Protein AF-0000000083251403 (afdb_homodimer)

Radius of gyration: 29.99 Å; Cα contacts (8 Å, |Δi|>4): 1117; chains: 2; bounding box: 57×91×67 Å

Structure (mmCIF, N/CA/C/O backbone):
data_AF-0000000083251403-model_v1
#
loop_
_entity.id
_entity.type
_entity.pdbx_description
1 polymer 'DeoR/GlpR family transcriptional regulator of sugar metabolism'
#
loop_
_atom_site.group_PDB
_atom_site.id
_atom_site.type_symbol
_atom_site.label_atom_id
_atom_site.label_alt_id
_atom_site.label_comp_id
_atom_site.label_asym_id
_atom_site.label_entity_id
_atom_site.label_seq_id
_atom_site.pdbx_PDB_ins_code
_atom_site.Cartn_x
_atom_site.Cartn_y
_atom_site.Cartn_z
_atom_site.occupancy
_atom_site.B_iso_or_equiv
_atom_site.auth_seq_id
_atom_site.auth_comp_id
_atom_site.auth_asym_id
_atom_site.auth_atom_id
_atom_site.pdbx_PDB_model_num
ATOM 1 N N . MET A 1 1 ? 12.984 -23.328 -42.188 1 54.91 1 MET A N 1
ATOM 2 C CA . MET A 1 1 ? 12.781 -24.484 -41.344 1 54.91 1 MET A CA 1
ATOM 3 C C . MET A 1 1 ? 11.43 -25.141 -41.594 1 54.91 1 MET A C 1
ATOM 5 O O . MET A 1 1 ? 10.461 -24.453 -41.938 1 54.91 1 MET A O 1
ATOM 9 N N . SER A 1 2 ? 11.453 -26.391 -41.75 1 67.75 2 SER A N 1
ATOM 10 C CA . SER A 1 2 ? 10.258 -27.125 -42.125 1 67.75 2 SER A CA 1
ATOM 11 C C . SER A 1 2 ? 9.258 -27.203 -40.969 1 67.75 2 SER A C 1
ATOM 13 O O . SER A 1 2 ? 9.633 -27.016 -39.812 1 67.75 2 SER A O 1
ATOM 15 N N . LEU A 1 3 ? 8.008 -27.281 -41.312 1 72.94 3 LEU A N 1
ATOM 16 C CA . LEU A 1 3 ? 6.934 -27.453 -40.344 1 72.94 3 LEU A CA 1
ATOM 17 C C . LEU A 1 3 ? 7.234 -28.594 -39.406 1 72.94 3 LEU A C 1
ATOM 19 O O . LEU A 1 3 ? 7 -28.484 -38.188 1 72.94 3 LEU A O 1
ATOM 23 N N . ALA A 1 4 ? 7.777 -29.719 -39.875 1 79 4 ALA A N 1
ATOM 24 C CA . ALA A 1 4 ? 8.133 -30.875 -39.062 1 79 4 ALA A CA 1
ATOM 25 C C . ALA A 1 4 ? 9.242 -30.547 -38.062 1 79 4 ALA A C 1
ATOM 27 O O . ALA A 1 4 ? 9.219 -31 -36.938 1 79 4 ALA A O 1
ATOM 28 N N . GLY A 1 5 ? 10.18 -29.766 -38.531 1 84.44 5 GLY A N 1
ATOM 29 C CA . GLY A 1 5 ? 11.258 -29.328 -37.656 1 84.44 5 GLY A CA 1
ATOM 30 C C . GLY A 1 5 ? 10.773 -28.5 -36.469 1 84.44 5 GLY A C 1
ATOM 31 O O . GLY A 1 5 ? 11.203 -28.719 -35.344 1 84.44 5 GLY A O 1
ATOM 32 N N . GLU A 1 6 ? 9.867 -27.656 -36.719 1 82.75 6 GLU A N 1
ATOM 33 C CA . GLU A 1 6 ? 9.328 -26.797 -35.688 1 82.75 6 GLU A CA 1
ATOM 34 C C . GLU A 1 6 ? 8.531 -27.594 -34.656 1 82.75 6 GLU A C 1
ATOM 36 O O . GLU A 1 6 ? 8.609 -27.328 -33.469 1 82.75 6 GLU A O 1
ATOM 41 N N . GLU A 1 7 ? 7.836 -28.547 -35.125 1 84.06 7 GLU A N 1
ATOM 42 C CA . GLU A 1 7 ? 7.078 -29.422 -34.219 1 84.06 7 GLU A CA 1
ATOM 43 C C . GLU A 1 7 ? 8.008 -30.219 -33.312 1 84.06 7 GLU A C 1
ATOM 45 O O . GLU A 1 7 ? 7.723 -30.391 -32.125 1 84.06 7 GLU A O 1
ATOM 50 N N . ARG A 1 8 ? 9.078 -30.812 -33.875 1 87.62 8 ARG A N 1
ATOM 51 C CA . ARG A 1 8 ? 10.039 -31.594 -33.094 1 87.62 8 ARG A CA 1
ATOM 52 C C . ARG A 1 8 ? 10.727 -30.719 -32.062 1 87.62 8 ARG A C 1
ATOM 54 O O . ARG A 1 8 ? 10.93 -31.141 -30.922 1 87.62 8 ARG A O 1
ATOM 61 N N . LYS A 1 9 ? 11.016 -29.469 -32.406 1 88.75 9 LYS A N 1
ATOM 62 C CA . LYS A 1 9 ? 11.602 -28.547 -31.438 1 88.75 9 LYS A CA 1
ATOM 63 C C . LYS A 1 9 ? 10.656 -28.281 -30.281 1 88.75 9 LYS A C 1
ATOM 65 O O . LYS A 1 9 ? 11.078 -28.219 -29.125 1 88.75 9 LYS A O 1
ATOM 70 N N . GLN A 1 10 ? 9.398 -28.188 -30.656 1 84.69 10 GLN A N 1
ATOM 71 C CA . GLN A 1 10 ? 8.398 -28 -29.594 1 84.69 10 GLN A CA 1
ATOM 72 C C . GLN A 1 10 ? 8.344 -29.203 -28.656 1 84.69 10 GLN A C 1
ATOM 74 O O . GLN A 1 10 ? 8.18 -29.031 -27.453 1 84.69 10 GLN A O 1
ATOM 79 N N . ILE A 1 11 ? 8.539 -30.406 -29.219 1 85.5 11 ILE A N 1
ATOM 80 C CA . ILE A 1 11 ? 8.578 -31.625 -28.422 1 85.5 11 ILE A CA 1
ATOM 81 C C . ILE A 1 11 ? 9.781 -31.594 -27.484 1 85.5 11 ILE A C 1
ATOM 83 O O . ILE A 1 11 ? 9.664 -31.922 -26.297 1 85.5 11 ILE A O 1
ATOM 87 N N . ILE A 1 12 ? 10.961 -31.156 -27.969 1 88.06 12 ILE A N 1
ATOM 88 C CA . ILE A 1 12 ? 12.164 -31.031 -27.156 1 88.06 12 ILE A CA 1
ATOM 89 C C . ILE A 1 12 ? 11.914 -30.078 -26 1 88.06 12 ILE A C 1
ATOM 91 O O . ILE A 1 12 ? 12.234 -30.375 -24.844 1 88.06 12 ILE A O 1
ATOM 95 N N . LEU A 1 13 ? 11.281 -28.953 -26.359 1 83.81 13 LEU A N 1
ATOM 96 C CA . LEU A 1 13 ? 11.031 -27.938 -25.344 1 83.81 13 LEU A CA 1
ATOM 97 C C . LEU A 1 13 ? 10.047 -28.453 -24.297 1 83.81 13 LEU A C 1
ATOM 99 O O . LEU A 1 13 ? 10.219 -28.203 -23.109 1 83.81 13 LEU A O 1
ATOM 103 N N . ASN A 1 14 ? 9.062 -29.172 -24.766 1 77.62 14 ASN A N 1
ATOM 104 C CA . ASN A 1 14 ? 8.102 -29.766 -23.844 1 77.62 14 ASN A CA 1
ATOM 105 C C . ASN A 1 14 ? 8.781 -30.766 -22.906 1 77.62 14 ASN A C 1
ATOM 107 O O . ASN A 1 14 ? 8.516 -30.766 -21.703 1 77.62 14 ASN A O 1
ATOM 111 N N . MET A 1 15 ? 9.648 -31.578 -23.516 1 79.81 15 MET A N 1
ATOM 112 C CA . MET A 1 15 ? 10.398 -32.531 -22.719 1 79.81 15 MET A CA 1
ATOM 113 C C . MET A 1 15 ? 11.305 -31.844 -21.719 1 79.81 15 MET A C 1
ATOM 115 O O . MET A 1 15 ? 11.414 -32.25 -20.562 1 79.81 15 MET A O 1
ATOM 119 N N . LEU A 1 16 ? 11.945 -30.781 -22.203 1 79.31 16 LEU A N 1
ATOM 120 C CA . LEU A 1 16 ? 12.836 -30 -21.359 1 79.31 16 LEU A CA 1
ATOM 121 C C . LEU A 1 16 ? 12.07 -29.344 -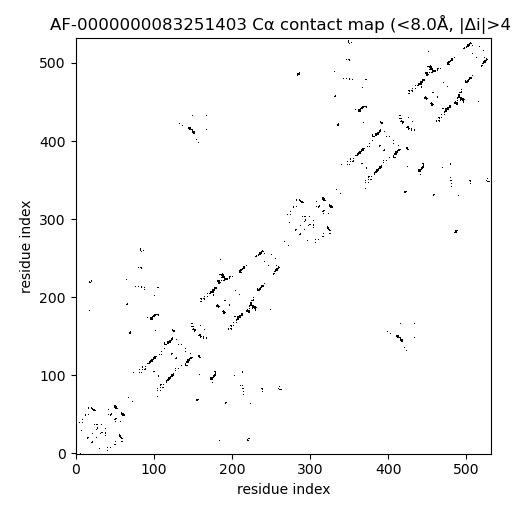20.219 1 79.31 16 LEU A C 1
ATOM 123 O O . LEU A 1 16 ? 12.562 -29.281 -19.094 1 79.31 16 LEU A O 1
ATOM 127 N N . GLN A 1 17 ? 10.914 -28.875 -20.562 1 70.44 17 GLN A N 1
ATOM 128 C CA . GLN A 1 17 ? 10.062 -28.25 -19.562 1 70.44 17 GLN A CA 1
ATOM 129 C C . GLN A 1 17 ? 9.641 -29.25 -18.5 1 70.44 17 GLN A C 1
ATOM 131 O O . GLN A 1 17 ? 9.602 -28.922 -17.312 1 70.44 17 GLN A O 1
ATOM 136 N N . LEU A 1 18 ? 9.43 -30.438 -18.906 1 65.12 18 LEU A N 1
ATOM 137 C CA . LEU A 1 18 ? 8.914 -31.5 -18.047 1 65.12 18 LEU A CA 1
ATOM 138 C C . LEU A 1 18 ? 10.039 -32.125 -17.234 1 65.12 18 LEU A C 1
ATOM 140 O O . LEU A 1 18 ? 9.867 -32.438 -16.047 1 65.12 18 LEU A O 1
ATOM 144 N N . GLN A 1 19 ? 11.188 -32.312 -17.844 1 68.69 19 GLN A N 1
ATOM 145 C CA . GLN A 1 19 ? 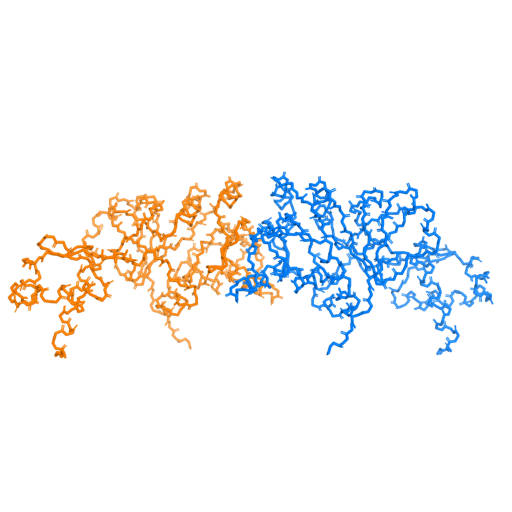12.227 -33.125 -17.234 1 68.69 19 GLN A CA 1
ATOM 146 C C . GLN A 1 19 ? 13.383 -32.281 -16.734 1 68.69 19 GLN A C 1
ATOM 148 O O . GLN A 1 19 ? 14.25 -32.75 -16 1 68.69 19 GLN A O 1
ATOM 153 N N . GLY A 1 20 ? 13.328 -30.922 -17.031 1 71.06 20 GLY A N 1
ATOM 154 C CA . GLY A 1 20 ? 14.422 -30.016 -16.688 1 71.06 20 GLY A CA 1
ATOM 155 C C . GLY A 1 20 ? 15.664 -30.234 -17.531 1 71.06 20 GLY A C 1
ATOM 156 O O . GLY A 1 20 ? 16.547 -29.375 -17.578 1 71.06 20 GLY A O 1
ATOM 157 N N . LYS A 1 21 ? 15.797 -31.484 -17.984 1 79.75 21 LYS A N 1
ATOM 158 C CA . LYS A 1 21 ? 16.922 -31.844 -18.844 1 79.75 21 LYS A CA 1
ATOM 159 C C . LYS A 1 21 ? 16.5 -32.875 -19.906 1 79.75 21 LYS A C 1
ATOM 161 O O . LYS A 1 21 ? 15.484 -33.531 -19.766 1 79.75 21 LYS A O 1
ATOM 166 N N . VAL A 1 22 ? 17.156 -32.781 -21.047 1 88.06 22 VAL A N 1
ATOM 167 C CA . VAL A 1 22 ? 16.953 -33.781 -22.078 1 88.06 22 VAL A CA 1
ATOM 168 C C . VAL A 1 22 ? 18.297 -34.375 -22.5 1 88.06 22 VAL A C 1
ATOM 170 O O . VAL A 1 22 ? 19.328 -33.688 -22.469 1 88.06 22 VAL A O 1
ATOM 173 N N . ARG A 1 23 ? 18.391 -35.688 -22.781 1 89 23 ARG A N 1
ATOM 174 C CA . ARG A 1 23 ? 19.594 -36.344 -23.266 1 89 23 ARG A CA 1
ATOM 175 C C . ARG A 1 23 ? 19.484 -36.688 -24.75 1 89 23 ARG A C 1
ATOM 177 O O . ARG A 1 23 ? 18.406 -37.031 -25.234 1 89 23 ARG A O 1
ATOM 184 N N . THR A 1 24 ? 20.531 -36.656 -25.375 1 92.31 24 THR A N 1
ATOM 185 C CA . THR A 1 24 ? 20.562 -36.844 -26.812 1 92.31 24 THR A CA 1
ATOM 186 C C . THR A 1 24 ? 20.047 -38.219 -27.203 1 92.31 24 THR A C 1
ATOM 188 O O . THR A 1 24 ? 19.203 -38.344 -28.094 1 92.31 24 THR A O 1
ATOM 191 N N . PRO A 1 25 ? 20.438 -39.344 -26.453 1 91.5 25 PRO A N 1
ATOM 192 C CA . PRO A 1 25 ? 19.922 -40.656 -26.844 1 91.5 25 PRO A CA 1
ATOM 193 C C . PRO A 1 25 ? 18.406 -40.75 -26.688 1 91.5 25 PRO A C 1
ATOM 195 O O . PRO A 1 25 ? 17.734 -41.375 -27.531 1 91.5 25 PRO A O 1
ATOM 198 N N . GLU A 1 26 ? 17.828 -40.094 -25.75 1 91 26 GLU A N 1
ATOM 199 C CA . GLU A 1 26 ? 16.375 -40.094 -25.516 1 91 26 GLU A CA 1
ATOM 200 C C . GLU A 1 26 ? 15.648 -39.312 -26.609 1 91 26 GLU A C 1
ATOM 202 O O . GLU A 1 26 ? 14.594 -39.75 -27.078 1 91 26 GLU A O 1
ATOM 207 N N . LEU A 1 27 ? 16.141 -38.219 -27 1 94.12 27 LEU A N 1
ATOM 208 C CA . LEU A 1 27 ? 15.547 -37.375 -28.047 1 94.12 27 LEU A CA 1
ATOM 209 C C . LEU A 1 27 ? 15.562 -38.094 -29.391 1 94.12 27 LEU A C 1
ATOM 211 O O . LEU A 1 27 ? 14.609 -38 -30.156 1 94.12 27 LEU A O 1
ATOM 215 N N . VAL A 1 28 ? 16.641 -38.844 -29.672 1 93.25 28 VAL A N 1
ATOM 216 C CA . VAL A 1 28 ? 16.766 -39.625 -30.906 1 93.25 28 VAL A CA 1
ATOM 217 C C . VAL A 1 28 ? 15.641 -40.656 -30.984 1 93.25 28 VAL A C 1
ATOM 219 O O . VAL A 1 28 ? 14.992 -40.812 -32.031 1 93.25 28 VAL A O 1
ATOM 222 N N . ALA A 1 29 ? 15.445 -41.312 -29.859 1 92.31 29 ALA A N 1
ATOM 223 C CA . ALA A 1 29 ? 14.414 -42.344 -29.797 1 92.31 29 ALA A CA 1
ATOM 224 C C . ALA A 1 29 ? 13.023 -41.719 -29.922 1 92.31 29 ALA A C 1
ATOM 226 O O . ALA A 1 29 ? 12.172 -42.25 -30.656 1 92.31 29 ALA A O 1
ATOM 227 N N . THR A 1 30 ? 12.781 -40.594 -29.312 1 90.88 30 THR A N 1
ATOM 228 C CA . THR A 1 30 ? 11.461 -39.969 -29.219 1 90.88 30 THR A CA 1
ATOM 229 C C . THR A 1 30 ? 11.094 -39.312 -30.547 1 90.88 30 THR A C 1
ATOM 231 O O . THR A 1 30 ? 9.945 -39.406 -31 1 90.88 30 THR A O 1
ATOM 234 N N . LEU A 1 31 ? 12.078 -38.688 -31.156 1 92.56 31 LEU A N 1
ATOM 235 C CA . LEU A 1 31 ? 11.82 -37.875 -32.344 1 92.56 31 LEU A CA 1
ATOM 236 C C . LEU A 1 31 ? 12.062 -38.719 -33.594 1 92.56 31 LEU A C 1
ATOM 238 O O . LEU A 1 31 ? 11.695 -38.281 -34.719 1 92.56 31 LEU A O 1
ATOM 242 N N . GLU A 1 32 ? 12.695 -39.875 -33.406 1 91.31 32 GLU A N 1
ATOM 243 C CA . GLU A 1 32 ? 13.031 -40.781 -34.5 1 91.31 32 GLU A CA 1
ATOM 244 C C . GLU A 1 32 ? 13.852 -40.062 -35.562 1 91.31 32 GLU A C 1
ATOM 246 O O . GLU A 1 32 ? 13.547 -40.125 -36.75 1 91.31 32 GLU A O 1
ATOM 251 N N . VAL A 1 33 ? 14.852 -39.344 -35.125 1 93.44 33 VAL A N 1
ATOM 252 C CA . VAL A 1 33 ? 15.797 -38.656 -35.969 1 93.44 33 VAL A CA 1
ATOM 253 C C . VAL A 1 33 ? 17.219 -39 -35.531 1 93.44 33 VAL A C 1
ATOM 255 O O . VAL A 1 33 ? 17.438 -39.594 -34.469 1 93.44 33 VAL A O 1
ATOM 258 N N . SER A 1 34 ? 18.219 -38.656 -36.344 1 92.62 34 SER A N 1
ATOM 259 C CA . SER A 1 34 ? 19.625 -38.938 -36.062 1 92.62 34 SER A CA 1
ATOM 260 C C . SER A 1 34 ? 20.125 -38.031 -34.906 1 92.62 34 SER A C 1
ATOM 262 O O . SER A 1 34 ? 19.531 -37 -34.625 1 92.62 34 SER A O 1
ATOM 264 N N . SER A 1 35 ? 21.219 -38.469 -34.312 1 93.12 35 SER A N 1
ATOM 265 C CA . SER A 1 35 ? 21.875 -37.656 -33.312 1 93.12 35 SER A CA 1
ATOM 266 C C . SER A 1 35 ? 22.312 -36.312 -33.875 1 93.12 35 SER A C 1
ATOM 268 O O . SER A 1 35 ? 22.266 -35.312 -33.156 1 93.12 35 SER A O 1
ATOM 270 N N . GLU A 1 36 ? 22.625 -36.312 -35.125 1 92.31 36 GLU A N 1
ATOM 271 C CA . GLU A 1 36 ? 23.031 -35.062 -35.781 1 92.31 36 GLU A CA 1
ATOM 272 C C . GLU A 1 36 ? 21.859 -34.094 -35.906 1 92.31 36 GLU A C 1
ATOM 274 O O . GLU A 1 36 ? 22.016 -32.906 -35.688 1 92.31 36 GLU A O 1
ATOM 279 N N . THR A 1 37 ? 20.734 -34.594 -36.188 1 91 37 THR A N 1
ATOM 280 C CA . THR A 1 37 ? 19.531 -33.781 -36.312 1 91 37 THR A CA 1
ATOM 281 C C . THR A 1 37 ? 19.141 -33.188 -34.938 1 91 37 THR A C 1
ATOM 283 O O . THR A 1 37 ? 18.781 -32.031 -34.844 1 91 37 THR A O 1
ATOM 286 N N . VAL A 1 38 ? 19.266 -34.062 -33.875 1 93.5 38 VAL A N 1
ATOM 287 C CA . VAL A 1 38 ? 18.969 -33.594 -32.531 1 93.5 38 VAL A CA 1
ATOM 288 C C . VAL A 1 38 ? 19.922 -32.469 -32.125 1 93.5 38 VAL A C 1
ATOM 290 O O . VAL A 1 38 ? 19.5 -31.453 -31.594 1 93.5 38 VAL A O 1
ATOM 293 N N . ARG A 1 39 ? 21.172 -32.688 -32.469 1 90.62 39 ARG A N 1
ATOM 294 C CA . ARG A 1 39 ? 22.172 -31.703 -32.125 1 90.62 39 ARG A CA 1
ATOM 295 C C . ARG A 1 39 ? 21.859 -30.359 -32.812 1 90.62 39 ARG A C 1
ATOM 297 O O . ARG A 1 39 ? 21.969 -29.312 -32.188 1 90.62 39 ARG A O 1
ATOM 304 N N . ARG A 1 40 ? 21.453 -30.422 -34 1 90.69 40 ARG A N 1
ATOM 305 C CA . ARG A 1 40 ? 21.094 -29.219 -34.719 1 90.69 40 ARG A CA 1
ATOM 306 C C . ARG A 1 40 ? 19.906 -28.516 -34.062 1 90.69 40 ARG A C 1
ATOM 308 O O . ARG A 1 40 ? 19.906 -27.297 -33.906 1 90.69 40 ARG A O 1
ATOM 315 N N . TYR A 1 41 ? 18.891 -29.344 -33.688 1 91.44 41 TYR A N 1
ATOM 316 C CA . TYR A 1 41 ? 17.734 -28.766 -33 1 91.44 41 TYR A CA 1
ATOM 317 C C . TYR A 1 41 ? 18.156 -28.094 -31.703 1 91.44 41 TYR A C 1
ATOM 319 O O . TYR A 1 41 ? 17.719 -26.984 -31.406 1 91.44 41 TYR A O 1
ATOM 327 N N . LEU A 1 42 ? 19.031 -28.75 -30.953 1 91.88 42 LEU A N 1
ATOM 328 C CA . LEU A 1 42 ? 19.469 -28.219 -29.656 1 91.88 42 LEU A CA 1
ATOM 329 C C . LEU A 1 42 ? 20.297 -26.953 -29.859 1 91.88 42 LEU A C 1
ATOM 331 O O . LEU A 1 42 ? 20.172 -26 -29.078 1 91.88 42 LEU A O 1
ATOM 335 N N . GLU A 1 43 ? 21.062 -26.938 -30.875 1 88.94 43 GLU A N 1
ATOM 336 C CA . GLU A 1 43 ? 21.844 -25.75 -31.203 1 88.94 43 GLU A CA 1
ATOM 337 C C . GLU A 1 43 ? 20.938 -24.562 -31.562 1 88.94 43 GLU A C 1
ATOM 339 O O . GLU A 1 43 ? 21.172 -23.438 -31.109 1 88.94 43 GLU A O 1
ATOM 344 N N . GLU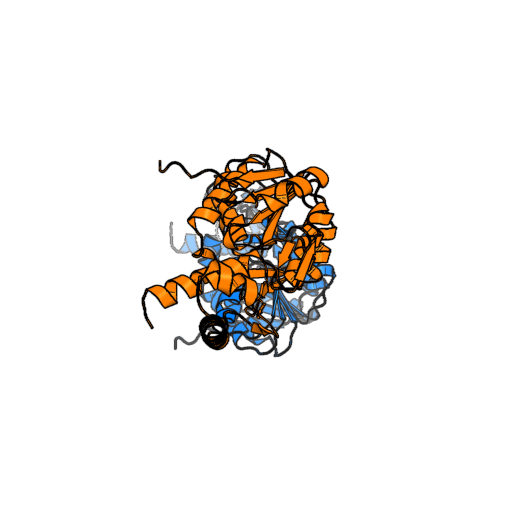 A 1 44 ? 20 -24.812 -32.312 1 88.06 44 GLU A N 1
ATOM 345 C CA . GLU A 1 44 ? 19.047 -23.781 -32.688 1 88.06 44 GLU A CA 1
ATOM 346 C C . GLU A 1 44 ? 18.281 -23.25 -31.484 1 88.06 44 GLU A C 1
ATOM 348 O O . GLU A 1 44 ? 18.125 -22.047 -31.328 1 88.06 44 GLU A O 1
ATOM 353 N N . LEU A 1 45 ? 17.828 -24.141 -30.688 1 86.69 45 LEU A N 1
ATOM 354 C CA . LEU A 1 45 ? 17.062 -23.781 -29.5 1 86.69 45 LEU A CA 1
ATOM 355 C C . LEU A 1 45 ? 17.938 -23.031 -28.5 1 86.69 45 LEU A C 1
ATOM 357 O O . LEU A 1 45 ? 17.469 -22.125 -27.812 1 86.69 45 LEU A O 1
ATOM 361 N N . GLU A 1 46 ? 19.203 -23.422 -28.438 1 82.88 46 GLU A N 1
ATOM 362 C CA . GLU A 1 46 ? 20.141 -22.703 -27.578 1 82.88 46 GLU A CA 1
ATOM 363 C C . GLU A 1 46 ? 20.375 -21.297 -28.078 1 82.88 46 GLU A C 1
ATOM 365 O O . GLU A 1 46 ? 20.438 -20.344 -27.297 1 82.88 46 GLU A O 1
ATOM 370 N N . SER A 1 47 ? 20.484 -21.219 -29.359 1 81.81 47 SER A N 1
ATOM 371 C CA . SER A 1 47 ? 20.672 -19.891 -29.953 1 81.81 47 SER A CA 1
ATOM 372 C C . SER A 1 47 ? 19.469 -18.984 -29.703 1 81.81 47 SER A C 1
ATOM 374 O O . SER A 1 47 ? 19.609 -17.766 -29.625 1 81.81 47 SER A O 1
ATOM 376 N N . GLU A 1 48 ? 18.344 -19.625 -29.484 1 74.19 48 GLU A N 1
ATOM 377 C CA . GLU A 1 48 ? 17.109 -18.906 -29.172 1 74.19 48 GLU A CA 1
ATOM 378 C C . GLU A 1 48 ? 16.922 -18.75 -27.656 1 74.19 48 GLU A C 1
ATOM 380 O O . GLU A 1 48 ? 15.867 -18.328 -27.203 1 74.19 48 GLU A O 1
ATOM 385 N N . SER A 1 49 ? 17.906 -19.172 -26.938 1 73.12 49 SER A N 1
ATOM 386 C CA . SER A 1 49 ? 17.969 -19.094 -25.484 1 73.12 49 SER A CA 1
ATOM 387 C C . SER A 1 49 ? 16.828 -19.891 -24.844 1 73.12 49 SER A C 1
ATOM 389 O O . SER A 1 49 ? 16.297 -19.5 -23.812 1 73.12 49 SER A O 1
ATOM 391 N N . LYS A 1 50 ? 16.406 -20.891 -25.469 1 74.62 50 LYS A N 1
ATOM 392 C CA . LYS A 1 50 ? 15.297 -21.703 -24.953 1 74.62 50 LYS A CA 1
ATOM 393 C C . LYS A 1 50 ? 15.812 -22.859 -24.125 1 74.62 50 LYS A C 1
ATOM 395 O O . LYS A 1 50 ? 15.07 -23.438 -23.328 1 74.62 50 LYS A O 1
ATOM 400 N N . LEU A 1 51 ? 17.062 -23.25 -24.391 1 77.38 51 LEU A N 1
ATOM 401 C CA . LEU A 1 51 ? 17.734 -24.281 -23.609 1 77.38 51 LEU A CA 1
ATOM 402 C C . LEU A 1 51 ? 19.25 -24.062 -23.609 1 77.38 51 LEU A C 1
ATOM 404 O O . LEU A 1 51 ? 19.75 -23.219 -24.328 1 77.38 51 LEU A O 1
ATOM 408 N N . LYS A 1 52 ? 19.906 -24.578 -22.594 1 80.62 52 LYS A N 1
ATOM 409 C CA . LYS A 1 52 ? 21.375 -24.625 -22.562 1 80.62 52 LYS A CA 1
ATOM 410 C C . LYS A 1 52 ? 21.875 -26.016 -22.906 1 80.62 52 LYS A C 1
ATOM 412 O O . LYS A 1 52 ? 21.5 -27 -22.25 1 80.62 52 LYS A O 1
ATOM 417 N N . ARG A 1 53 ? 22.688 -26.062 -23.938 1 83.75 53 ARG A N 1
ATOM 418 C CA . ARG A 1 53 ? 23.266 -27.344 -24.328 1 83.75 53 ARG A CA 1
ATOM 419 C C . ARG A 1 53 ? 24.375 -27.75 -23.359 1 83.75 53 ARG A C 1
ATOM 421 O O . ARG A 1 53 ? 25.094 -26.906 -22.844 1 83.75 53 ARG A O 1
ATOM 428 N N . VAL A 1 54 ? 24.281 -28.922 -22.906 1 81.31 54 VAL A N 1
ATOM 429 C CA . VAL A 1 54 ? 25.328 -29.547 -22.125 1 81.31 54 VAL A CA 1
ATOM 430 C C . VAL A 1 54 ? 25.844 -30.812 -22.828 1 81.31 54 VAL A C 1
ATOM 432 O O . VAL A 1 54 ? 25.312 -31.188 -23.875 1 81.31 54 VAL A O 1
ATOM 435 N N . TYR A 1 55 ? 26.938 -31.375 -22.25 1 82.12 55 TYR A N 1
ATOM 436 C CA . TYR A 1 55 ? 27.453 -32.594 -22.844 1 82.12 55 TYR A CA 1
ATOM 437 C C . TYR A 1 55 ? 26.391 -33.688 -22.844 1 82.12 55 TYR A C 1
ATOM 439 O O . TYR A 1 55 ? 25.844 -34.031 -21.797 1 82.12 55 TYR A O 1
ATOM 447 N N . GLY A 1 56 ? 25.984 -34.25 -24.047 1 84 56 GLY A N 1
ATOM 448 C CA . GLY A 1 56 ? 25.062 -35.375 -24.172 1 84 56 GLY A CA 1
ATOM 449 C C . GLY A 1 56 ? 23.609 -34.938 -24.156 1 84 56 GLY A C 1
ATOM 450 O O . GLY A 1 56 ? 22.719 -35.781 -24.125 1 84 56 GLY A O 1
ATOM 451 N N . GLY A 1 57 ? 23.344 -33.594 -24.016 1 87.88 57 GLY A N 1
ATOM 452 C CA . GLY A 1 57 ? 21.953 -33.188 -23.953 1 87.88 57 GLY A CA 1
ATOM 453 C C . GLY A 1 57 ? 21.797 -31.672 -23.781 1 87.88 57 GLY A C 1
ATOM 454 O O . GLY A 1 57 ? 22.562 -30.891 -24.344 1 87.88 57 GLY A O 1
ATOM 455 N N . ALA A 1 58 ? 20.703 -31.297 -23.297 1 86.5 58 ALA A N 1
ATOM 456 C CA . ALA A 1 58 ? 20.406 -29.891 -23.016 1 86.5 58 ALA A CA 1
ATOM 457 C C . ALA A 1 58 ? 19.625 -29.75 -21.703 1 86.5 58 ALA A C 1
ATOM 459 O O . ALA A 1 58 ? 19.016 -30.719 -21.234 1 86.5 58 ALA A O 1
ATOM 460 N N . VAL A 1 59 ? 19.828 -28.672 -21.031 1 77.69 59 VAL A N 1
ATOM 461 C CA . VAL A 1 59 ? 19.094 -28.359 -19.812 1 77.69 59 VAL A CA 1
ATOM 462 C C . VAL A 1 59 ? 18.234 -27.109 -20.031 1 77.69 59 VAL A C 1
ATOM 464 O O . VAL A 1 59 ? 18.516 -26.297 -20.922 1 77.69 59 VAL A O 1
ATOM 467 N N . LYS A 1 60 ? 17.094 -27.219 -19.484 1 63.34 60 LYS A N 1
ATOM 468 C CA . LYS A 1 60 ? 16.25 -26.031 -19.5 1 63.34 60 LYS A CA 1
ATOM 469 C C . LYS A 1 60 ? 17.016 -24.812 -19.031 1 63.34 60 LYS A C 1
ATOM 471 O O . LYS A 1 60 ? 17.75 -24.875 -18.047 1 63.34 60 LYS A O 1
ATOM 476 N N . ILE A 1 61 ? 17.25 -23.984 -19.984 1 55.31 61 ILE A N 1
ATOM 477 C CA . ILE A 1 61 ? 17.797 -22.703 -19.547 1 55.31 61 ILE A CA 1
ATOM 478 C C . ILE A 1 61 ? 16.781 -21.969 -18.672 1 55.31 61 ILE A C 1
ATOM 480 O O . ILE A 1 61 ? 15.648 -21.719 -19.109 1 55.31 61 ILE A O 1
ATOM 484 N N . ASN A 1 62 ? 16.484 -22.422 -17.672 1 51.62 62 ASN A N 1
ATOM 485 C CA . ASN A 1 62 ? 15.711 -21.453 -16.922 1 51.62 62 ASN A CA 1
ATOM 486 C C . ASN A 1 62 ? 16.344 -20.062 -16.953 1 51.62 62 ASN A C 1
ATOM 488 O O . ASN A 1 62 ? 17.078 -19.688 -16.031 1 51.62 62 ASN A O 1
ATOM 492 N N . VAL A 1 63 ? 16.859 -19.828 -18.094 1 45.53 63 VAL A N 1
ATOM 493 C CA . VAL A 1 63 ? 17.703 -18.641 -18.094 1 45.53 63 VAL A CA 1
ATOM 494 C C . VAL A 1 63 ? 16.906 -17.422 -17.625 1 45.53 63 VAL A C 1
ATOM 496 O O . VAL A 1 63 ? 17.469 -16.391 -17.281 1 45.53 63 VAL A O 1
ATOM 499 N N . GLU A 1 64 ? 15.641 -17.547 -17.938 1 52.62 64 GLU A N 1
ATOM 500 C CA . GLU A 1 64 ? 15.203 -16.203 -17.562 1 52.62 64 GLU A CA 1
ATOM 501 C C . GLU A 1 64 ? 15.156 -16.031 -16.047 1 52.62 64 GLU A C 1
ATOM 503 O O . GLU A 1 64 ? 14.32 -16.641 -15.375 1 52.62 64 GLU A O 1
ATOM 508 N N . ARG A 1 65 ? 16.391 -15.812 -15.531 1 61.5 65 ARG A N 1
ATOM 509 C CA . ARG A 1 65 ? 16.672 -15.656 -14.109 1 61.5 65 ARG A CA 1
ATOM 510 C C . ARG A 1 65 ? 15.852 -14.508 -13.516 1 61.5 65 ARG A C 1
ATOM 512 O O . ARG A 1 65 ? 15.672 -14.43 -12.305 1 61.5 65 ARG A O 1
ATOM 519 N N . GLU A 1 66 ? 15.297 -13.82 -14.586 1 78.25 66 GLU A N 1
ATOM 520 C CA . GLU A 1 66 ? 14.609 -12.648 -14.031 1 78.25 66 GLU A CA 1
ATOM 521 C C . GLU A 1 66 ? 13.117 -12.695 -14.32 1 78.25 66 GLU A C 1
ATOM 523 O O . GLU A 1 66 ? 12.703 -13.07 -15.422 1 78.25 66 GLU A O 1
ATOM 528 N N . GLU A 1 67 ? 12.359 -12.539 -13.422 1 86.69 67 GLU A N 1
ATOM 529 C CA . GLU A 1 67 ? 10.922 -12.375 -13.602 1 86.69 67 GLU A CA 1
ATOM 530 C C . GLU A 1 67 ? 10.617 -11.273 -14.609 1 86.69 67 GLU A C 1
ATOM 532 O O . GLU A 1 67 ? 11.125 -10.156 -14.5 1 86.69 67 GLU A O 1
ATOM 537 N N . PRO A 1 68 ? 9.859 -11.633 -15.727 1 86.44 68 PRO A N 1
ATOM 538 C CA . PRO A 1 68 ? 9.469 -10.555 -16.641 1 86.44 68 PRO A CA 1
ATOM 539 C C . PRO A 1 68 ? 8.766 -9.398 -15.93 1 86.44 68 PRO A C 1
ATOM 541 O O . PRO A 1 68 ? 8.164 -9.602 -14.875 1 86.44 68 PRO A O 1
ATOM 544 N N . ALA A 1 69 ? 8.852 -8.18 -16.578 1 87.25 69 ALA A N 1
ATOM 545 C CA . ALA A 1 69 ? 8.219 -6.996 -16 1 87.25 69 ALA A CA 1
ATOM 546 C C . ALA A 1 69 ? 6.707 -7.184 -15.898 1 87.25 69 ALA A C 1
ATOM 548 O O . ALA A 1 69 ? 6.109 -7.926 -16.688 1 87.25 69 ALA A O 1
ATOM 549 N N . TYR A 1 70 ? 6.133 -6.504 -14.969 1 91.44 70 TYR A N 1
ATOM 550 C CA . TYR A 1 70 ? 4.707 -6.637 -14.688 1 91.44 70 TYR A CA 1
ATOM 551 C C . TYR A 1 70 ? 3.879 -6.387 -15.938 1 91.44 70 TYR A C 1
ATOM 553 O O . TYR A 1 70 ? 2.975 -7.164 -16.266 1 91.44 70 TYR A O 1
ATOM 561 N N . VAL A 1 71 ? 4.141 -5.355 -16.688 1 86.62 71 VAL A N 1
ATOM 562 C CA . VAL A 1 71 ? 3.361 -4.941 -17.844 1 86.62 71 VAL A CA 1
ATOM 563 C C . VAL A 1 71 ? 3.396 -6.039 -18.906 1 86.62 71 VAL A C 1
ATOM 565 O O . VAL A 1 71 ? 2.385 -6.312 -19.562 1 86.62 71 VAL A O 1
ATOM 568 N N . GLN A 1 72 ? 4.484 -6.699 -19.031 1 88.62 72 GLN A N 1
ATOM 569 C CA . GLN A 1 72 ? 4.617 -7.809 -19.984 1 88.62 72 GLN A CA 1
ATOM 570 C C . GLN A 1 72 ? 3.814 -9.023 -19.516 1 88.62 72 GLN A C 1
ATOM 572 O O . GLN A 1 72 ? 3.119 -9.648 -20.328 1 88.62 72 GLN A O 1
ATOM 577 N N . ARG A 1 73 ? 3.875 -9.289 -18.25 1 91.88 73 ARG A N 1
ATOM 578 C CA . ARG A 1 73 ? 3.164 -10.438 -17.703 1 91.88 73 ARG A CA 1
ATOM 579 C C . ARG A 1 73 ? 1.654 -10.258 -17.812 1 91.88 73 ARG A C 1
ATOM 581 O O . ARG A 1 73 ? 0.92 -11.219 -18.031 1 91.88 73 ARG A O 1
ATOM 588 N N . GLU A 1 74 ? 1.215 -9.039 -17.688 1 91.5 74 GLU A N 1
ATOM 589 C CA . GLU A 1 74 ? -0.216 -8.75 -17.703 1 91.5 74 GLU A CA 1
ATOM 590 C C . GLU A 1 74 ? -0.835 -9.109 -19.047 1 91.5 74 GLU A C 1
ATOM 592 O O . GLU A 1 74 ? -1.994 -9.523 -19.109 1 91.5 74 GLU A O 1
ATOM 597 N N . VAL A 1 75 ? -0.07 -9.07 -20.094 1 90.88 75 VAL A N 1
ATOM 598 C CA . VAL A 1 75 ? -0.628 -9.242 -21.422 1 90.88 75 VAL A CA 1
ATOM 599 C C . VAL A 1 75 ? -0.424 -10.68 -21.891 1 90.88 75 VAL A C 1
ATOM 601 O O . VAL A 1 75 ? -1.221 -11.211 -22.672 1 90.88 75 VAL A O 1
ATOM 604 N N . LEU A 1 76 ? 0.588 -11.336 -21.422 1 90.5 76 LEU A N 1
ATOM 605 C CA . LEU A 1 76 ? 0.834 -12.734 -21.766 1 90.5 76 LEU A CA 1
ATOM 606 C C . LEU A 1 76 ? -0.233 -13.641 -21.172 1 90.5 76 LEU A C 1
ATOM 608 O O . LEU A 1 76 ? -0.547 -13.523 -19.984 1 90.5 76 LEU A O 1
ATOM 612 N N . GLN A 1 77 ? -0.856 -14.531 -21.984 1 94.06 77 GLN A N 1
ATOM 613 C CA . GLN A 1 77 ? -1.87 -15.492 -21.562 1 94.06 77 GLN A CA 1
ATOM 614 C C . GLN A 1 77 ? -3.039 -14.797 -20.875 1 94.06 77 GLN A C 1
ATOM 616 O O . GLN A 1 77 ? -3.564 -15.297 -19.875 1 94.06 77 GLN A O 1
ATOM 621 N N . ALA A 1 78 ? -3.408 -13.648 -21.375 1 95.44 78 ALA A N 1
ATOM 622 C CA . ALA A 1 78 ? -4.418 -12.812 -20.734 1 95.44 78 ALA A CA 1
ATOM 623 C C . ALA A 1 78 ? -5.75 -13.547 -20.609 1 95.44 78 ALA A C 1
ATOM 625 O O . ALA A 1 78 ? -6.402 -13.5 -19.578 1 95.44 78 ALA A O 1
ATOM 626 N N . GLU A 1 79 ? -6.113 -14.266 -21.688 1 96.25 79 GLU A N 1
ATOM 627 C CA . GLU A 1 79 ? -7.383 -14.992 -21.672 1 96.25 79 GLU A CA 1
ATOM 628 C C . GLU A 1 79 ? -7.344 -16.141 -20.672 1 96.25 79 GLU A C 1
ATOM 630 O O . GLU A 1 79 ? -8.305 -16.359 -19.922 1 96.25 79 GLU A O 1
ATOM 635 N N . GLU A 1 80 ? -6.277 -16.891 -20.688 1 96.94 80 GLU A N 1
ATOM 636 C CA . GLU A 1 80 ? -6.105 -17.984 -19.734 1 96.94 80 GLU A CA 1
ATOM 637 C C . GLU A 1 80 ? -6.16 -17.484 -18.297 1 96.94 80 GLU A C 1
ATOM 639 O O . GLU A 1 80 ? -6.832 -18.078 -17.453 1 96.94 80 GLU A O 1
ATOM 644 N N . LYS A 1 81 ? -5.465 -16.359 -18.062 1 97.88 81 LYS A N 1
ATOM 645 C CA . LYS A 1 81 ? -5.457 -15.781 -16.719 1 97.88 81 LYS A CA 1
ATOM 646 C C . LYS A 1 81 ? -6.855 -15.328 -16.297 1 97.88 81 LYS A C 1
ATOM 648 O O . LYS A 1 81 ? -7.242 -15.484 -15.141 1 97.88 81 LYS A O 1
ATOM 653 N N . ARG A 1 82 ? -7.559 -14.789 -17.219 1 97.44 82 ARG A N 1
ATOM 654 C CA . ARG A 1 82 ? -8.922 -14.367 -16.922 1 97.44 82 ARG A CA 1
ATOM 655 C C . ARG A 1 82 ? -9.789 -15.562 -16.516 1 97.44 82 ARG A C 1
ATOM 657 O O . ARG A 1 82 ? -10.508 -15.508 -15.523 1 97.44 82 ARG A O 1
ATOM 664 N N . ARG A 1 83 ? -9.703 -16.625 -17.281 1 98.06 83 ARG A N 1
ATOM 665 C CA . ARG A 1 83 ? -10.445 -17.844 -16.969 1 98.06 83 ARG A CA 1
ATOM 666 C C . ARG A 1 83 ? -10.07 -18.375 -15.594 1 98.06 83 ARG A C 1
ATOM 668 O O . ARG A 1 83 ? -10.945 -18.688 -14.781 1 98.06 83 ARG A O 1
ATOM 675 N N . ILE A 1 84 ? -8.836 -18.438 -15.359 1 98.56 84 ILE A N 1
ATOM 676 C CA . ILE A 1 84 ? -8.312 -18.969 -14.102 1 98.56 84 ILE A CA 1
ATOM 677 C C . ILE A 1 84 ? -8.766 -18.078 -12.945 1 98.56 84 ILE A C 1
ATOM 679 O O . ILE A 1 84 ? -9.227 -18.578 -11.914 1 98.56 84 ILE A O 1
ATOM 683 N N . GLY A 1 85 ? -8.648 -16.766 -13.102 1 98.31 85 GLY A N 1
ATOM 684 C CA . GLY A 1 85 ? -9.078 -15.828 -12.078 1 98.31 85 GLY A CA 1
ATOM 685 C C . GLY A 1 85 ? -10.539 -15.977 -11.703 1 98.31 85 GLY A C 1
ATOM 686 O O . GLY A 1 85 ? -10.883 -16 -10.523 1 98.31 85 GLY A O 1
ATOM 687 N N . HIS A 1 86 ? -11.359 -16.094 -12.711 1 97.31 86 HIS A N 1
ATOM 688 C CA . HIS A 1 86 ? -12.789 -16.25 -12.484 1 97.31 86 HIS A CA 1
ATOM 689 C C . HIS A 1 86 ? -13.086 -17.562 -11.75 1 97.31 86 HIS A C 1
ATOM 691 O O . HIS A 1 86 ? -13.875 -17.578 -10.805 1 97.31 86 HIS A O 1
ATOM 697 N N . ALA A 1 87 ? -12.469 -18.594 -12.203 1 98.06 87 ALA A N 1
ATOM 698 C CA . ALA A 1 87 ? -12.672 -19.891 -11.57 1 98.06 87 ALA A CA 1
ATOM 699 C C . ALA A 1 87 ? -12.195 -19.859 -10.117 1 98.06 87 ALA A C 1
ATOM 701 O O . ALA A 1 87 ? -12.883 -20.375 -9.227 1 98.06 87 ALA A O 1
ATOM 702 N N . ALA A 1 88 ? -11.062 -19.297 -9.875 1 98.62 88 ALA A N 1
ATOM 703 C CA . ALA A 1 88 ? -10.508 -19.203 -8.523 1 98.62 88 ALA A CA 1
ATOM 704 C C . ALA A 1 88 ? -11.43 -18.391 -7.621 1 98.62 88 ALA A C 1
ATOM 706 O O . ALA A 1 88 ? -11.672 -18.766 -6.473 1 98.62 88 ALA A O 1
ATOM 707 N N . ALA A 1 89 ? -11.93 -17.297 -8.117 1 98 89 ALA A N 1
ATOM 708 C CA . ALA A 1 89 ? -12.805 -16.422 -7.336 1 98 89 ALA A CA 1
ATOM 709 C C . ALA A 1 89 ? -14.086 -17.141 -6.934 1 98 89 ALA A C 1
ATOM 711 O O . ALA A 1 89 ? -14.68 -16.844 -5.895 1 98 89 ALA A O 1
ATOM 712 N N . SER A 1 90 ? -14.516 -18.078 -7.773 1 97 90 SER A N 1
ATOM 713 C CA . SER A 1 90 ? -15.734 -18.812 -7.496 1 97 90 SER A CA 1
ATOM 714 C C . SER A 1 90 ? -15.578 -19.688 -6.254 1 97 90 SER A C 1
ATOM 716 O O . SER A 1 90 ? -16.578 -20.156 -5.691 1 97 90 SER A O 1
ATOM 718 N N . LEU A 1 91 ? -14.367 -19.891 -5.816 1 98.06 91 LEU A N 1
ATOM 719 C CA . LEU A 1 91 ? -14.094 -20.719 -4.641 1 98.06 91 LEU A CA 1
ATOM 720 C C . LEU A 1 91 ? -14.297 -19.922 -3.359 1 98.06 91 LEU A C 1
ATOM 722 O O . LEU A 1 91 ? -14.32 -20.484 -2.264 1 98.06 91 LEU A O 1
ATOM 726 N N . ILE A 1 92 ? -14.43 -18.594 -3.436 1 98.19 92 ILE A N 1
ATOM 727 C CA . ILE A 1 92 ? -14.523 -17.719 -2.281 1 98.19 92 ILE A CA 1
ATOM 728 C C . ILE A 1 92 ? -15.969 -17.672 -1.776 1 98.19 92 ILE A C 1
ATOM 730 O O . ILE A 1 92 ? -16.906 -17.609 -2.57 1 98.19 92 ILE A O 1
ATOM 734 N N . GLN A 1 93 ? -16.125 -17.688 -0.534 1 97.56 93 GLN A N 1
ATOM 735 C CA . GLN A 1 93 ? -17.422 -17.547 0.11 1 97.56 93 GLN A CA 1
ATOM 736 C C . GLN A 1 93 ? -17.562 -16.188 0.796 1 97.56 93 GLN A C 1
ATOM 738 O O . GLN A 1 93 ? -16.547 -15.547 1.118 1 97.56 93 GLN A O 1
ATOM 743 N N . ASP A 1 94 ? -18.844 -15.844 1.069 1 97.56 94 ASP A N 1
ATOM 744 C CA . ASP A 1 94 ? -19.094 -14.602 1.792 1 97.56 94 ASP A CA 1
ATOM 745 C C . ASP A 1 94 ? -18.469 -14.633 3.182 1 97.56 94 ASP A C 1
ATOM 747 O O . ASP A 1 94 ? -18.391 -15.688 3.811 1 97.56 94 ASP A O 1
ATOM 751 N N . ARG A 1 95 ? -17.953 -13.492 3.678 1 97.56 95 ARG A N 1
ATOM 752 C CA . ARG A 1 95 ? -17.484 -13.234 5.035 1 97.56 95 ARG A CA 1
ATOM 753 C C . ARG A 1 95 ? -16.156 -13.945 5.293 1 97.56 95 ARG A C 1
ATOM 755 O O . ARG A 1 95 ? -15.734 -14.086 6.441 1 97.56 95 ARG A O 1
ATOM 762 N N . GLU A 1 96 ? -15.484 -14.398 4.156 1 98.44 96 GLU A N 1
ATOM 763 C CA . GLU A 1 96 ? -14.164 -15.016 4.316 1 98.44 96 GLU A CA 1
ATOM 764 C C . GLU A 1 96 ? -13.07 -13.961 4.379 1 98.44 96 GLU A C 1
ATOM 766 O O . GLU A 1 96 ? -13.258 -12.828 3.932 1 98.44 96 GLU A O 1
ATOM 771 N N . THR A 1 97 ? -12.023 -14.312 5.035 1 98.69 97 THR A N 1
ATOM 772 C CA . THR A 1 97 ? -10.758 -13.594 4.953 1 98.69 97 THR A CA 1
ATOM 773 C C . THR A 1 97 ? -9.789 -14.305 4.012 1 98.69 97 THR A C 1
ATOM 775 O O . THR A 1 97 ? -9.492 -15.484 4.199 1 98.69 97 THR A O 1
ATOM 778 N N . ILE A 1 98 ? -9.344 -13.539 3.023 1 98.81 98 ILE A N 1
ATOM 779 C CA . ILE A 1 98 ? -8.469 -14.172 2.039 1 98.81 98 ILE A CA 1
ATOM 780 C C . ILE A 1 98 ? -7.223 -13.32 1.827 1 98.81 98 ILE A C 1
ATOM 782 O O . ILE A 1 98 ? -7.219 -12.133 2.146 1 98.81 98 ILE A O 1
ATOM 786 N N . VAL A 1 99 ? -6.168 -13.961 1.354 1 98.88 99 VAL A N 1
ATOM 787 C CA . VAL A 1 99 ? -4.973 -13.242 0.922 1 98.88 99 VAL A CA 1
ATOM 788 C C . VAL A 1 99 ? -4.691 -13.547 -0.548 1 98.88 99 VAL A C 1
ATOM 790 O O . VAL A 1 99 ? -4.832 -14.688 -0.99 1 98.88 99 VAL A O 1
ATOM 793 N N . LEU A 1 100 ? -4.434 -12.477 -1.288 1 98.56 100 LEU A N 1
ATOM 794 C CA . LEU A 1 100 ? -4.082 -12.578 -2.701 1 98.56 100 LEU A CA 1
ATOM 795 C C . LEU A 1 100 ? -2.6 -12.305 -2.914 1 98.56 100 LEU A C 1
ATOM 797 O O . LEU A 1 100 ? -2.111 -11.219 -2.596 1 98.56 100 LEU A O 1
ATOM 801 N N . ASP A 1 101 ? -1.959 -13.25 -3.467 1 97.38 101 ASP A N 1
ATOM 802 C CA . ASP A 1 101 ? -0.562 -13.109 -3.867 1 97.38 101 ASP A CA 1
ATOM 803 C C . ASP A 1 101 ? -0.413 -12.094 -4.996 1 97.38 101 ASP A C 1
ATOM 805 O O . ASP A 1 101 ? -1.396 -11.734 -5.645 1 97.38 101 ASP A O 1
ATOM 809 N N . ASP A 1 102 ? 0.821 -11.625 -5.078 1 94.94 102 ASP A N 1
ATOM 810 C CA . ASP A 1 102 ? 1.103 -10.742 -6.199 1 94.94 102 ASP A CA 1
ATOM 811 C C . ASP A 1 102 ? 1.126 -11.508 -7.52 1 94.94 102 ASP A C 1
ATOM 813 O O . ASP A 1 102 ? 1.73 -12.578 -7.605 1 94.94 102 ASP A O 1
ATOM 817 N N . GLY A 1 103 ? 0.371 -10.93 -8.5 1 95.19 103 GLY A N 1
ATOM 818 C CA . GLY A 1 103 ? 0.382 -11.547 -9.812 1 95.19 103 GLY A CA 1
ATOM 819 C C . GLY A 1 103 ? -0.689 -10.992 -10.734 1 95.19 103 GLY A C 1
ATOM 820 O O . GLY A 1 103 ? -1.695 -10.453 -10.273 1 95.19 103 GLY A O 1
ATOM 821 N N . THR A 1 104 ? -0.363 -11.188 -12.008 1 96.06 104 THR A N 1
ATOM 822 C CA . THR A 1 104 ? -1.317 -10.742 -13.016 1 96.06 104 THR A CA 1
ATOM 823 C C . THR A 1 104 ? -2.504 -11.695 -13.094 1 96.06 104 THR A C 1
ATOM 825 O O . THR A 1 104 ? -3.586 -11.312 -13.547 1 96.06 104 THR A O 1
ATOM 828 N N . THR A 1 105 ? -2.324 -12.922 -12.641 1 97.56 105 THR A N 1
ATOM 829 C CA . THR A 1 105 ? -3.432 -13.875 -12.633 1 97.56 105 THR A CA 1
ATOM 830 C C . THR A 1 105 ? -4.391 -13.57 -11.484 1 97.56 105 THR A C 1
ATOM 832 O O . THR A 1 105 ? -5.609 -13.57 -11.672 1 97.56 105 THR A O 1
ATOM 835 N N . THR A 1 106 ? -3.875 -13.352 -10.297 1 97.88 106 THR A N 1
ATOM 836 C CA . THR A 1 106 ? -4.73 -13.031 -9.156 1 97.88 106 THR A CA 1
ATOM 837 C C . THR A 1 106 ? -5.492 -11.734 -9.398 1 97.88 106 THR A C 1
ATOM 839 O O . THR A 1 106 ? -6.609 -11.555 -8.906 1 97.88 106 THR A O 1
ATOM 842 N N . LEU A 1 107 ? -4.914 -10.812 -10.141 1 97.44 107 LEU A N 1
ATOM 843 C CA . LEU A 1 107 ? -5.598 -9.57 -10.484 1 97.44 107 LEU A CA 1
ATOM 844 C C . LEU A 1 107 ? -6.926 -9.859 -11.18 1 97.44 107 LEU A C 1
ATOM 846 O O . LEU A 1 107 ? -7.906 -9.141 -10.977 1 97.44 107 LEU A O 1
ATOM 850 N N . LYS A 1 108 ? -6.98 -10.914 -11.914 1 97.06 108 LYS A N 1
ATOM 851 C CA . LYS A 1 108 ? -8.172 -11.25 -12.695 1 97.06 108 LYS A CA 1
ATOM 852 C C . LYS A 1 108 ? -9.266 -11.828 -11.805 1 97.06 108 LYS A C 1
ATOM 854 O O . LYS A 1 108 ? -10.406 -12.008 -12.242 1 97.06 108 LYS A O 1
ATOM 859 N N . MET A 1 109 ? -8.938 -12.086 -10.555 1 98.06 109 MET A N 1
ATOM 860 C CA . MET A 1 109 ? -9.953 -12.555 -9.609 1 98.06 109 MET A CA 1
ATOM 861 C C . MET A 1 109 ? -10.875 -11.414 -9.188 1 98.06 109 MET A C 1
ATOM 863 O O . MET A 1 109 ? -12.008 -11.648 -8.758 1 98.06 109 MET A O 1
ATOM 867 N N . ILE A 1 110 ? -10.406 -10.172 -9.273 1 97.31 110 ILE A N 1
ATOM 868 C CA . ILE A 1 110 ? -10.977 -9.039 -8.555 1 97.31 110 ILE A CA 1
ATOM 869 C C . ILE A 1 110 ? -12.383 -8.758 -9.07 1 97.31 110 ILE A C 1
ATOM 871 O O . ILE A 1 110 ? -13.312 -8.531 -8.281 1 97.31 110 ILE A O 1
ATOM 875 N N . ASP A 1 111 ? -12.617 -8.875 -10.344 1 93.06 111 ASP A N 1
ATOM 876 C CA . ASP A 1 111 ? -13.906 -8.547 -10.93 1 93.06 111 ASP A CA 1
ATOM 877 C C . ASP A 1 111 ? -15.008 -9.461 -10.375 1 93.06 111 ASP A C 1
ATOM 879 O O . ASP A 1 111 ? -16.156 -9.039 -10.234 1 93.06 111 ASP A O 1
ATOM 883 N N . THR A 1 112 ? -14.656 -10.656 -10.133 1 92.25 112 THR A N 1
ATOM 884 C CA . THR A 1 112 ? -15.609 -11.617 -9.594 1 92.25 112 THR A CA 1
ATOM 885 C C . THR A 1 112 ? -15.656 -11.531 -8.07 1 92.25 112 THR A C 1
ATOM 887 O O . THR A 1 112 ? -16.734 -11.633 -7.473 1 92.25 112 THR A O 1
ATOM 890 N N . LEU A 1 113 ? -14.539 -11.266 -7.504 1 92.19 113 LEU A N 1
ATOM 891 C CA . LEU A 1 113 ? -14.375 -11.227 -6.055 1 92.19 113 LEU A CA 1
ATOM 892 C C . LEU A 1 113 ? -15.227 -10.109 -5.445 1 92.19 113 LEU A C 1
ATOM 894 O O . LEU A 1 113 ? -15.742 -10.258 -4.336 1 92.19 113 LEU A O 1
ATOM 898 N N . VAL A 1 114 ? -15.438 -9.086 -6.199 1 90 114 VAL A N 1
ATOM 899 C CA . VAL A 1 114 ? -16.094 -7.91 -5.652 1 90 114 VAL A CA 1
ATOM 900 C C . VAL A 1 114 ? -17.594 -8.18 -5.504 1 90 114 VAL A C 1
ATOM 902 O O . VAL A 1 114 ? -18.297 -7.414 -4.848 1 90 114 VAL A O 1
ATOM 905 N N . MET A 1 115 ? -18.031 -9.312 -6.059 1 90 115 MET A N 1
ATOM 906 C CA . MET A 1 115 ? -19.453 -9.688 -5.961 1 90 115 MET A CA 1
ATOM 907 C C . MET A 1 115 ? -19.734 -10.375 -4.629 1 90 115 MET A C 1
ATOM 909 O O . MET A 1 115 ? -20.891 -10.555 -4.258 1 90 115 MET A O 1
ATOM 913 N N . ARG A 1 116 ? -18.75 -10.703 -3.947 1 93.38 116 ARG A N 1
ATOM 914 C CA . ARG A 1 116 ? -18.891 -11.344 -2.646 1 93.38 116 ARG A CA 1
ATOM 915 C C . ARG A 1 116 ? -19.109 -10.312 -1.547 1 93.38 116 ARG A C 1
ATOM 917 O O . ARG A 1 116 ? -18.672 -9.164 -1.672 1 93.38 116 ARG A O 1
ATOM 924 N N . LYS A 1 117 ? -19.781 -10.789 -0.478 1 94.12 117 LYS A N 1
ATOM 925 C CA . LYS A 1 117 ? -20.141 -9.867 0.592 1 94.12 117 LYS A CA 1
ATOM 926 C C . LYS A 1 117 ? -19.266 -10.078 1.824 1 94.12 117 LYS A C 1
ATOM 928 O O . LYS A 1 117 ? -18.938 -11.211 2.168 1 94.12 117 LYS A O 1
ATOM 933 N N . GLY A 1 118 ? -18.891 -8.992 2.449 1 96.06 118 GLY A N 1
ATOM 934 C CA . GLY A 1 118 ? -18.266 -9.016 3.76 1 96.06 118 GLY A CA 1
ATOM 935 C C . GLY A 1 118 ? -16.875 -9.641 3.742 1 96.06 118 GLY A C 1
ATOM 936 O O . GLY A 1 118 ? -16.469 -10.281 4.711 1 96.06 118 GLY A O 1
ATOM 937 N N . LEU A 1 119 ? -16.156 -9.516 2.662 1 97.75 119 LEU A N 1
ATOM 938 C CA . LEU A 1 119 ? -14.82 -10.102 2.553 1 97.75 119 LEU A CA 1
ATOM 939 C C . LEU A 1 119 ? -13.781 -9.211 3.234 1 97.75 119 LEU A C 1
ATOM 941 O O . LEU A 1 119 ? -13.961 -7.996 3.328 1 97.75 119 LEU A O 1
ATOM 945 N N . THR A 1 120 ? -12.836 -9.836 3.803 1 98.06 120 THR A N 1
ATOM 946 C CA . THR A 1 120 ? -11.57 -9.18 4.102 1 98.06 120 THR A CA 1
ATOM 947 C C . THR A 1 120 ? -10.469 -9.68 3.174 1 98.06 120 THR A C 1
ATOM 949 O O . THR A 1 120 ? -10.18 -10.883 3.139 1 98.06 120 THR A O 1
ATOM 952 N N . VAL A 1 121 ? -9.891 -8.742 2.461 1 98.56 121 VAL A N 1
ATOM 953 C CA . VAL A 1 121 ? -8.906 -9.133 1.459 1 98.56 121 VAL A CA 1
ATOM 954 C C . VAL A 1 121 ? -7.543 -8.547 1.818 1 98.56 121 VAL A C 1
ATOM 956 O O . VAL A 1 121 ? -7.387 -7.324 1.89 1 98.56 121 VAL A O 1
ATOM 959 N N . LEU A 1 122 ? -6.57 -9.398 2.055 1 98.69 122 LEU A N 1
ATOM 960 C CA . LEU A 1 122 ? -5.184 -8.984 2.229 1 98.69 122 LEU A CA 1
ATOM 961 C C . LEU A 1 122 ? -4.441 -9 0.896 1 98.69 122 LEU A C 1
ATOM 963 O O . LEU A 1 122 ? -4.547 -9.969 0.135 1 98.69 122 LEU A O 1
ATOM 967 N N . VAL A 1 123 ? -3.711 -7.918 0.618 1 98.12 123 VAL A N 1
ATOM 968 C CA . VAL A 1 123 ? -3.025 -7.836 -0.667 1 98.12 123 VAL A CA 1
ATOM 969 C C . VAL A 1 123 ? -1.619 -7.273 -0.469 1 98.12 123 VAL A C 1
ATOM 971 O O . VAL A 1 123 ? -1.36 -6.559 0.502 1 98.12 123 VAL A O 1
ATOM 974 N N . THR A 1 124 ? -0.71 -7.641 -1.43 1 97.25 124 THR A N 1
ATOM 975 C CA . THR A 1 124 ? 0.638 -7.082 -1.471 1 97.25 124 THR A CA 1
ATOM 976 C C . THR A 1 124 ? 0.847 -6.266 -2.742 1 97.25 124 THR A C 1
ATOM 978 O O . THR A 1 124 ? 1.804 -5.496 -2.84 1 97.25 124 THR A O 1
ATOM 981 N N . SER A 1 125 ? 0.032 -6.496 -3.736 1 97.44 125 SER A N 1
ATOM 982 C CA . SER A 1 125 ? 0.141 -5.879 -5.055 1 97.44 125 SER A CA 1
ATOM 983 C C . SER A 1 125 ? -0.458 -4.477 -5.062 1 97.44 125 SER A C 1
ATOM 985 O O . SER A 1 125 ? -1.618 -4.289 -4.691 1 97.44 125 SER A O 1
ATOM 987 N N . VAL A 1 126 ? 0.302 -3.555 -5.555 1 97.44 126 VAL A N 1
ATOM 988 C CA . VAL A 1 126 ? -0.162 -2.176 -5.668 1 97.44 126 VAL A CA 1
ATOM 989 C C . VAL A 1 126 ? -1.271 -2.09 -6.715 1 97.44 126 VAL A C 1
ATOM 991 O O . VAL A 1 126 ? -2.238 -1.344 -6.543 1 97.44 126 VAL A O 1
ATOM 994 N N . HIS A 1 127 ? -1.177 -2.836 -7.77 1 96.44 127 HIS A N 1
ATOM 995 C CA . HIS A 1 127 ? -2.217 -2.861 -8.797 1 96.44 127 HIS A CA 1
ATOM 996 C C . HIS A 1 127 ? -3.535 -3.377 -8.227 1 96.44 127 HIS A C 1
ATOM 998 O O . HIS A 1 127 ? -4.586 -2.771 -8.438 1 96.44 127 HIS A O 1
ATOM 1004 N N . THR A 1 128 ? -3.443 -4.484 -7.512 1 97.12 128 THR A N 1
ATOM 1005 C CA . THR A 1 128 ? -4.637 -5.059 -6.898 1 97.12 128 THR A CA 1
ATOM 1006 C C . THR A 1 128 ? -5.254 -4.09 -5.898 1 97.12 128 THR A C 1
ATOM 1008 O O . THR A 1 128 ? -6.477 -3.914 -5.867 1 97.12 128 THR A O 1
ATOM 1011 N N . LEU A 1 129 ? -4.395 -3.463 -5.145 1 97.88 129 LEU A N 1
ATOM 1012 C CA . LEU A 1 129 ? -4.844 -2.471 -4.176 1 97.88 129 LEU A CA 1
ATOM 1013 C C . LEU A 1 129 ? -5.637 -1.361 -4.859 1 97.88 129 LEU A C 1
ATOM 1015 O O . LEU A 1 129 ? -6.758 -1.053 -4.449 1 97.88 129 LEU A O 1
ATOM 1019 N N . ASN A 1 130 ? -5.07 -0.798 -5.895 1 96.88 130 ASN A N 1
ATOM 1020 C CA . ASN A 1 130 ? -5.711 0.308 -6.598 1 96.88 130 ASN A CA 1
ATOM 1021 C C . ASN A 1 130 ? -7.055 -0.107 -7.191 1 96.88 130 ASN A C 1
ATOM 1023 O O . ASN A 1 130 ? -8.023 0.652 -7.133 1 96.88 130 ASN A O 1
ATOM 1027 N N . LEU A 1 131 ? -7.094 -1.267 -7.707 1 96.12 131 LEU A N 1
ATOM 1028 C CA . LEU A 1 131 ? -8.328 -1.775 -8.289 1 96.12 131 LEU A CA 1
ATOM 1029 C C . LEU A 1 131 ? -9.406 -1.947 -7.223 1 96.12 131 LEU A C 1
ATOM 1031 O O . LEU A 1 131 ? -10.547 -1.535 -7.414 1 96.12 131 LEU A O 1
ATOM 1035 N N . LEU A 1 132 ? -9.039 -2.521 -6.094 1 97.38 132 LEU A N 1
ATOM 1036 C CA . LEU A 1 132 ? -9.984 -2.752 -5.008 1 97.38 132 LEU A CA 1
ATOM 1037 C C . LEU A 1 132 ? -10.5 -1.432 -4.445 1 97.38 132 LEU A C 1
ATOM 1039 O O . LEU A 1 132 ? -11.688 -1.307 -4.129 1 97.38 132 LEU A O 1
ATOM 1043 N N . ILE A 1 133 ? -9.617 -0.479 -4.305 1 96.5 133 ILE A N 1
ATOM 1044 C CA . ILE A 1 133 ? -10.016 0.846 -3.84 1 96.5 133 ILE A CA 1
ATOM 1045 C C . ILE A 1 133 ? -11.055 1.438 -4.789 1 96.5 133 ILE A C 1
ATOM 1047 O O . ILE A 1 133 ? -12.062 1.984 -4.352 1 96.5 133 ILE A O 1
ATOM 1051 N N . GLY A 1 134 ? -10.781 1.32 -6.074 1 94.56 134 GLY A N 1
ATOM 1052 C CA . GLY A 1 134 ? -11.727 1.805 -7.066 1 94.56 134 GLY A CA 1
ATOM 1053 C C . GLY A 1 134 ? -13.102 1.178 -6.938 1 94.56 134 GLY A C 1
ATOM 1054 O O . GLY A 1 134 ? -14.117 1.88 -6.957 1 94.56 134 GLY A O 1
ATOM 1055 N N . TYR A 1 135 ? -13.133 -0.112 -6.812 1 94.88 135 TYR A N 1
ATOM 1056 C CA . TYR A 1 135 ? -14.398 -0.83 -6.695 1 94.88 135 TYR A CA 1
ATOM 1057 C C . TYR A 1 135 ? -15.125 -0.437 -5.418 1 94.88 135 TYR A C 1
ATOM 1059 O O . TYR A 1 135 ? -16.359 -0.305 -5.414 1 94.88 135 TYR A O 1
ATOM 1067 N N . ARG A 1 136 ? -14.344 -0.281 -4.363 1 94.31 136 ARG A N 1
ATOM 1068 C CA . ARG A 1 136 ? -14.945 0.111 -3.09 1 94.31 136 ARG A CA 1
ATOM 1069 C C . ARG A 1 136 ? -15.547 1.509 -3.178 1 94.31 136 ARG A C 1
ATOM 1071 O O . ARG A 1 136 ? -16.672 1.731 -2.738 1 94.31 136 ARG A O 1
ATOM 1078 N N . ASN A 1 137 ? -14.867 2.42 -3.711 1 92.12 137 ASN A N 1
ATOM 1079 C CA . ASN A 1 137 ? -15.297 3.809 -3.795 1 92.12 137 ASN A CA 1
ATOM 1080 C C . ASN A 1 137 ? -16.5 3.967 -4.723 1 92.12 137 ASN A C 1
ATOM 1082 O O . ASN A 1 137 ? -17.297 4.895 -4.566 1 92.12 137 ASN A O 1
ATOM 1086 N N . ARG A 1 138 ? -16.625 3.031 -5.629 1 92.31 138 ARG A N 1
ATOM 1087 C CA . ARG A 1 138 ? -17.781 3.045 -6.535 1 92.31 138 ARG A CA 1
ATOM 1088 C C . ARG A 1 138 ? -18.969 2.324 -5.918 1 92.31 138 ARG A C 1
ATOM 1090 O O . ARG A 1 138 ? -20.031 2.232 -6.539 1 92.31 138 ARG A O 1
ATOM 1097 N N . GLY A 1 139 ? -18.812 1.748 -4.828 1 91.81 139 GLY A N 1
ATOM 1098 C CA . GLY A 1 139 ? -19.891 1.089 -4.121 1 91.81 139 GLY A CA 1
ATOM 1099 C C . GLY A 1 139 ? -20.156 -0.324 -4.613 1 91.81 139 GLY A C 1
ATOM 1100 O O . GLY A 1 139 ? -21.188 -0.915 -4.301 1 91.81 139 GLY A O 1
ATOM 1101 N N . VAL A 1 140 ? -19.219 -0.943 -5.355 1 91.12 140 VAL A N 1
ATOM 1102 C CA . VAL A 1 140 ? -19.406 -2.264 -5.949 1 91.12 140 VAL A CA 1
ATOM 1103 C C . VAL A 1 140 ? -18.844 -3.332 -5.016 1 91.12 140 VAL A C 1
ATOM 1105 O O . VAL A 1 140 ? -19.25 -4.492 -5.062 1 91.12 140 VAL A O 1
ATOM 1108 N N . PHE A 1 141 ? -17.891 -2.943 -4.219 1 94.56 141 PHE A N 1
ATOM 1109 C CA . PHE A 1 141 ? -17.234 -3.828 -3.27 1 94.56 141 PHE A CA 1
ATOM 1110 C C . PHE A 1 141 ? -17.469 -3.357 -1.839 1 94.56 141 PHE A C 1
ATOM 1112 O O . PHE A 1 141 ? -17.203 -2.199 -1.511 1 94.56 141 PHE A O 1
ATOM 1119 N N . ASP A 1 142 ? -17.922 -4.238 -0.972 1 93.06 142 ASP A N 1
ATOM 1120 C CA . ASP A 1 142 ? -18.25 -3.822 0.388 1 93.06 142 ASP A CA 1
ATOM 1121 C C . ASP A 1 142 ? -17.281 -4.414 1.397 1 93.06 142 ASP A C 1
ATOM 1123 O O . ASP A 1 142 ? -17.469 -4.281 2.607 1 93.06 142 ASP A O 1
ATOM 1127 N N . GLY A 1 143 ? -16.297 -5.09 0.99 1 95 143 GLY A N 1
ATOM 1128 C CA . GLY A 1 143 ? -15.344 -5.734 1.878 1 95 143 GLY A CA 1
ATOM 1129 C C . GLY A 1 143 ? -14.258 -4.797 2.371 1 95 143 GLY A C 1
ATOM 1130 O O . GLY A 1 143 ? -14.219 -3.629 1.979 1 95 143 GLY A O 1
ATOM 1131 N N . ASP A 1 144 ? -13.445 -5.312 3.234 1 96.56 144 ASP A N 1
ATOM 1132 C CA . ASP A 1 144 ? -12.297 -4.602 3.779 1 96.56 144 ASP A CA 1
ATOM 1133 C C . ASP A 1 144 ? -11.008 -5.02 3.072 1 96.56 144 ASP A C 1
ATOM 1135 O O . ASP A 1 144 ? -10.867 -6.168 2.652 1 96.56 144 ASP A O 1
ATOM 1139 N N . VAL A 1 145 ? -10.164 -4.062 2.941 1 98 145 VAL A N 1
ATOM 1140 C CA . VAL A 1 145 ? -8.867 -4.32 2.324 1 98 145 VAL A CA 1
ATOM 1141 C C . VAL A 1 145 ? -7.75 -4.082 3.342 1 98 145 VAL A C 1
ATOM 1143 O O . VAL A 1 145 ? -7.73 -3.049 4.02 1 98 145 VAL A O 1
ATOM 1146 N N . VAL A 1 146 ? -6.891 -5.02 3.486 1 98.19 146 VAL A N 1
ATOM 1147 C CA . VAL A 1 146 ? -5.688 -4.891 4.305 1 98.19 146 VAL A CA 1
ATOM 1148 C C . VAL A 1 146 ? -4.449 -4.953 3.416 1 98.19 146 VAL A C 1
ATOM 1150 O O . VAL A 1 146 ? -4.27 -5.906 2.654 1 98.19 146 VAL A O 1
ATOM 1153 N N . LEU A 1 147 ? -3.668 -3.961 3.504 1 98.25 147 LEU A N 1
ATOM 1154 C CA . LEU A 1 147 ? -2.418 -3.908 2.756 1 98.25 147 LEU A CA 1
ATOM 1155 C C . LEU A 1 147 ? -1.267 -4.477 3.578 1 98.25 147 LEU A C 1
ATOM 1157 O O . LEU A 1 147 ? -0.988 -3.994 4.68 1 98.25 147 LEU A O 1
ATOM 1161 N N . ILE A 1 148 ? -0.681 -5.469 3.049 1 98.12 148 ILE A N 1
ATOM 1162 C CA . ILE A 1 148 ? 0.519 -6.023 3.668 1 98.12 148 ILE A CA 1
ATOM 1163 C C . ILE A 1 148 ? 1.721 -5.137 3.346 1 98.12 148 ILE A C 1
ATOM 1165 O O . ILE A 1 148 ? 2.182 -5.098 2.203 1 98.12 148 ILE A O 1
ATOM 1169 N N . GLY A 1 149 ? 2.209 -4.473 4.355 1 97.38 149 GLY A N 1
ATOM 1170 C CA . GLY A 1 149 ? 3.287 -3.514 4.18 1 97.38 149 GLY A CA 1
ATOM 1171 C C . GLY A 1 149 ? 4.648 -4.168 4.031 1 97.38 149 GLY A C 1
ATOM 1172 O O . GLY A 1 149 ? 4.789 -5.375 4.227 1 97.38 149 GLY A O 1
ATOM 1173 N N . GLY A 1 150 ? 5.633 -3.326 3.615 1 97.25 150 GLY A N 1
ATOM 1174 C CA . GLY A 1 150 ? 7.008 -3.754 3.404 1 97.25 150 GLY A CA 1
ATOM 1175 C C . GLY A 1 150 ? 7.742 -2.914 2.375 1 97.25 150 GLY A C 1
ATOM 1176 O O . GLY A 1 150 ? 7.27 -1.845 1.985 1 97.25 150 GLY A O 1
ATOM 1177 N N . ARG A 1 151 ? 8.93 -3.428 2.084 1 96.75 151 ARG A N 1
ATOM 1178 C CA . ARG A 1 151 ? 9.695 -2.762 1.035 1 96.75 151 ARG A CA 1
ATOM 1179 C C . ARG A 1 151 ? 9.039 -2.953 -0.327 1 96.75 151 ARG A C 1
ATOM 1181 O O . ARG A 1 151 ? 8.578 -4.051 -0.655 1 96.75 151 ARG A O 1
ATOM 1188 N N . VAL A 1 152 ? 9.023 -1.836 -1.078 1 97.31 152 VAL A N 1
ATOM 1189 C CA . VAL A 1 152 ? 8.305 -1.864 -2.35 1 97.31 152 VAL A CA 1
ATOM 1190 C C . VAL A 1 152 ? 9.266 -2.248 -3.473 1 97.31 152 VAL A C 1
ATOM 1192 O O . VAL A 1 152 ? 10.312 -1.618 -3.646 1 97.31 152 VAL A O 1
ATOM 1195 N N . ASN A 1 153 ? 8.922 -3.324 -4.121 1 95.81 153 ASN A N 1
ATOM 1196 C CA . ASN A 1 153 ? 9.531 -3.623 -5.41 1 95.81 153 ASN A CA 1
ATOM 1197 C C . ASN A 1 153 ? 8.844 -2.865 -6.543 1 95.81 153 ASN A C 1
ATOM 1199 O O . ASN A 1 153 ? 7.746 -3.23 -6.965 1 95.81 153 ASN A O 1
ATOM 1203 N N . THR A 1 154 ? 9.461 -1.801 -7.008 1 93.31 154 THR A N 1
ATOM 1204 C CA . THR A 1 154 ? 8.797 -0.9 -7.945 1 93.31 154 THR A CA 1
ATOM 1205 C C . THR A 1 154 ? 8.703 -1.536 -9.328 1 93.31 154 THR A C 1
ATOM 1207 O O . THR A 1 154 ? 7.832 -1.181 -10.125 1 93.31 154 THR A O 1
ATOM 1210 N N . LYS A 1 155 ? 9.523 -2.449 -9.609 1 90.75 155 LYS A N 1
ATOM 1211 C CA . LYS A 1 155 ? 9.477 -3.15 -10.883 1 90.75 155 LYS A CA 1
ATOM 1212 C C . LYS A 1 155 ? 8.258 -4.055 -10.977 1 90.75 155 LYS A C 1
ATOM 1214 O O . LYS A 1 155 ? 7.637 -4.164 -12.039 1 90.75 155 LYS A O 1
ATOM 1219 N N . HIS A 1 156 ? 7.93 -4.645 -9.875 1 93.44 156 HIS A N 1
ATOM 1220 C CA . HIS A 1 156 ? 6.855 -5.629 -9.875 1 93.44 156 HIS A CA 1
ATOM 1221 C C . HIS A 1 156 ? 5.625 -5.102 -9.141 1 93.44 156 HIS A C 1
ATOM 1223 O O . HIS A 1 156 ? 4.594 -5.777 -9.078 1 93.44 156 HIS A O 1
ATOM 1229 N N . TYR A 1 157 ? 5.688 -3.883 -8.602 1 96.25 157 TYR A N 1
ATOM 1230 C CA . TYR A 1 157 ? 4.57 -3.203 -7.961 1 96.25 157 TYR A CA 1
ATOM 1231 C C . TYR A 1 157 ? 4.012 -4.039 -6.816 1 96.25 157 TYR A C 1
ATOM 1233 O O . TYR A 1 157 ? 2.801 -4.266 -6.734 1 96.25 157 TYR A O 1
ATOM 1241 N N . ARG A 1 158 ? 4.957 -4.395 -5.902 1 96.88 158 ARG A N 1
ATOM 1242 C CA . ARG A 1 158 ? 4.539 -5.223 -4.777 1 96.88 158 ARG A CA 1
ATOM 1243 C C . ARG A 1 158 ? 5.434 -4.992 -3.564 1 96.88 158 ARG A C 1
ATOM 1245 O O . ARG A 1 158 ? 6.555 -4.496 -3.699 1 96.88 158 ARG A O 1
ATOM 1252 N N . THR A 1 159 ? 4.859 -5.316 -2.418 1 97.12 159 THR A N 1
ATOM 1253 C CA . THR A 1 159 ? 5.668 -5.367 -1.206 1 97.12 159 THR A CA 1
ATOM 1254 C C . THR A 1 159 ? 6.16 -6.789 -0.944 1 97.12 159 THR A C 1
ATOM 1256 O O . THR A 1 159 ? 5.512 -7.758 -1.345 1 97.12 159 THR A O 1
ATOM 1259 N N . SER A 1 160 ? 7.32 -6.871 -0.357 1 94.56 160 SER A N 1
ATOM 1260 C CA . SER A 1 160 ? 7.898 -8.148 0.042 1 94.56 160 SER A CA 1
ATOM 1261 C C . SER A 1 160 ? 8.953 -7.965 1.128 1 94.56 160 SER A C 1
ATOM 1263 O O . SER A 1 160 ? 8.992 -6.93 1.793 1 94.56 160 SER A O 1
ATOM 1265 N N . GLY A 1 161 ? 9.648 -9.094 1.376 1 94 161 GLY A N 1
ATOM 1266 C CA . GLY A 1 161 ? 10.742 -9.023 2.336 1 94 161 GLY A CA 1
ATOM 1267 C C . GLY A 1 161 ? 10.312 -9.375 3.75 1 94 161 GLY A C 1
ATOM 1268 O O . GLY A 1 161 ? 9.164 -9.758 3.979 1 94 161 GLY A O 1
ATOM 1269 N N . SER A 1 162 ? 11.281 -9.211 4.598 1 95.12 162 SER A N 1
ATOM 1270 C CA . SER A 1 162 ? 11.102 -9.648 5.977 1 95.12 162 SER A CA 1
ATOM 1271 C C . SER A 1 162 ? 9.969 -8.883 6.656 1 95.12 162 SER A C 1
ATOM 1273 O O . SER A 1 162 ? 9.227 -9.453 7.469 1 95.12 162 SER A O 1
ATOM 1275 N N . LEU A 1 163 ? 9.797 -7.637 6.336 1 95.19 163 LEU A N 1
ATOM 1276 C CA . LEU A 1 163 ? 8.742 -6.828 6.934 1 95.19 163 LEU A CA 1
ATOM 1277 C C . LEU A 1 163 ? 7.363 -7.359 6.547 1 95.19 163 LEU A C 1
ATOM 1279 O O . LEU A 1 163 ? 6.48 -7.477 7.398 1 95.19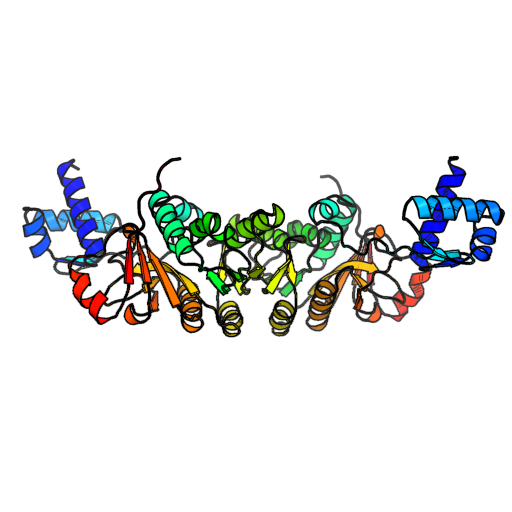 163 LEU A O 1
ATOM 1283 N N . ALA A 1 164 ? 7.207 -7.68 5.316 1 97.12 164 ALA A N 1
ATOM 1284 C CA . ALA A 1 164 ? 5.945 -8.227 4.828 1 97.12 164 ALA A CA 1
ATOM 1285 C C . ALA A 1 164 ? 5.656 -9.586 5.461 1 97.12 164 ALA A C 1
ATOM 1287 O O . ALA A 1 164 ? 4.52 -9.875 5.836 1 97.12 164 ALA A O 1
ATOM 1288 N N . ILE A 1 165 ? 6.703 -10.375 5.555 1 97 165 ILE A N 1
ATOM 1289 C CA . ILE A 1 165 ? 6.582 -11.688 6.172 1 97 165 ILE A CA 1
ATOM 1290 C C . ILE A 1 165 ? 6.129 -11.547 7.621 1 97 165 ILE A C 1
ATOM 1292 O O . ILE A 1 165 ? 5.199 -12.227 8.062 1 97 165 ILE A O 1
ATOM 1296 N N . HIS A 1 166 ? 6.754 -10.648 8.289 1 95.69 166 HIS A N 1
ATOM 1297 C CA . HIS A 1 166 ? 6.395 -10.391 9.68 1 95.69 166 HIS A CA 1
ATOM 1298 C C . HIS A 1 166 ? 4.961 -9.883 9.797 1 95.69 166 HIS A C 1
ATOM 1300 O O . HIS A 1 166 ? 4.207 -10.328 10.664 1 95.69 166 HIS A O 1
ATOM 1306 N N . PHE A 1 167 ? 4.578 -9 8.984 1 95.94 167 PHE A N 1
ATOM 1307 C CA . PHE A 1 167 ? 3.221 -8.461 8.961 1 95.94 167 PHE A CA 1
ATOM 1308 C C . PHE A 1 167 ? 2.199 -9.578 8.797 1 95.94 167 PHE A C 1
ATOM 1310 O O . PHE A 1 167 ? 1.248 -9.68 9.578 1 95.94 167 PHE A O 1
ATOM 1317 N N . MET A 1 168 ? 2.432 -10.469 7.898 1 96.94 168 MET A N 1
ATOM 1318 C CA . MET A 1 168 ? 1.505 -11.547 7.559 1 96.94 168 MET A CA 1
ATOM 1319 C C . MET A 1 168 ? 1.421 -12.57 8.688 1 96.94 168 MET A C 1
ATOM 1321 O O . MET A 1 168 ? 0.386 -13.211 8.875 1 96.94 168 MET A O 1
ATOM 1325 N N . SER A 1 169 ? 2.432 -12.664 9.43 1 95.69 169 SER A N 1
ATOM 1326 C CA . SER A 1 169 ? 2.512 -13.68 10.469 1 95.69 169 SER A CA 1
ATOM 1327 C C . SER A 1 169 ? 1.503 -13.414 11.578 1 95.69 169 SER A C 1
ATOM 1329 O O . SER A 1 169 ? 1.233 -14.289 12.406 1 95.69 169 SER A O 1
ATOM 1331 N N . HIS A 1 170 ? 0.858 -12.266 11.523 1 93.19 170 HIS A N 1
ATOM 1332 C CA . HIS A 1 170 ? -0.123 -11.898 12.539 1 93.19 170 HIS A CA 1
ATOM 1333 C C . HIS A 1 170 ? -1.533 -12.289 12.109 1 93.19 170 HIS A C 1
ATOM 1335 O O . HIS A 1 170 ? -2.496 -12.062 12.852 1 93.19 170 HIS A O 1
ATOM 1341 N N . PHE A 1 171 ? -1.64 -12.93 11.008 1 96.5 171 PHE A N 1
ATOM 1342 C CA . PHE A 1 171 ? -2.961 -13.219 10.461 1 96.5 171 PHE A CA 1
ATOM 1343 C C . PHE A 1 171 ? -3.137 -14.711 10.234 1 96.5 171 PHE A C 1
ATOM 1345 O O . PHE A 1 171 ? -2.156 -15.438 10.055 1 96.5 171 PHE A O 1
ATOM 1352 N N . HIS A 1 172 ? -4.348 -15.125 10.383 1 98 172 HIS A N 1
ATOM 1353 C CA . HIS A 1 172 ? -4.832 -16.391 9.859 1 98 172 HIS A CA 1
ATOM 1354 C C . HIS A 1 172 ? -6.008 -16.188 8.914 1 98 172 HIS A C 1
ATOM 1356 O O . HIS A 1 172 ? -7.008 -15.57 9.281 1 98 172 HIS A O 1
ATOM 1362 N N . VAL A 1 173 ? -5.879 -16.719 7.715 1 98.62 173 VAL A N 1
ATOM 1363 C CA . VAL A 1 173 ? -6.906 -16.453 6.715 1 98.62 173 VAL A CA 1
ATOM 1364 C C . VAL A 1 173 ? -7.574 -17.766 6.301 1 98.62 173 VAL A C 1
ATOM 1366 O O . VAL A 1 173 ? -7.066 -18.859 6.594 1 98.62 173 VAL A O 1
ATOM 1369 N N . ASP A 1 174 ? -8.742 -17.625 5.688 1 98.81 174 ASP A N 1
ATOM 1370 C CA . ASP A 1 174 ? -9.477 -18.797 5.223 1 98.81 174 ASP A CA 1
ATOM 1371 C C . ASP A 1 174 ? -8.812 -19.406 3.988 1 98.81 174 ASP A C 1
ATOM 1373 O O . ASP A 1 174 ? -8.656 -20.625 3.896 1 98.81 174 ASP A O 1
ATOM 1377 N N . LYS A 1 175 ? -8.406 -18.516 3.053 1 98.88 175 LYS A N 1
ATOM 1378 C CA . LYS A 1 175 ? -7.844 -19 1.794 1 98.88 175 LYS A CA 1
ATOM 1379 C C . LYS A 1 175 ? -6.684 -18.125 1.338 1 98.88 175 LYS A C 1
ATOM 1381 O O . LYS A 1 175 ? -6.734 -16.891 1.464 1 98.88 175 LYS A O 1
ATOM 1386 N N . ALA A 1 176 ? -5.672 -18.781 0.872 1 98.88 176 ALA A N 1
ATOM 1387 C CA . ALA A 1 176 ? -4.574 -18.109 0.178 1 98.88 176 ALA A CA 1
ATOM 1388 C C . ALA A 1 176 ? -4.574 -18.453 -1.309 1 98.88 176 ALA A C 1
ATOM 1390 O O . ALA A 1 176 ? -4.586 -19.625 -1.682 1 98.88 176 ALA A O 1
ATOM 1391 N N . PHE A 1 177 ? -4.605 -17.422 -2.131 1 98.88 177 PHE A N 1
ATOM 1392 C CA . PHE A 1 177 ? -4.48 -17.594 -3.574 1 98.88 177 PHE A CA 1
ATOM 1393 C C . PHE A 1 177 ? -3.09 -17.188 -4.047 1 98.88 177 PHE A C 1
ATOM 1395 O O . PHE A 1 177 ? -2.713 -16.031 -3.957 1 98.88 177 PHE A O 1
ATOM 1402 N N . LEU A 1 178 ? -2.383 -18.141 -4.605 1 98.38 178 LEU A N 1
ATOM 1403 C CA . LEU A 1 178 ? -0.991 -17.938 -4.988 1 98.38 178 LEU A CA 1
ATOM 1404 C C . LEU A 1 178 ? -0.825 -18.047 -6.504 1 98.38 178 LEU A C 1
ATOM 1406 O O . LEU A 1 178 ? -1.551 -18.797 -7.16 1 98.38 178 LEU A O 1
ATOM 1410 N N . VAL A 1 179 ? 0.134 -17.328 -6.945 1 96.94 179 VAL A N 1
ATOM 1411 C CA . VAL A 1 179 ? 0.5 -17.438 -8.352 1 96.94 179 VAL A CA 1
ATOM 1412 C C . VAL A 1 179 ? 1.818 -18.188 -8.492 1 96.94 179 VAL A C 1
ATOM 1414 O O . VAL A 1 179 ? 2.807 -17.844 -7.84 1 96.94 179 VAL A O 1
ATOM 1417 N N . ALA A 1 180 ? 1.818 -19.188 -9.32 1 95.5 180 ALA A N 1
ATOM 1418 C CA . ALA A 1 180 ? 3.029 -19.953 -9.578 1 95.5 180 ALA A CA 1
ATOM 1419 C C . ALA A 1 180 ? 3.748 -19.453 -10.828 1 95.5 180 ALA A C 1
ATOM 1421 O O . ALA A 1 180 ? 3.107 -19.125 -11.828 1 95.5 180 ALA A O 1
ATOM 1422 N N . ASP A 1 181 ? 5.047 -19.406 -10.703 1 94.19 181 ASP A N 1
ATOM 1423 C CA . ASP A 1 181 ? 5.844 -19.203 -11.914 1 94.19 181 ASP A CA 1
ATOM 1424 C C . ASP A 1 181 ? 6.199 -20.547 -12.562 1 94.19 181 ASP A C 1
ATOM 1426 O O . ASP A 1 181 ? 6.488 -20.594 -13.758 1 94.19 181 ASP A O 1
ATOM 1430 N N . GLY A 1 182 ? 6.234 -21.547 -11.758 1 93.5 182 GLY A N 1
ATOM 1431 C CA . GLY A 1 182 ? 6.453 -22.922 -12.195 1 93.5 182 GLY A CA 1
ATOM 1432 C C . GLY A 1 182 ? 5.812 -23.953 -11.289 1 93.5 182 GLY A C 1
ATOM 1433 O O . GLY A 1 182 ? 5.746 -23.75 -10.07 1 93.5 182 GLY A O 1
ATOM 1434 N N . LEU A 1 183 ? 5.355 -24.984 -11.953 1 94.25 183 LEU A N 1
ATOM 1435 C CA . LEU A 1 183 ? 4.699 -26.062 -11.227 1 94.25 183 LEU A CA 1
ATOM 1436 C C . LEU A 1 183 ? 5.195 -27.422 -11.711 1 94.25 183 LEU A C 1
ATOM 1438 O O . LEU A 1 183 ? 5.113 -27.734 -12.898 1 94.25 183 LEU A O 1
ATOM 1442 N N . GLN A 1 184 ? 5.703 -28.156 -10.766 1 89.94 184 GLN A N 1
ATOM 1443 C CA . GLN A 1 184 ? 6.129 -29.516 -11.055 1 89.94 184 GLN A CA 1
ATOM 1444 C C . GLN A 1 184 ? 5.625 -30.484 -9.984 1 89.94 184 GLN A C 1
ATOM 1446 O O . GLN A 1 184 ? 5.559 -30.141 -8.805 1 89.94 184 GLN A O 1
ATOM 1451 N N . ILE A 1 185 ? 5.426 -31.688 -10.414 1 88.5 185 ILE A N 1
ATOM 1452 C CA . ILE A 1 185 ? 4.84 -32.656 -9.523 1 88.5 185 ILE A CA 1
ATOM 1453 C C . ILE A 1 185 ? 5.812 -33 -8.391 1 88.5 185 ILE A C 1
ATOM 1455 O O . ILE A 1 185 ? 5.402 -33.156 -7.234 1 88.5 185 ILE A O 1
ATOM 1459 N N . ASP A 1 186 ? 7.09 -33.062 -8.648 1 84.69 186 ASP A N 1
ATOM 1460 C CA . ASP A 1 186 ? 8.086 -33.375 -7.629 1 84.69 186 ASP A CA 1
ATOM 1461 C C . ASP A 1 186 ? 8.727 -32.125 -7.074 1 84.69 186 ASP A C 1
ATOM 1463 O O . ASP A 1 186 ? 9.016 -32.031 -5.875 1 84.69 186 ASP A O 1
ATOM 1467 N N . GLY A 1 187 ? 8.828 -31.141 -7.891 1 87.69 187 GLY A N 1
ATOM 1468 C CA . GLY A 1 187 ? 9.492 -29.906 -7.488 1 87.69 187 GLY A CA 1
ATOM 1469 C C . GLY A 1 187 ? 8.578 -28.953 -6.734 1 87.69 187 GLY A C 1
ATOM 1470 O O . GLY A 1 187 ? 9.055 -28.094 -5.992 1 87.69 187 GLY A O 1
ATOM 1471 N N . GLY A 1 188 ? 7.312 -29.109 -7.02 1 94.56 188 GLY A N 1
ATOM 1472 C CA . GLY A 1 188 ? 6.359 -28.266 -6.316 1 94.56 188 GLY A CA 1
ATOM 1473 C C . GLY A 1 188 ? 6.082 -26.953 -7.027 1 94.56 188 GLY A C 1
ATOM 1474 O O . GLY A 1 188 ? 6.094 -26.906 -8.258 1 94.56 188 GLY A O 1
ATOM 1475 N N . VAL A 1 189 ? 5.742 -25.953 -6.199 1 97.19 189 VAL A N 1
ATOM 1476 C CA . VAL A 1 189 ? 5.453 -24.625 -6.691 1 97.19 189 VAL A CA 1
ATOM 1477 C C . VAL A 1 189 ? 6.711 -23.75 -6.609 1 97.19 189 VAL A C 1
ATOM 1479 O O . VAL A 1 189 ? 7.363 -23.703 -5.562 1 97.19 189 VAL A O 1
ATOM 1482 N N . THR A 1 190 ? 7.047 -23.078 -7.746 1 94.56 190 THR A N 1
ATOM 1483 C CA . THR A 1 190 ? 8.297 -22.328 -7.754 1 94.56 190 THR A CA 1
ATOM 1484 C C . THR A 1 190 ? 8.078 -20.922 -8.273 1 94.56 190 THR A C 1
ATOM 1486 O O . THR A 1 190 ? 7.059 -20.625 -8.906 1 94.56 190 THR A O 1
ATOM 1489 N N . ALA A 1 191 ? 8.977 -20 -7.887 1 94.19 191 ALA A N 1
ATOM 1490 C CA . ALA A 1 191 ? 8.953 -18.594 -8.289 1 94.19 191 ALA A CA 1
ATOM 1491 C C . ALA A 1 191 ? 10.336 -18.125 -8.719 1 94.19 191 ALA A C 1
ATOM 1493 O O . ALA A 1 191 ? 11.344 -18.781 -8.43 1 94.19 191 ALA A O 1
ATOM 1494 N N . TYR A 1 192 ? 10.375 -17 -9.43 1 89.62 192 TYR A N 1
ATOM 1495 C CA . TYR A 1 192 ? 11.625 -16.422 -9.906 1 89.62 192 TYR A CA 1
ATOM 1496 C C . TYR A 1 192 ? 12.422 -15.812 -8.758 1 89.62 192 TYR A C 1
ATOM 1498 O O . TYR A 1 192 ? 13.641 -15.953 -8.695 1 89.62 192 TYR A O 1
ATOM 1506 N N . GLU A 1 193 ? 11.648 -15.141 -7.801 1 89.88 193 GLU A N 1
ATOM 1507 C CA . GLU A 1 193 ? 12.305 -14.305 -6.797 1 89.88 193 GLU A CA 1
ATOM 1508 C C . GLU A 1 193 ? 12.164 -14.906 -5.402 1 89.88 193 GLU A C 1
ATOM 1510 O O . GLU A 1 193 ? 11.078 -15.359 -5.02 1 89.88 193 GLU A O 1
ATOM 1515 N N . ASP A 1 194 ? 13.227 -14.781 -4.68 1 91.31 194 ASP A N 1
ATOM 1516 C CA . ASP A 1 194 ? 13.258 -15.406 -3.359 1 91.31 194 ASP A CA 1
ATOM 1517 C C . ASP A 1 194 ? 12.32 -14.695 -2.393 1 91.31 194 ASP A C 1
ATOM 1519 O O . ASP A 1 194 ? 11.555 -15.336 -1.673 1 91.31 194 ASP A O 1
ATOM 1523 N N . GLU A 1 195 ? 12.312 -13.375 -2.359 1 93.06 195 GLU A N 1
ATOM 1524 C CA . GLU A 1 195 ? 11.461 -12.641 -1.431 1 93.06 195 GLU A CA 1
ATOM 1525 C C . GLU A 1 195 ? 9.984 -12.898 -1.705 1 93.06 195 GLU A C 1
ATOM 1527 O O . GLU A 1 195 ? 9.18 -12.992 -0.774 1 93.06 195 GLU A O 1
ATOM 1532 N N . ARG A 1 196 ? 9.695 -12.984 -2.91 1 93.06 196 ARG A N 1
ATOM 1533 C CA . ARG A 1 196 ? 8.32 -13.328 -3.271 1 93.06 196 ARG A CA 1
ATOM 1534 C C . ARG A 1 196 ? 7.973 -14.742 -2.818 1 93.06 196 ARG A C 1
ATOM 1536 O O . ARG A 1 196 ? 6.902 -14.969 -2.252 1 93.06 196 ARG A O 1
ATOM 1543 N N . ALA A 1 197 ? 8.867 -15.641 -3.064 1 95.19 197 ALA A N 1
ATOM 1544 C CA . ALA A 1 197 ? 8.633 -17.031 -2.703 1 95.19 197 ALA A CA 1
ATOM 1545 C C . ALA A 1 197 ? 8.43 -17.188 -1.198 1 95.19 197 ALA A C 1
ATOM 1547 O O . ALA A 1 197 ? 7.512 -17.875 -0.757 1 95.19 197 ALA A O 1
ATOM 1548 N N . MET A 1 198 ? 9.25 -16.516 -0.468 1 96.38 198 MET A N 1
ATOM 1549 C CA . MET A 1 198 ? 9.164 -16.609 0.987 1 96.38 198 MET A CA 1
ATOM 1550 C C . MET A 1 198 ? 7.852 -16.031 1.498 1 96.38 198 MET A C 1
ATOM 1552 O O . MET A 1 198 ? 7.238 -16.578 2.412 1 96.38 198 MET A O 1
ATOM 1556 N N . LEU A 1 199 ? 7.43 -14.969 0.939 1 97.88 199 LEU A N 1
ATOM 1557 C CA . LEU A 1 199 ? 6.168 -14.367 1.349 1 97.88 199 LEU A CA 1
ATOM 1558 C C . LEU A 1 199 ? 4.992 -15.258 0.963 1 97.88 199 LEU A C 1
ATOM 1560 O O . LEU A 1 199 ? 4.07 -15.461 1.76 1 97.88 199 LEU A O 1
ATOM 1564 N N . SER A 1 200 ? 5.016 -15.789 -0.201 1 97.94 200 SER A N 1
ATOM 1565 C CA . SER A 1 200 ? 3.967 -16.719 -0.63 1 97.94 200 SER A CA 1
ATOM 1566 C C . SER A 1 200 ? 3.883 -17.922 0.295 1 97.94 200 SER A C 1
ATOM 1568 O O . SER A 1 200 ? 2.787 -18.375 0.629 1 97.94 200 SER A O 1
ATOM 1570 N N . ARG A 1 201 ? 5.027 -18.422 0.658 1 97.69 201 ARG A N 1
ATOM 1571 C CA . ARG A 1 201 ? 5.055 -19.531 1.607 1 97.69 201 ARG A CA 1
ATOM 1572 C C . ARG A 1 201 ? 4.375 -19.141 2.918 1 97.69 201 ARG A C 1
ATOM 1574 O O . ARG A 1 201 ? 3.658 -19.953 3.514 1 97.69 201 ARG A O 1
ATOM 1581 N N . THR A 1 202 ? 4.637 -17.953 3.359 1 98.38 202 THR A N 1
ATOM 1582 C CA . THR A 1 202 ? 4.023 -17.438 4.582 1 98.38 202 THR A CA 1
ATOM 1583 C C . THR A 1 202 ? 2.506 -17.359 4.426 1 98.38 202 THR A C 1
ATOM 1585 O O . THR A 1 202 ? 1.764 -17.656 5.367 1 98.38 202 THR A O 1
ATOM 1588 N N . PHE A 1 203 ? 2.016 -16.969 3.25 1 98.69 203 PHE A N 1
ATOM 1589 C CA . PHE A 1 203 ? 0.579 -16.969 2.996 1 98.69 203 PHE A CA 1
ATOM 1590 C C . PHE A 1 203 ? -0.006 -18.359 3.223 1 98.69 203 PHE A C 1
ATOM 1592 O O . PHE A 1 203 ? -1.017 -18.5 3.912 1 98.69 203 PHE A O 1
ATOM 1599 N N . MET A 1 204 ? 0.681 -19.328 2.707 1 98.44 204 MET A N 1
ATOM 1600 C CA . MET A 1 204 ? 0.204 -20.703 2.797 1 98.44 204 MET A CA 1
ATOM 1601 C C . MET A 1 204 ? 0.182 -21.172 4.246 1 98.44 204 MET A C 1
ATOM 1603 O O . MET A 1 204 ? -0.793 -21.797 4.688 1 98.44 204 MET A O 1
ATOM 1607 N N . LYS A 1 205 ? 1.209 -20.844 4.934 1 98.06 205 LYS A N 1
ATOM 1608 C CA . LYS A 1 205 ? 1.35 -21.281 6.324 1 98.06 205 LYS A CA 1
ATOM 1609 C C . LYS A 1 205 ? 0.228 -20.719 7.191 1 98.06 205 LYS A C 1
ATOM 1611 O O . LYS A 1 205 ? -0.187 -21.344 8.164 1 98.06 205 LYS A O 1
ATOM 1616 N N . HIS A 1 206 ? -0.308 -19.641 6.816 1 98.38 206 HIS A N 1
ATOM 1617 C CA . HIS A 1 206 ? -1.288 -18.953 7.648 1 98.38 206 HIS A CA 1
ATOM 1618 C C . HIS A 1 206 ? -2.678 -19.016 7.023 1 98.38 206 HIS A C 1
ATOM 1620 O O . HIS A 1 206 ? -3.535 -18.172 7.328 1 98.38 206 HIS A O 1
ATOM 1626 N N . ALA A 1 207 ? -2.91 -19.953 6.145 1 98.75 207 ALA A N 1
ATOM 1627 C CA . ALA A 1 207 ? -4.211 -20.125 5.504 1 98.75 207 ALA A CA 1
ATOM 1628 C C . ALA A 1 207 ? -4.793 -21.5 5.801 1 98.75 207 ALA A C 1
ATOM 1630 O O . ALA A 1 207 ? -4.055 -22.484 5.895 1 98.75 207 ALA A O 1
ATOM 1631 N N . LYS A 1 208 ? -6.078 -21.578 5.91 1 98.62 208 LYS A N 1
ATOM 1632 C CA . LYS A 1 208 ? -6.75 -22.859 6.035 1 98.62 208 LYS A CA 1
ATOM 1633 C C . LYS A 1 208 ? -6.656 -23.656 4.738 1 98.62 208 LYS A C 1
ATOM 1635 O O . LYS A 1 208 ? -6.531 -24.891 4.762 1 98.62 208 LYS A O 1
ATOM 1640 N N . GLN A 1 209 ? -6.754 -22.938 3.646 1 98.69 209 GLN A N 1
ATOM 1641 C CA . GLN A 1 209 ? -6.676 -23.562 2.326 1 98.69 209 GLN A CA 1
ATOM 1642 C C . GLN A 1 209 ? -5.711 -22.797 1.422 1 98.69 209 GLN A C 1
ATOM 1644 O O . GLN A 1 209 ? -5.746 -21.562 1.365 1 98.69 209 GLN A O 1
ATOM 1649 N N . SER A 1 210 ? -4.859 -23.531 0.77 1 98.81 210 SER A N 1
ATOM 1650 C CA . SER A 1 210 ? -3.906 -22.969 -0.177 1 98.81 210 SER A CA 1
ATOM 1651 C C . SER A 1 210 ? -4.277 -23.312 -1.613 1 98.81 210 SER A C 1
ATOM 1653 O O . SER A 1 210 ? -4.348 -24.5 -1.972 1 98.81 210 SER A O 1
ATOM 1655 N N . ILE A 1 211 ? -4.469 -22.297 -2.438 1 98.94 211 ILE A N 1
ATOM 1656 C CA . ILE A 1 211 ? -4.902 -22.438 -3.822 1 98.94 211 ILE A CA 1
ATOM 1657 C C . ILE A 1 211 ? -3.861 -21.844 -4.762 1 98.94 211 ILE A C 1
ATOM 1659 O O . ILE A 1 211 ? -3.504 -20.672 -4.625 1 98.94 211 ILE A O 1
ATOM 1663 N N . VAL A 1 212 ? -3.41 -22.625 -5.691 1 98.81 212 VAL A N 1
ATOM 1664 C CA . VAL A 1 212 ? -2.363 -22.188 -6.602 1 98.81 212 VAL A CA 1
ATOM 1665 C C . VAL A 1 212 ? -2.949 -21.969 -7.996 1 98.81 212 VAL A C 1
ATOM 1667 O O . VAL A 1 212 ? -3.65 -22.828 -8.523 1 98.81 212 VAL A O 1
ATOM 1670 N N . LEU A 1 213 ? -2.643 -20.812 -8.555 1 98.81 213 LEU A N 1
ATOM 1671 C CA . LEU A 1 213 ? -3.07 -20.453 -9.906 1 98.81 213 LEU A CA 1
ATOM 1672 C C . LEU A 1 213 ? -1.912 -20.562 -10.891 1 98.81 213 LEU A C 1
ATOM 1674 O O . LEU A 1 213 ? -0.852 -19.969 -10.68 1 98.81 213 LEU A O 1
ATOM 1678 N N . ALA A 1 214 ? -2.152 -21.344 -11.977 1 97.94 214 ALA A N 1
ATOM 1679 C CA . ALA A 1 214 ? -1.099 -21.547 -12.969 1 97.94 214 ALA A CA 1
ATOM 1680 C C . ALA A 1 214 ? -1.688 -21.812 -14.352 1 97.94 214 ALA A C 1
ATOM 1682 O O . ALA A 1 214 ? -2.484 -22.734 -14.531 1 97.94 214 ALA A O 1
ATOM 1683 N N . ASP A 1 215 ? -1.264 -20.938 -15.258 1 97 215 ASP A N 1
ATOM 1684 C CA . ASP A 1 215 ? -1.676 -21.25 -16.625 1 97 215 ASP A CA 1
ATOM 1685 C C . ASP A 1 215 ? -0.785 -22.344 -17.219 1 97 215 ASP A C 1
ATOM 1687 O O . ASP A 1 215 ? 0.221 -22.734 -16.625 1 97 215 ASP A O 1
ATOM 1691 N N . HIS A 1 216 ? -1.159 -22.781 -18.438 1 93.81 216 HIS A N 1
ATOM 1692 C CA . HIS A 1 216 ? -0.527 -23.938 -19.062 1 93.81 216 HIS A CA 1
ATOM 1693 C C . HIS A 1 216 ? 0.976 -23.734 -19.203 1 93.81 216 HIS A C 1
ATOM 1695 O O . HIS A 1 216 ? 1.743 -24.703 -19.234 1 93.81 216 HIS A O 1
ATOM 1701 N N . THR A 1 217 ? 1.417 -22.453 -19.25 1 90.94 217 THR A N 1
ATOM 1702 C CA . THR A 1 217 ? 2.828 -22.188 -19.5 1 90.94 217 THR A CA 1
ATOM 1703 C C . THR A 1 217 ? 3.66 -22.453 -18.25 1 90.94 217 THR A C 1
ATOM 1705 O O . THR A 1 217 ? 4.887 -22.562 -18.328 1 90.94 217 THR A O 1
ATOM 1708 N N . LYS A 1 218 ? 3.02 -22.562 -17.094 1 93.06 218 LYS A N 1
ATOM 1709 C CA . LYS A 1 218 ? 3.719 -22.781 -15.828 1 93.06 218 LYS A CA 1
ATOM 1710 C C . LYS A 1 218 ? 3.842 -24.266 -15.5 1 93.06 218 LYS A C 1
ATOM 1712 O O . LYS A 1 218 ? 4.613 -24.641 -14.617 1 93.06 218 LYS A O 1
ATOM 1717 N N . ILE A 1 219 ? 2.99 -25.078 -16.188 1 92.19 219 ILE A N 1
ATOM 1718 C CA . ILE A 1 219 ? 2.902 -26.5 -15.859 1 92.19 219 ILE A CA 1
ATOM 1719 C C . ILE A 1 219 ? 4.121 -27.234 -16.422 1 92.19 219 ILE A C 1
ATOM 1721 O O . ILE A 1 219 ? 4.438 -27.109 -17.594 1 92.19 219 ILE A O 1
ATOM 1725 N N . GLY A 1 220 ? 4.773 -27.906 -15.562 1 87.12 220 GLY A N 1
ATOM 1726 C CA . GLY A 1 220 ? 5.938 -28.672 -15.977 1 87.12 220 GLY A CA 1
ATOM 1727 C C . GLY A 1 220 ? 7.223 -27.875 -15.961 1 87.12 220 GLY A C 1
ATOM 1728 O O . GLY A 1 220 ? 8.258 -28.344 -16.438 1 87.12 220 GLY A O 1
ATOM 1729 N N . THR A 1 221 ? 7.117 -26.656 -15.398 1 85.5 221 THR A N 1
ATOM 1730 C CA . THR A 1 221 ? 8.297 -25.797 -15.344 1 85.5 221 THR A CA 1
ATOM 1731 C C . THR A 1 221 ? 8.75 -25.594 -13.906 1 85.5 221 THR A C 1
ATOM 1733 O O . THR A 1 221 ? 8 -25.875 -12.969 1 85.5 221 THR A O 1
ATOM 1736 N N . ASN A 1 222 ? 10.047 -25.234 -13.797 1 84.75 222 ASN A N 1
ATOM 1737 C CA . ASN A 1 222 ? 10.633 -24.953 -12.492 1 84.75 222 ASN A CA 1
ATOM 1738 C C . ASN A 1 222 ? 11.484 -23.688 -12.516 1 84.75 222 ASN A C 1
ATOM 1740 O O . ASN A 1 222 ? 12.086 -23.359 -13.539 1 84.75 222 ASN A O 1
ATOM 1744 N N . HIS A 1 223 ? 11.484 -23.031 -11.398 1 87.19 223 HIS A N 1
ATOM 1745 C CA . HIS A 1 223 ? 12.312 -21.844 -11.234 1 87.19 223 HIS A CA 1
ATOM 1746 C C . HIS A 1 223 ? 13.156 -21.938 -9.969 1 87.19 223 HIS A C 1
ATOM 1748 O O . HIS A 1 223 ? 13.086 -22.922 -9.242 1 87.19 223 HIS A O 1
ATOM 1754 N N . TYR A 1 224 ? 13.945 -20.953 -9.773 1 82.38 224 TYR A N 1
ATOM 1755 C CA . TYR A 1 224 ? 15.055 -20.969 -8.82 1 82.38 224 TYR A CA 1
ATOM 1756 C C . TYR A 1 224 ? 14.539 -21.078 -7.395 1 82.38 224 TYR A C 1
ATOM 1758 O O . TYR A 1 224 ? 15.133 -21.781 -6.566 1 82.38 224 TYR A O 1
ATOM 1766 N N . CYS A 1 225 ? 13.398 -20.547 -7.059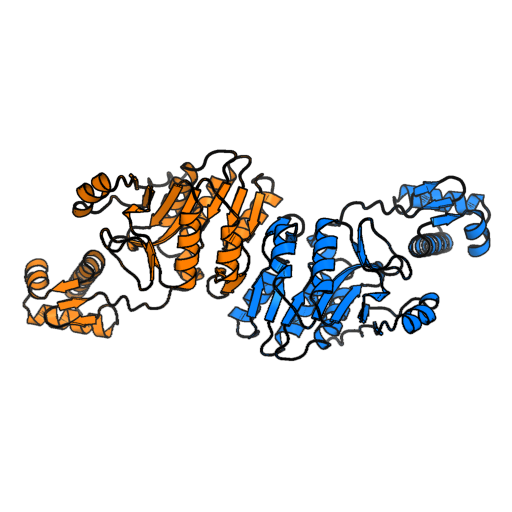 1 89.88 225 CYS A N 1
ATOM 1767 C CA . CYS A 1 225 ? 12.938 -20.5 -5.676 1 89.88 225 CYS A CA 1
ATOM 1768 C C . CYS A 1 225 ? 11.711 -21.375 -5.473 1 89.88 225 CYS A C 1
ATOM 1770 O O . CYS A 1 225 ? 10.68 -21.172 -6.121 1 89.88 225 CYS A O 1
ATOM 1772 N N . ARG A 1 226 ? 11.891 -22.266 -4.578 1 93.12 226 ARG A N 1
ATOM 1773 C CA . ARG A 1 226 ? 10.758 -23.125 -4.25 1 93.12 226 ARG A CA 1
ATOM 1774 C C . ARG A 1 226 ? 9.867 -22.469 -3.201 1 93.12 226 ARG A C 1
ATOM 1776 O O . ARG A 1 226 ? 10.352 -22.016 -2.164 1 93.12 226 ARG A O 1
ATOM 1783 N N . ILE A 1 227 ? 8.57 -22.453 -3.484 1 97 227 ILE A N 1
ATOM 1784 C CA . ILE A 1 227 ? 7.594 -21.922 -2.543 1 97 227 ILE A CA 1
ATOM 1785 C C . ILE A 1 227 ? 7.113 -23.031 -1.613 1 97 227 ILE A C 1
ATOM 1787 O O . ILE A 1 227 ? 7.137 -22.875 -0.389 1 97 227 ILE A O 1
ATOM 1791 N N . ALA A 1 228 ? 6.781 -24.125 -2.209 1 97.44 228 ALA A N 1
ATOM 1792 C CA . ALA A 1 228 ? 6.203 -25.234 -1.456 1 97.44 228 ALA A CA 1
ATOM 1793 C C . ALA A 1 228 ? 6.188 -26.516 -2.289 1 97.44 228 ALA A C 1
ATOM 1795 O O . ALA A 1 228 ? 6.266 -26.453 -3.52 1 97.44 228 ALA A O 1
ATOM 1796 N N . GLY A 1 229 ? 6.176 -27.594 -1.51 1 95.69 229 GLY A N 1
ATOM 1797 C CA . GLY A 1 229 ? 5.832 -28.828 -2.188 1 95.69 229 GLY A CA 1
ATOM 1798 C C . GLY A 1 229 ? 4.367 -28.906 -2.58 1 95.69 229 GLY A C 1
ATOM 1799 O O . GLY A 1 229 ? 3.518 -28.266 -1.957 1 95.69 229 GLY A O 1
ATOM 1800 N N . LEU A 1 230 ? 4.109 -29.703 -3.613 1 94.69 230 LEU A N 1
ATOM 1801 C CA . LEU A 1 230 ? 2.734 -29.766 -4.094 1 94.69 230 LEU A CA 1
ATOM 1802 C C . LEU A 1 230 ? 1.823 -30.391 -3.043 1 94.69 230 LEU A C 1
ATOM 1804 O O . LEU A 1 230 ? 0.612 -30.172 -3.051 1 94.69 230 LEU A O 1
ATOM 1808 N N . GLU A 1 231 ? 2.404 -31.203 -2.174 1 94.5 231 GLU A N 1
ATOM 1809 C CA . GLU A 1 231 ? 1.625 -31.844 -1.122 1 94.5 231 GLU A CA 1
ATOM 1810 C C . GLU A 1 231 ? 1.054 -30.828 -0.148 1 94.5 231 GLU A C 1
ATOM 1812 O O . GLU A 1 231 ? 0.146 -31.125 0.627 1 94.5 231 GLU A O 1
ATOM 1817 N N . GLU A 1 232 ? 1.545 -29.625 -0.149 1 96.69 232 GLU A N 1
ATOM 1818 C CA . GLU A 1 232 ? 1.08 -28.562 0.732 1 96.69 232 GLU A CA 1
ATOM 1819 C C . GLU A 1 232 ? -0.02 -27.734 0.069 1 96.69 232 GLU A C 1
ATOM 1821 O O . GLU A 1 232 ? -0.57 -26.812 0.681 1 96.69 232 GLU A O 1
ATOM 1826 N N . VAL A 1 233 ? -0.362 -28.094 -1.141 1 98.06 233 VAL A N 1
ATOM 1827 C CA . VAL A 1 233 ? -1.357 -27.359 -1.924 1 98.06 233 VAL A CA 1
ATOM 1828 C C . VAL A 1 233 ? -2.688 -28.109 -1.889 1 98.06 233 VAL A C 1
ATOM 1830 O O . VAL A 1 233 ? -2.725 -29.328 -2.072 1 98.06 233 VAL A O 1
ATOM 1833 N N . ASP A 1 234 ? -3.73 -27.391 -1.695 1 98.38 234 ASP A N 1
ATOM 1834 C CA . ASP A 1 234 ? -5.047 -28.016 -1.654 1 98.38 234 ASP A CA 1
ATOM 1835 C C . ASP A 1 234 ? -5.672 -28.062 -3.045 1 98.38 234 ASP A C 1
ATOM 1837 O O . ASP A 1 234 ? -6.262 -29.078 -3.43 1 98.38 234 ASP A O 1
ATOM 1841 N N . ILE A 1 235 ? -5.59 -26.953 -3.752 1 98.69 235 ILE A N 1
ATOM 1842 C CA . ILE A 1 235 ? -6.242 -26.844 -5.055 1 98.69 235 ILE A CA 1
ATOM 1843 C C . ILE A 1 235 ? -5.297 -26.172 -6.051 1 98.69 235 ILE A C 1
ATOM 1845 O O . ILE A 1 235 ? -4.621 -25.188 -5.715 1 98.69 235 ILE A O 1
ATOM 1849 N N . VAL A 1 236 ? -5.219 -26.719 -7.191 1 98.69 236 VAL A N 1
ATOM 1850 C CA . VAL A 1 236 ? -4.594 -26.078 -8.336 1 98.69 236 VAL A CA 1
ATOM 1851 C C . VAL A 1 236 ? -5.66 -25.656 -9.344 1 98.69 236 VAL A C 1
ATOM 1853 O O . VAL A 1 236 ? -6.492 -26.484 -9.742 1 98.69 236 VAL A O 1
ATOM 1856 N N . VAL A 1 237 ? -5.652 -24.375 -9.727 1 98.81 237 VAL A N 1
ATOM 1857 C CA . VAL A 1 237 ? -6.547 -23.891 -10.766 1 98.81 237 VAL A CA 1
ATOM 1858 C C . VAL A 1 237 ? -5.746 -23.578 -12.031 1 98.81 237 VAL A C 1
ATOM 1860 O O . VAL A 1 237 ? -4.793 -22.797 -11.992 1 98.81 237 VAL A O 1
ATOM 1863 N N . SER A 1 238 ? -6.094 -24.219 -13.125 1 98.69 238 SER A N 1
ATOM 1864 C CA . SER A 1 238 ? -5.379 -24.047 -14.383 1 98.69 238 SER A CA 1
ATOM 1865 C C . SER A 1 238 ? -6.34 -24.016 -15.57 1 98.69 238 SER A C 1
ATOM 1867 O O . SER A 1 238 ? -7.5 -24.406 -15.445 1 98.69 238 SER A O 1
ATOM 1869 N N . ASP A 1 239 ? -5.824 -23.453 -16.656 1 97.81 239 ASP A N 1
ATOM 1870 C CA . ASP A 1 239 ? -6.633 -23.422 -17.875 1 97.81 239 ASP A CA 1
ATOM 1871 C C . ASP A 1 239 ? -6.613 -24.766 -18.578 1 97.81 239 ASP A C 1
ATOM 1873 O O . ASP A 1 239 ? -7.379 -25 -19.531 1 97.81 239 ASP A O 1
ATOM 1877 N N . VAL A 1 240 ? -5.805 -25.734 -18.078 1 96.12 240 VAL A N 1
ATOM 1878 C CA . VAL A 1 240 ? -5.676 -27.031 -18.734 1 96.12 240 VAL A CA 1
ATOM 1879 C C . VAL A 1 240 ? -5.738 -28.141 -17.703 1 96.12 240 VAL A C 1
ATOM 1881 O O . VAL A 1 240 ? -5.555 -27.906 -16.5 1 96.12 240 VAL A O 1
ATOM 1884 N N . ALA A 1 241 ? -6.039 -29.312 -18.203 1 96.56 241 ALA A N 1
ATOM 1885 C CA . ALA A 1 241 ? -5.965 -30.5 -17.344 1 96.56 241 ALA A CA 1
ATOM 1886 C C . ALA A 1 241 ? -4.516 -30.812 -16.969 1 96.56 241 ALA A C 1
ATOM 1888 O O . ALA A 1 241 ? -3.588 -30.453 -17.703 1 96.56 241 ALA A O 1
ATOM 1889 N N . PRO A 1 242 ? -4.34 -31.438 -15.859 1 94.75 242 PRO A N 1
ATOM 1890 C CA . PRO A 1 242 ? -2.963 -31.828 -15.539 1 94.75 242 PRO A CA 1
ATOM 1891 C C . PRO A 1 242 ? -2.404 -32.844 -16.531 1 94.75 242 PRO A C 1
ATOM 1893 O O . PRO A 1 242 ? -3.166 -33.594 -17.141 1 94.75 242 PRO A O 1
ATOM 1896 N N . PRO A 1 243 ? -1.089 -32.875 -16.641 1 88.19 243 PRO A N 1
ATOM 1897 C CA . PRO A 1 243 ? -0.493 -33.969 -17.422 1 88.19 243 PRO A CA 1
ATOM 1898 C C . PRO A 1 243 ? -0.936 -35.344 -16.938 1 88.19 243 PRO A C 1
ATOM 1900 O O . PRO A 1 243 ? -1.069 -35.562 -15.734 1 88.19 243 PRO A O 1
ATOM 1903 N N . LYS A 1 244 ? -1.105 -36.219 -17.891 1 89.38 244 LYS A N 1
ATOM 1904 C CA . LYS A 1 244 ? -1.633 -37.531 -17.578 1 89.38 244 LYS A CA 1
ATOM 1905 C C . LYS A 1 244 ? -0.754 -38.25 -16.562 1 89.38 244 LYS A C 1
ATOM 1907 O O . LYS A 1 244 ? -1.261 -38.938 -15.68 1 89.38 244 LYS A O 1
ATOM 1912 N N . GLU A 1 245 ? 0.496 -38 -16.641 1 87.31 245 GLU A N 1
ATOM 1913 C CA . GLU A 1 245 ? 1.465 -38.688 -15.781 1 87.31 245 GLU A CA 1
ATOM 1914 C C . GLU A 1 245 ? 1.373 -38.188 -14.344 1 87.31 245 GLU A C 1
ATOM 1916 O O . GLU A 1 245 ? 1.934 -38.812 -13.43 1 87.31 245 GLU A O 1
ATOM 1921 N N . TRP A 1 246 ? 0.611 -37.062 -14.133 1 91.75 246 TRP A N 1
ATOM 1922 C CA . TRP A 1 246 ? 0.531 -36.5 -12.789 1 91.75 246 TRP A CA 1
ATOM 1923 C C . TRP A 1 246 ? -0.652 -37.062 -12.023 1 91.75 246 TRP A C 1
ATOM 1925 O O . TRP A 1 246 ? -0.732 -36.938 -10.797 1 91.75 246 TRP A O 1
ATOM 1935 N N . HIS A 1 247 ? -1.592 -37.781 -12.688 1 93.81 247 HIS A N 1
ATOM 1936 C CA . HIS A 1 247 ? -2.895 -38.094 -12.125 1 93.81 247 HIS A CA 1
ATOM 1937 C C . HIS A 1 247 ? -2.746 -38.938 -10.859 1 93.81 247 HIS A C 1
ATOM 1939 O O . HIS A 1 247 ? -3.324 -38.594 -9.82 1 93.81 247 HIS A O 1
ATOM 1945 N N . ALA A 1 248 ? -1.986 -39.938 -10.867 1 93.5 248 ALA A N 1
ATOM 1946 C CA . ALA A 1 248 ? -1.82 -40.844 -9.719 1 93.5 248 ALA A CA 1
ATOM 1947 C C . ALA A 1 248 ? -1.233 -40.094 -8.531 1 93.5 248 ALA A C 1
ATOM 1949 O O . ALA A 1 248 ? -1.683 -40.25 -7.395 1 93.5 248 ALA A O 1
ATOM 1950 N N . ARG A 1 249 ? -0.326 -39.281 -8.805 1 92.69 249 ARG A N 1
ATOM 1951 C CA . ARG A 1 249 ? 0.351 -38.562 -7.746 1 92.69 249 ARG A CA 1
ATOM 1952 C C . ARG A 1 249 ? -0.564 -37.5 -7.152 1 92.69 249 ARG A C 1
ATOM 1954 O O . ARG A 1 249 ? -0.517 -37.219 -5.949 1 92.69 249 ARG A O 1
ATOM 1961 N N . LEU A 1 250 ? -1.324 -36.844 -7.961 1 95.25 250 LEU A N 1
ATOM 1962 C CA . LEU A 1 250 ? -2.279 -35.844 -7.484 1 95.25 250 LEU A CA 1
ATOM 1963 C C . LEU A 1 250 ? -3.303 -36.469 -6.547 1 95.25 250 LEU A C 1
ATOM 1965 O O . LEU A 1 250 ? -3.65 -35.875 -5.52 1 95.25 250 LEU A O 1
ATOM 1969 N N . GLU A 1 251 ? -3.725 -37.625 -6.941 1 94.31 251 GLU A N 1
ATOM 1970 C CA . GLU A 1 251 ? -4.668 -38.375 -6.102 1 94.31 251 GLU A CA 1
ATOM 1971 C C . GLU A 1 251 ? -4.031 -38.781 -4.773 1 94.31 251 GLU A C 1
ATOM 1973 O O . GLU A 1 251 ? -4.645 -38.625 -3.715 1 94.31 251 GLU A O 1
ATOM 1978 N N . GLU A 1 252 ? -2.863 -39.281 -4.844 1 94.19 252 GLU A N 1
ATOM 1979 C CA . GLU A 1 252 ? -2.127 -39.688 -3.652 1 94.19 252 GLU A CA 1
ATOM 1980 C C . GLU A 1 252 ? -1.94 -38.531 -2.684 1 94.19 252 GLU A C 1
ATOM 1982 O O . GLU A 1 252 ? -2.045 -38.688 -1.468 1 94.19 252 GLU A O 1
ATOM 1987 N N . LYS A 1 253 ? -1.702 -37.406 -3.248 1 92.81 253 LYS A N 1
ATOM 1988 C CA . LYS A 1 253 ? -1.405 -36.219 -2.441 1 92.81 253 LYS A CA 1
ATOM 1989 C C . LYS A 1 253 ? -2.682 -35.438 -2.088 1 92.81 253 LYS A C 1
ATOM 1991 O O . LYS A 1 253 ? -2.633 -34.438 -1.397 1 92.81 253 LYS A O 1
ATOM 1996 N N . ASP A 1 254 ? -3.795 -35.906 -2.582 1 94.94 254 ASP A N 1
ATOM 1997 C CA . ASP A 1 254 ? -5.105 -35.312 -2.316 1 94.94 254 ASP A CA 1
ATOM 1998 C C . ASP A 1 254 ? -5.156 -33.844 -2.783 1 94.94 254 ASP A C 1
ATOM 2000 O O . ASP A 1 254 ? -5.578 -32.969 -2.031 1 94.94 254 ASP A O 1
ATOM 2004 N N . ILE A 1 255 ? -4.625 -33.625 -3.918 1 96.56 255 ILE A N 1
ATOM 2005 C CA . ILE A 1 255 ? -4.656 -32.312 -4.547 1 96.56 255 ILE A CA 1
ATOM 2006 C C . ILE A 1 255 ? -5.805 -32.25 -5.551 1 96.56 255 ILE A C 1
ATOM 2008 O O . ILE A 1 255 ? -5.906 -33.094 -6.445 1 96.56 255 ILE A O 1
ATOM 2012 N N . HIS A 1 256 ? -6.625 -31.266 -5.398 1 97.94 256 HIS A N 1
ATOM 2013 C CA . HIS A 1 256 ? -7.715 -31.047 -6.344 1 97.94 256 HIS A CA 1
ATOM 2014 C C . HIS A 1 256 ? -7.289 -30.156 -7.492 1 97.94 256 HIS A C 1
ATOM 2016 O O . HIS A 1 256 ? -6.793 -29.047 -7.266 1 97.94 256 HIS A O 1
ATOM 2022 N N . TRP A 1 257 ? -7.43 -30.672 -8.688 1 98.19 257 TRP A N 1
ATOM 2023 C CA . TRP A 1 257 ? -7.105 -29.906 -9.875 1 98.19 257 TRP A CA 1
ATOM 2024 C C . TRP A 1 257 ? -8.375 -29.375 -10.547 1 98.19 257 TRP A C 1
ATOM 2026 O O . TRP A 1 257 ? -9.234 -30.156 -10.961 1 98.19 257 TRP A O 1
ATOM 2036 N N . MET A 1 258 ? -8.5 -28.062 -10.641 1 98.5 258 MET A N 1
ATOM 2037 C CA . MET A 1 258 ? -9.656 -27.406 -11.234 1 98.5 258 MET A CA 1
ATOM 2038 C C . MET A 1 258 ? -9.305 -26.781 -12.586 1 98.5 258 MET A C 1
ATOM 2040 O O . MET A 1 258 ? -8.461 -25.891 -12.656 1 98.5 258 MET A O 1
ATOM 2044 N N . VAL A 1 259 ? -9.914 -27.297 -13.648 1 98.5 259 VAL A N 1
ATOM 2045 C CA . VAL A 1 259 ? -9.727 -26.703 -14.977 1 98.5 259 VAL A CA 1
ATOM 2046 C C . VAL A 1 259 ? -10.711 -25.547 -15.18 1 98.5 259 VAL A C 1
ATOM 2048 O O . VAL A 1 259 ? -11.922 -25.75 -15.109 1 98.5 259 VAL A O 1
ATOM 2051 N N . ALA A 1 260 ? -10.188 -24.359 -15.406 1 98.25 260 ALA A N 1
ATOM 2052 C CA . ALA A 1 260 ? -11.016 -23.172 -15.641 1 98.25 260 ALA A CA 1
ATOM 2053 C C . ALA A 1 260 ? -11.727 -23.266 -16.984 1 98.25 260 ALA A C 1
ATOM 2055 O O . ALA A 1 260 ? -11.086 -23.406 -18.031 1 98.25 260 ALA A O 1
ATOM 2056 N N . PRO A 1 261 ? -12.984 -23.141 -17.047 1 95.56 261 PRO A N 1
ATOM 2057 C CA . PRO A 1 261 ? -13.711 -23.219 -18.312 1 95.56 261 PRO A CA 1
ATOM 2058 C C . PRO A 1 261 ? -13.547 -21.969 -19.156 1 95.56 261 PRO A C 1
ATOM 2060 O O . PRO A 1 261 ? -13.156 -20.906 -18.641 1 95.56 261 PRO A O 1
ATOM 2063 N N . PRO A 1 262 ? -13.844 -22.094 -20.516 1 93 262 PRO A N 1
ATOM 2064 C CA . PRO A 1 262 ? -13.867 -20.891 -21.328 1 93 262 PRO A CA 1
ATOM 2065 C C . PRO A 1 262 ? -14.938 -19.891 -20.891 1 93 262 PRO A C 1
ATOM 2067 O O . PRO A 1 262 ? -15.984 -20.297 -20.375 1 93 262 PRO A O 1
ATOM 2070 N N . LEU A 1 263 ? -14.562 -18.625 -20.938 1 86.31 263 LEU A N 1
ATOM 2071 C CA . LEU A 1 263 ? -15.531 -17.594 -20.562 1 86.31 263 LEU A CA 1
ATOM 2072 C C . LEU A 1 263 ? -16.516 -17.328 -21.703 1 86.31 263 LEU A C 1
ATOM 2074 O O . LEU A 1 263 ? -16.125 -17.312 -22.875 1 86.31 263 LEU A O 1
ATOM 2078 N N . ILE A 1 264 ? -17.875 -17.5 -21.5 1 73.5 264 ILE A N 1
ATOM 2079 C CA . ILE A 1 264 ? -18.891 -17.297 -22.516 1 73.5 264 ILE A CA 1
ATOM 2080 C C . ILE A 1 264 ? -19 -15.812 -22.859 1 73.5 264 ILE A C 1
ATOM 2082 O O . ILE A 1 264 ? -19.047 -14.969 -21.953 1 73.5 264 ILE A O 1
ATOM 2086 N N . SER A 1 265 ? -18.438 -15.312 -23.953 1 57.56 265 SER A N 1
ATOM 2087 C CA . SER A 1 265 ? -18.641 -13.945 -24.422 1 57.56 265 SER A CA 1
ATOM 2088 C C . SER A 1 265 ? -20.078 -13.5 -24.234 1 57.56 265 SER A C 1
ATOM 2090 O O . SER A 1 265 ? -21.016 -14.219 -24.625 1 57.56 265 SER A O 1
ATOM 2092 N N . GLN A 1 266 ? -20.406 -12.805 -23.172 1 42.84 266 GLN A N 1
ATOM 2093 C CA . GLN A 1 266 ? -21.734 -12.203 -23.312 1 42.84 266 GLN A CA 1
ATOM 2094 C C . GLN A 1 266 ? -21.75 -11.156 -24.422 1 42.84 266 GLN A C 1
ATOM 2096 O O . GLN A 1 266 ? -20.75 -10.469 -24.656 1 42.84 266 GLN A O 1
ATOM 2101 N N . MET B 1 1 ? -29.531 39.531 0.418 1 55.16 1 MET B N 1
ATOM 2102 C CA . MET B 1 1 ? -28.5 39.969 1.367 1 55.16 1 MET B CA 1
ATOM 2103 C C . MET B 1 1 ? -27.531 40.938 0.711 1 55.16 1 MET B C 1
ATOM 2105 O O . MET B 1 1 ? -27.25 40.844 -0.484 1 55.16 1 MET B O 1
ATOM 2109 N N . SER B 1 2 ? -27.25 42 1.391 1 68.25 2 SER B N 1
ATOM 2110 C CA . SER B 1 2 ? -26.438 43.094 0.816 1 68.25 2 SER B CA 1
ATOM 2111 C C . SER B 1 2 ? -24.969 42.688 0.754 1 68.25 2 SER B C 1
ATOM 2113 O O . SER B 1 2 ? -24.531 41.781 1.466 1 68.25 2 SER B O 1
ATOM 2115 N N . LEU B 1 3 ? -24.25 43.219 -0.212 1 73.31 3 LEU B N 1
ATOM 2116 C CA . LEU B 1 3 ? -22.812 43.031 -0.362 1 73.31 3 LEU B CA 1
ATOM 2117 C C . LEU B 1 3 ? -22.094 43.281 0.955 1 73.31 3 LEU B C 1
ATOM 2119 O O . LEU B 1 3 ? -21.172 42.531 1.321 1 73.31 3 LEU B O 1
ATOM 2123 N N . ALA B 1 4 ? -22.453 44.312 1.723 1 80.25 4 ALA B N 1
ATOM 2124 C CA . ALA B 1 4 ? -21.859 44.656 3.01 1 80.25 4 ALA B CA 1
ATOM 2125 C C . ALA B 1 4 ? -22.094 43.562 4.043 1 80.25 4 ALA B C 1
ATOM 2127 O O . ALA B 1 4 ? -21.219 43.25 4.84 1 80.25 4 ALA B O 1
ATOM 2128 N N . GLY B 1 5 ? -23.297 43.031 4.02 1 83.94 5 GLY B N 1
ATOM 2129 C CA . GLY B 1 5 ? -23.625 41.938 4.918 1 83.94 5 GLY B CA 1
ATOM 2130 C C . GLY B 1 5 ? -22.766 40.719 4.695 1 83.94 5 GLY B C 1
ATOM 2131 O O . GLY B 1 5 ? -22.281 40.094 5.652 1 83.94 5 GLY B O 1
ATOM 2132 N N . GLU B 1 6 ? -22.516 40.406 3.496 1 82.75 6 GLU B N 1
ATOM 2133 C CA . GLU B 1 6 ? -21.719 39.25 3.158 1 82.75 6 GLU B CA 1
ATOM 2134 C C . GLU B 1 6 ? -20.266 39.438 3.582 1 82.75 6 GLU B C 1
ATOM 2136 O O . GLU B 1 6 ? -19.609 38.5 4.059 1 82.75 6 GLU B O 1
ATOM 2141 N N . GLU B 1 7 ? -19.781 40.594 3.416 1 84.38 7 GLU B N 1
ATOM 2142 C CA . GLU B 1 7 ? -18.422 40.906 3.838 1 84.38 7 GLU B CA 1
ATOM 2143 C C . GLU B 1 7 ? -18.266 40.781 5.352 1 84.38 7 GLU B C 1
ATOM 2145 O O . GLU B 1 7 ? -17.25 40.281 5.836 1 84.38 7 GLU B O 1
ATOM 2150 N N . ARG B 1 8 ? -19.219 41.344 6.113 1 87.88 8 ARG B N 1
ATOM 2151 C CA . ARG B 1 8 ? -19.188 41.25 7.57 1 87.88 8 ARG B CA 1
ATOM 2152 C C . ARG B 1 8 ? -19.266 39.812 8.047 1 87.88 8 ARG B C 1
ATOM 2154 O O . ARG B 1 8 ? -18.547 39.438 8.984 1 87.88 8 ARG B O 1
ATOM 2161 N N . LYS B 1 9 ? -20.047 38.969 7.398 1 88.75 9 LYS B N 1
ATOM 2162 C CA . LYS B 1 9 ? -20.109 37.562 7.746 1 88.75 9 LYS B CA 1
ATOM 2163 C C . LYS B 1 9 ? -18.766 36.875 7.531 1 88.75 9 LYS B C 1
ATOM 2165 O O . LYS B 1 9 ? -18.344 36.062 8.336 1 88.75 9 LYS B O 1
ATOM 2170 N N . GLN B 1 10 ? -18.125 37.312 6.461 1 84.81 10 GLN B N 1
ATOM 2171 C CA . GLN B 1 10 ? -16.797 36.75 6.195 1 84.81 10 GLN B CA 1
ATOM 2172 C C . GLN B 1 10 ? -15.812 37.156 7.293 1 84.81 10 GLN B C 1
ATOM 2174 O O . GLN B 1 10 ? -14.969 36.344 7.688 1 84.81 10 GLN B O 1
ATOM 2179 N N . ILE B 1 11 ? -15.969 38.375 7.828 1 85.56 11 ILE B N 1
ATOM 2180 C CA . ILE B 1 11 ? -15.133 38.844 8.93 1 85.56 11 ILE B CA 1
ATOM 2181 C C . ILE B 1 11 ? -15.398 38 10.172 1 85.56 11 ILE B C 1
ATOM 2183 O O . ILE B 1 11 ? -14.461 37.594 10.867 1 85.56 11 ILE B O 1
ATOM 2187 N N . ILE B 1 12 ? -16.688 37.688 10.469 1 88 12 ILE B N 1
ATOM 2188 C CA . ILE B 1 12 ? -17.062 36.844 11.602 1 88 12 ILE B CA 1
ATOM 2189 C C . ILE B 1 12 ? -16.406 35.469 11.469 1 88 12 ILE B C 1
ATOM 2191 O O . ILE B 1 12 ? -15.812 34.969 12.422 1 88 12 ILE B O 1
ATOM 2195 N N . LEU B 1 13 ? -16.5 34.938 10.25 1 83.75 13 LEU B N 1
ATOM 2196 C CA . LEU B 1 13 ? -15.953 33.625 10.008 1 83.75 13 LEU B CA 1
ATOM 2197 C C . LEU B 1 13 ? -14.438 33.625 10.148 1 83.75 13 LEU B C 1
ATOM 2199 O O . LEU B 1 13 ? -13.859 32.688 10.703 1 83.75 13 LEU B O 1
ATOM 2203 N N . ASN B 1 14 ? -13.836 34.688 9.68 1 77.5 14 ASN B N 1
ATOM 2204 C CA . ASN B 1 14 ? -12.383 34.812 9.828 1 77.5 14 ASN B CA 1
ATOM 2205 C C . ASN B 1 14 ? -11.977 34.875 11.297 1 77.5 14 ASN B C 1
ATOM 2207 O O . ASN B 1 14 ? -11.023 34.219 11.719 1 77.5 14 ASN B O 1
ATOM 2211 N N . MET B 1 15 ? -12.773 35.688 12.031 1 79.69 15 MET B N 1
ATOM 2212 C CA . MET B 1 15 ? -12.516 35.781 13.461 1 79.69 15 MET B CA 1
ATOM 2213 C C . MET B 1 15 ? -12.734 34.469 14.164 1 79.69 15 MET B C 1
ATOM 2215 O O . MET B 1 15 ? -11.953 34.062 15.039 1 79.69 15 MET B O 1
ATOM 2219 N N . LEU B 1 16 ? -13.789 33.781 13.75 1 79 16 LEU B N 1
ATOM 2220 C CA . LEU B 1 16 ? -14.117 32.5 14.312 1 79 16 LEU B CA 1
ATOM 2221 C C . LEU B 1 16 ? -13.023 31.469 14.008 1 79 16 LEU B C 1
ATOM 2223 O O . LEU B 1 16 ? -12.672 30.656 14.867 1 79 16 LEU B O 1
ATOM 2227 N N . GLN B 1 17 ? -12.547 31.562 12.812 1 70.12 17 GLN B N 1
ATOM 2228 C CA . GLN B 1 17 ? -11.477 30.672 12.398 1 70.12 17 GLN B CA 1
ATOM 2229 C C . GLN B 1 17 ? -10.203 30.922 13.203 1 70.12 17 GLN B C 1
ATOM 2231 O O . GLN B 1 17 ? -9.508 29.969 13.586 1 70.12 17 GLN B O 1
ATOM 2236 N N . LEU B 1 18 ? -9.977 32.156 13.523 1 64.56 18 LEU B N 1
ATOM 2237 C CA . LEU B 1 18 ? -8.758 32.594 14.195 1 64.56 18 LEU B CA 1
ATOM 2238 C C . LEU B 1 18 ? -8.867 32.344 15.703 1 64.56 18 LEU B C 1
ATOM 2240 O O . LEU B 1 18 ? -7.902 31.922 16.344 1 64.56 18 LEU B O 1
ATOM 2244 N N . GLN B 1 19 ? -10.039 32.594 16.25 1 68.19 19 GLN B N 1
ATOM 2245 C CA . GLN B 1 19 ? -10.172 32.625 17.703 1 68.19 19 GLN B CA 1
ATOM 2246 C C . GLN B 1 19 ? -10.914 31.422 18.234 1 68.19 19 GLN B C 1
ATOM 2248 O O . GLN B 1 19 ? -10.93 31.172 19.438 1 68.19 19 GLN B O 1
ATOM 2253 N N . GLY B 1 20 ? -11.461 30.562 17.266 1 70.38 20 GLY B N 1
ATOM 2254 C CA . GLY B 1 20 ? -12.273 29.422 17.656 1 70.38 20 GLY B CA 1
ATOM 2255 C C . GLY B 1 20 ? -13.633 29.812 18.203 1 70.38 20 GLY B C 1
ATOM 2256 O O . GLY B 1 20 ? -14.547 28.969 18.266 1 70.38 20 GLY B O 1
ATOM 2257 N N . LYS B 1 21 ? -13.648 31 18.766 1 79.69 21 LYS B N 1
ATOM 2258 C CA . LYS B 1 21 ? -14.891 31.547 19.297 1 79.69 21 LYS B CA 1
ATOM 2259 C C . LYS B 1 21 ? -14.984 33.062 19.062 1 79.69 21 LYS B C 1
ATOM 2261 O O . LYS B 1 21 ? -13.969 33.719 18.844 1 79.69 21 LYS B O 1
ATOM 2266 N N . VAL B 1 22 ? -16.203 33.531 18.906 1 88.12 22 VAL B N 1
ATOM 2267 C CA . VAL B 1 22 ? -16.453 34.969 18.828 1 88.12 22 VAL B CA 1
ATOM 2268 C C . VAL B 1 22 ? -17.516 35.375 19.844 1 88.12 22 VAL B C 1
ATOM 2270 O O . VAL B 1 22 ? -18.406 34.594 20.156 1 88.12 22 VAL B O 1
ATOM 2273 N N . ARG B 1 23 ? -17.375 36.5 20.5 1 88.62 23 ARG B N 1
ATOM 2274 C CA . ARG B 1 23 ? -18.344 37.062 21.453 1 88.62 23 ARG B CA 1
ATOM 2275 C C . ARG B 1 23 ? -19.125 38.219 20.828 1 88.62 23 ARG B C 1
ATOM 2277 O O . ARG B 1 23 ? -18.562 39 20.078 1 88.62 23 ARG B O 1
ATOM 2284 N N . THR B 1 24 ? -20.266 38.312 21.219 1 92.19 24 THR B N 1
ATOM 2285 C CA . THR B 1 24 ? -21.172 39.312 20.641 1 92.19 24 THR B CA 1
ATOM 2286 C C . THR B 1 24 ? -20.656 40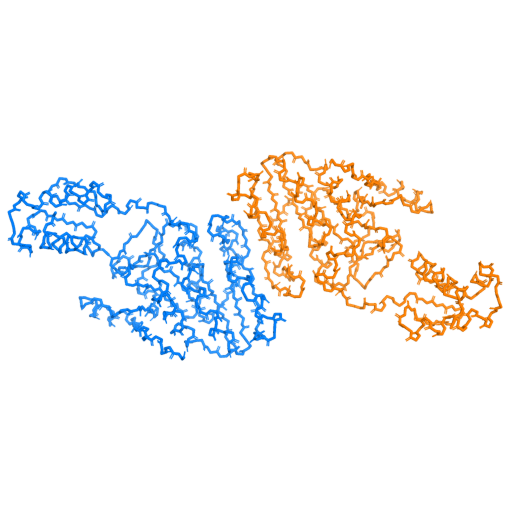.719 20.875 1 92.19 24 THR B C 1
ATOM 2288 O O . THR B 1 24 ? -20.594 41.531 19.953 1 92.19 24 THR B O 1
ATOM 2291 N N . PRO B 1 25 ? -20.125 41.062 22.125 1 91.12 25 PRO B N 1
ATOM 2292 C CA . PRO B 1 25 ? -19.625 42.406 22.328 1 91.12 25 PRO B CA 1
ATOM 2293 C C . PRO B 1 25 ? -18.422 42.75 21.453 1 91.12 25 PRO B C 1
ATOM 2295 O O . PRO B 1 25 ? -18.297 43.875 20.953 1 91.12 25 PRO B O 1
ATOM 2298 N N . GLU B 1 26 ? -17.578 41.812 21.172 1 90.88 26 GLU B N 1
ATOM 2299 C CA . GLU B 1 26 ? -16.406 41.969 20.312 1 90.88 26 GLU B CA 1
ATOM 2300 C C . GLU B 1 26 ? -16.812 42.188 18.859 1 90.88 26 GLU B C 1
ATOM 2302 O O . GLU B 1 26 ? -16.25 43.031 18.156 1 90.88 26 GLU B O 1
ATOM 2307 N N . LEU B 1 27 ? -17.734 41.469 18.391 1 94.06 27 LEU B N 1
ATOM 2308 C CA . LEU B 1 27 ? -18.219 41.562 17.016 1 94.06 27 LEU B CA 1
ATOM 2309 C C . LEU B 1 27 ? -18.906 42.906 16.766 1 94.06 27 LEU B C 1
ATOM 2311 O O . LEU B 1 27 ? -18.75 43.5 15.703 1 94.06 27 LEU B O 1
ATOM 2315 N N . VAL B 1 28 ? -19.641 43.406 17.781 1 93.31 28 VAL B N 1
ATOM 2316 C CA . VAL B 1 28 ? -20.297 44.719 17.688 1 93.31 28 VAL B CA 1
ATOM 2317 C C . VAL B 1 28 ? -19.25 45.812 17.484 1 93.31 28 VAL B C 1
ATOM 2319 O O . VAL B 1 28 ? -19.422 46.688 16.625 1 93.31 28 VAL B O 1
ATOM 2322 N N . ALA B 1 29 ? -18.188 45.688 18.266 1 92.44 29 ALA B N 1
ATOM 2323 C CA . ALA B 1 29 ? -17.125 46.688 18.188 1 92.44 29 ALA B CA 1
ATOM 2324 C C . ALA B 1 29 ? -16.391 46.594 16.844 1 92.44 29 ALA B C 1
ATOM 2326 O O . ALA B 1 29 ? -16.109 47.625 16.234 1 92.44 29 ALA B O 1
ATOM 2327 N N . THR B 1 30 ? -16.141 45.406 16.359 1 91 30 THR B N 1
ATOM 2328 C CA . THR B 1 30 ? -15.336 45.156 15.164 1 91 30 THR B CA 1
ATOM 2329 C C . THR B 1 30 ? -16.109 45.5 13.898 1 91 30 THR B C 1
ATOM 2331 O O . THR B 1 30 ? -15.562 46.094 12.969 1 91 30 THR B O 1
ATOM 2334 N N . LEU B 1 31 ? -17.391 45.156 13.914 1 92.75 31 LEU B N 1
ATOM 2335 C CA . LEU B 1 31 ? -18.203 45.312 12.711 1 92.75 31 LEU B CA 1
ATOM 2336 C C . LEU B 1 31 ? -18.953 46.625 12.719 1 92.75 31 LEU B C 1
ATOM 2338 O O . LEU B 1 31 ? -19.531 47.031 11.695 1 92.75 31 LEU B O 1
ATOM 2342 N N . GLU B 1 32 ? -18.922 47.281 13.914 1 91.56 32 GLU B N 1
ATOM 2343 C CA . GLU B 1 32 ? -19.625 48.562 14.102 1 91.56 32 GLU B CA 1
ATOM 2344 C C . GLU B 1 32 ? -21.094 48.438 13.719 1 91.56 32 GLU B C 1
ATOM 2346 O O . GLU B 1 32 ? -21.625 49.281 12.969 1 91.56 32 GLU B O 1
ATOM 2351 N N . VAL B 1 33 ? -21.719 47.406 14.219 1 93.5 33 VAL B N 1
ATOM 2352 C CA . VAL B 1 33 ? -23.156 47.188 14.039 1 93.5 33 VAL B CA 1
ATOM 2353 C C . VAL B 1 33 ? -23.797 46.844 15.383 1 93.5 33 VAL B C 1
ATOM 2355 O O . VAL B 1 33 ? -23.094 46.625 16.375 1 93.5 33 VAL B O 1
ATOM 2358 N N . SER B 1 34 ? -25.109 46.844 15.453 1 92.56 34 SER B N 1
ATOM 2359 C CA . SER B 1 34 ? -25.844 46.562 16.688 1 92.56 34 SER B CA 1
ATOM 2360 C C . SER B 1 34 ? -25.734 45.094 17.078 1 92.56 34 SER B C 1
ATOM 2362 O O . SER B 1 34 ? -25.406 44.25 16.25 1 92.56 34 SER B O 1
ATOM 2364 N N . SER B 1 35 ? -26 44.844 18.344 1 93.19 35 SER B N 1
ATOM 2365 C CA . SER B 1 35 ? -26.047 43.469 18.812 1 93.19 35 SER B CA 1
ATOM 2366 C C . SER B 1 35 ? -27.094 42.656 18.062 1 93.19 35 SER B C 1
ATOM 2368 O O . SER B 1 35 ? -26.906 41.438 17.828 1 93.19 35 SER B O 1
ATOM 2370 N N . GLU B 1 36 ? -28.125 43.312 17.672 1 92.31 36 GLU B N 1
ATOM 2371 C CA . GLU B 1 36 ? -29.188 42.656 16.922 1 92.31 36 GLU B CA 1
ATOM 2372 C C . GLU B 1 36 ? -28.703 42.219 15.539 1 92.31 36 GLU B C 1
ATOM 2374 O O . GLU B 1 36 ? -29.016 41.125 15.078 1 92.31 36 GLU B O 1
ATOM 2379 N N . THR B 1 37 ? -27.969 43.031 14.914 1 91.19 37 THR B N 1
ATOM 2380 C CA . THR B 1 37 ? -27.422 42.75 13.594 1 91.19 37 THR B CA 1
ATOM 2381 C C . THR B 1 37 ? -26.422 41.594 13.672 1 91.19 37 THR B C 1
ATOM 2383 O O . THR B 1 37 ? -26.438 40.688 12.82 1 91.19 37 THR B O 1
ATOM 2386 N N . VAL B 1 38 ? -25.562 41.594 14.766 1 93.5 38 VAL B N 1
ATOM 2387 C CA . VAL B 1 38 ? -24.609 40.5 14.977 1 93.5 38 VAL B CA 1
ATOM 2388 C C . VAL B 1 38 ? -25.375 39.188 15.172 1 93.5 38 VAL B C 1
ATOM 2390 O O . VAL B 1 38 ? -25.016 38.156 14.578 1 93.5 38 VAL B O 1
ATOM 2393 N N . ARG B 1 39 ? -26.391 39.25 15.945 1 90.69 39 ARG B N 1
ATOM 2394 C CA . ARG B 1 39 ? -27.188 38.062 16.203 1 90.69 39 ARG B CA 1
ATOM 2395 C C . ARG B 1 39 ? -27.766 37.5 14.922 1 90.69 39 ARG B C 1
ATOM 2397 O O . ARG B 1 39 ? -27.75 36.281 14.703 1 90.69 39 ARG B O 1
ATOM 2404 N N . ARG B 1 40 ? -28.219 38.344 14.102 1 90.75 40 ARG B N 1
ATOM 2405 C CA . ARG B 1 40 ? -28.781 37.906 12.828 1 90.75 40 ARG B CA 1
ATOM 2406 C C . ARG B 1 40 ? -27.719 37.25 11.953 1 90.75 40 ARG B C 1
ATOM 2408 O O . ARG B 1 40 ? -27.969 36.219 11.344 1 90.75 40 ARG B O 1
ATOM 2415 N N . TYR B 1 41 ? -26.516 37.906 11.93 1 91.44 41 TYR B N 1
ATOM 2416 C CA . TYR B 1 41 ? -25.422 37.312 11.18 1 91.44 41 TYR B CA 1
ATOM 2417 C C . TYR B 1 41 ? -25.078 35.906 11.719 1 91.44 41 TYR B C 1
ATOM 2419 O O . TYR B 1 41 ? -24.891 34.969 10.945 1 91.44 41 TYR B O 1
ATOM 2427 N N . LEU B 1 42 ? -25.031 35.781 13.039 1 91.75 42 LEU B N 1
ATOM 2428 C CA . LEU B 1 42 ? -24.672 34.531 13.664 1 91.75 42 LEU B CA 1
ATOM 2429 C C . LEU B 1 42 ? -25.75 33.469 13.406 1 91.75 42 LEU B C 1
ATOM 2431 O O . LEU B 1 42 ? -25.438 32.281 13.172 1 91.75 42 LEU B O 1
ATOM 2435 N N . GLU B 1 43 ? -26.953 33.875 13.398 1 88.75 43 GLU B N 1
ATOM 2436 C CA . GLU B 1 43 ? -28.047 32.969 13.094 1 88.75 43 GLU B CA 1
ATOM 2437 C C . GLU B 1 43 ? -27.984 32.469 11.648 1 88.75 43 GLU B C 1
ATOM 2439 O O . GLU B 1 43 ? -28.172 31.281 11.391 1 88.75 43 GLU B O 1
ATOM 2444 N N . GLU B 1 44 ? -27.719 33.312 10.789 1 88.19 44 GLU B N 1
ATOM 2445 C CA . GLU B 1 44 ? -27.594 32.938 9.383 1 88.19 44 GLU B CA 1
ATOM 2446 C C . GLU B 1 44 ? -26.406 32 9.172 1 88.19 44 GLU B C 1
ATOM 2448 O O . GLU B 1 44 ? -26.547 31 8.469 1 88.19 44 GLU B O 1
ATOM 2453 N N . LEU B 1 45 ? -25.312 32.312 9.766 1 86.88 45 LEU B N 1
ATOM 2454 C CA . LEU B 1 45 ? -24.125 31.5 9.625 1 86.88 45 LEU B CA 1
ATOM 2455 C C . LEU B 1 45 ? -24.312 30.141 10.281 1 86.88 45 LEU B C 1
ATOM 2457 O O . LEU B 1 45 ? -23.781 29.141 9.797 1 86.88 45 LEU B O 1
ATOM 2461 N N . GLU B 1 46 ? -25.078 30.125 11.375 1 82.75 46 GLU B N 1
ATOM 2462 C CA . GLU B 1 46 ? -25.391 28.844 12.016 1 82.75 46 GLU B CA 1
ATOM 2463 C C . GLU B 1 46 ? -26.297 28 11.133 1 82.75 46 GLU B C 1
ATOM 2465 O O . GLU B 1 46 ? -26.094 26.781 11.016 1 82.75 46 GLU B O 1
ATOM 2470 N N . SER B 1 47 ? -27.203 28.672 10.523 1 81.94 47 SER B N 1
ATOM 2471 C CA . SER B 1 47 ? -28.094 27.953 9.617 1 81.94 47 SER B CA 1
ATOM 2472 C C . SER B 1 47 ? -27.328 27.359 8.43 1 81.94 47 SER B C 1
ATOM 2474 O O . SER B 1 47 ? -27.734 26.344 7.875 1 81.94 47 SER B O 1
ATOM 2476 N N . GLU B 1 48 ? -26.219 27.984 8.156 1 74.94 48 GLU B N 1
ATOM 2477 C CA . GLU B 1 48 ? -25.344 27.5 7.078 1 74.94 48 GLU B CA 1
ATOM 2478 C C . GLU B 1 48 ? -24.297 26.531 7.605 1 74.94 48 GLU B C 1
ATOM 2480 O O . GLU B 1 48 ? -23.375 26.156 6.879 1 74.94 48 GLU B O 1
ATOM 2485 N N . SER B 1 49 ? -24.422 26.219 8.852 1 73.44 49 SER B N 1
ATOM 2486 C CA . SER B 1 49 ? -23.531 25.297 9.555 1 73.44 49 SER B CA 1
ATOM 2487 C C . SER B 1 49 ? -22.094 25.781 9.547 1 73.44 49 SER B C 1
ATOM 2489 O O . SER B 1 49 ? -21.156 24.984 9.484 1 73.44 49 SER B O 1
ATOM 2491 N N . LYS B 1 50 ? -21.922 27.031 9.523 1 74.88 50 LYS B N 1
ATOM 2492 C CA . LYS B 1 50 ? -20.578 27.594 9.492 1 74.88 50 LYS B CA 1
ATOM 2493 C C . LYS B 1 50 ? -20.062 27.891 10.906 1 74.88 50 LYS B C 1
ATOM 2495 O O . LYS B 1 50 ? -18.859 28.047 11.117 1 74.88 50 LYS B O 1
ATOM 2500 N N . LEU B 1 51 ? -21.016 28.109 11.828 1 77.56 51 LEU B N 1
ATOM 2501 C CA . LEU B 1 51 ? -20.688 28.281 13.242 1 77.56 51 LEU B CA 1
ATOM 2502 C C . LEU B 1 51 ? -21.812 27.781 14.125 1 77.56 51 LEU B C 1
ATOM 2504 O O . LEU B 1 51 ? -22.891 27.453 13.633 1 77.56 51 LEU B O 1
ATOM 2508 N N . LYS B 1 52 ? -21.5 27.438 15.336 1 80.94 52 LYS B N 1
ATOM 2509 C CA . LYS B 1 52 ? -22.5 27.141 16.359 1 80.94 52 LYS B CA 1
ATOM 2510 C C . LYS B 1 52 ? -22.688 28.328 17.312 1 80.94 52 LYS B C 1
ATOM 2512 O O . LYS B 1 52 ? -21.719 28.781 17.922 1 80.94 52 LYS B O 1
ATOM 2517 N N . ARG B 1 53 ? -23.938 28.781 17.359 1 83.81 53 ARG B N 1
ATOM 2518 C CA . ARG B 1 53 ? -24.234 29.875 18.266 1 83.81 53 ARG B CA 1
ATOM 2519 C C . ARG B 1 53 ? -24.281 29.375 19.719 1 83.81 53 ARG B C 1
ATOM 2521 O O . ARG B 1 53 ? -24.703 28.266 19.984 1 83.81 53 ARG B O 1
ATOM 2528 N N . VAL B 1 54 ? -23.547 30.047 20.547 1 81 54 VAL B N 1
ATOM 2529 C CA . VAL B 1 54 ? -23.609 29.844 21.984 1 81 54 VAL B CA 1
ATOM 2530 C C . VAL B 1 54 ? -24.078 31.125 22.672 1 81 54 VAL B C 1
ATOM 2532 O O . VAL B 1 54 ? -24.266 32.156 22.031 1 81 54 VAL B O 1
ATOM 2535 N N . TYR B 1 55 ? -24.328 30.984 24 1 82 55 TYR B N 1
ATOM 2536 C CA . TYR B 1 55 ? -24.734 32.188 24.75 1 82 55 TYR B CA 1
ATOM 2537 C C . TYR B 1 55 ? -23.672 33.25 24.656 1 82 55 TYR B C 1
ATOM 2539 O O . TYR B 1 55 ? -22.5 33.031 25 1 82 55 TYR B O 1
ATOM 2547 N N . GLY B 1 56 ? -23.984 34.469 24.109 1 83.31 56 GLY B N 1
ATOM 2548 C CA . GLY B 1 56 ? -23.094 35.625 24.047 1 83.31 56 GLY B CA 1
ATOM 2549 C C . GLY B 1 56 ? -22.156 35.594 22.859 1 83.31 56 GLY B C 1
ATOM 2550 O O . GLY B 1 56 ? -21.25 36.438 22.75 1 83.31 56 GLY B O 1
ATOM 2551 N N . GLY B 1 57 ? -22.266 34.531 22 1 87.75 57 GLY B N 1
ATOM 2552 C CA . GLY B 1 57 ? -21.359 34.469 20.859 1 87.75 57 GLY B CA 1
ATOM 2553 C C . GLY B 1 57 ? -21.562 33.25 20 1 87.75 57 GLY B C 1
ATOM 2554 O O . GLY B 1 57 ? -22.688 32.812 19.797 1 87.75 57 GLY B O 1
ATOM 2555 N N . ALA B 1 58 ? -20.609 32.906 19.312 1 86.69 58 ALA B N 1
ATOM 2556 C CA . ALA B 1 58 ? -20.625 31.719 18.453 1 86.69 58 ALA B CA 1
ATOM 2557 C C . ALA B 1 58 ? -19.266 31.016 18.5 1 86.69 58 ALA B C 1
ATOM 2559 O O . ALA B 1 58 ? -18.25 31.625 18.875 1 86.69 58 ALA B O 1
ATOM 2560 N N . VAL B 1 59 ? -19.297 29.734 18.344 1 78 59 VAL B N 1
ATOM 2561 C CA . VAL B 1 59 ? -18.078 28.938 18.281 1 78 59 VAL B CA 1
ATOM 2562 C C . VAL B 1 59 ? -17.953 28.297 16.891 1 78 59 VAL B C 1
ATOM 2564 O O . VAL B 1 59 ? -18.953 28.125 16.188 1 78 59 VAL B O 1
ATOM 2567 N N . LYS B 1 60 ? -16.766 28.312 16.484 1 63.91 60 LYS B N 1
ATOM 2568 C CA . LYS B 1 60 ? -16.516 27.578 15.242 1 63.91 60 LYS B CA 1
ATOM 2569 C C . LYS B 1 60 ? -17.109 26.188 15.289 1 63.91 60 LYS B C 1
ATOM 2571 O O . LYS B 1 60 ? -17 25.484 16.297 1 63.91 60 LYS B O 1
ATOM 2576 N N . ILE B 1 61 ? -18.125 26.062 14.516 1 56.06 61 ILE B N 1
ATOM 2577 C CA . ILE B 1 61 ? -18.594 24.688 14.359 1 56.06 61 ILE B CA 1
ATOM 2578 C C . ILE B 1 61 ? -17.5 23.844 13.711 1 56.06 61 ILE B C 1
ATOM 2580 O O . ILE B 1 61 ? -17.016 24.156 12.625 1 56.06 61 ILE B O 1
ATOM 2584 N N . ASN B 1 62 ? -16.578 23.625 14.336 1 52.19 62 ASN B N 1
ATOM 2585 C CA . ASN B 1 62 ? -15.766 22.625 13.641 1 52.19 62 ASN B CA 1
ATOM 2586 C C . ASN B 1 62 ? -16.625 21.484 13.109 1 52.19 62 ASN B C 1
ATOM 2588 O O . ASN B 1 62 ? -16.734 20.438 13.75 1 52.19 62 ASN B O 1
ATOM 2592 N N . VAL B 1 63 ? -17.75 21.922 12.719 1 46 63 VAL B N 1
ATOM 2593 C CA . VAL B 1 63 ? -18.703 20.859 12.406 1 46 63 VAL B CA 1
ATOM 2594 C C . VAL B 1 63 ? -18.109 19.922 11.367 1 46 63 VAL B C 1
ATOM 2596 O O . VAL B 1 63 ? -18.656 18.844 11.102 1 46 63 VAL B O 1
ATOM 2599 N N . GLU B 1 64 ? -17.266 20.547 10.617 1 52.88 64 GLU B N 1
ATOM 2600 C CA . GLU B 1 64 ? -17.047 19.484 9.641 1 52.88 64 GLU B CA 1
ATOM 2601 C C . GLU B 1 64 ? -16.281 18.312 10.258 1 52.88 64 GLU B C 1
ATOM 2603 O O . GLU B 1 64 ? -15.102 18.438 10.586 1 52.88 64 GLU B O 1
ATOM 2608 N N . ARG B 1 65 ? -17.109 17.531 10.961 1 61.34 65 ARG B N 1
ATOM 2609 C CA . ARG B 1 65 ? -16.672 16.359 11.711 1 61.34 65 ARG B CA 1
ATOM 2610 C C . ARG B 1 65 ? -15.961 15.359 10.805 1 61.34 65 ARG B C 1
ATOM 2612 O O . ARG B 1 65 ? -15.234 14.484 11.281 1 61.34 65 ARG B O 1
ATOM 2619 N N . GLU B 1 66 ? -16.172 15.781 9.492 1 78.31 66 GLU B N 1
ATOM 2620 C CA . GLU B 1 66 ? -15.602 14.758 8.617 1 78.31 66 GLU B CA 1
ATOM 2621 C C . GLU B 1 66 ? -14.484 15.336 7.758 1 78.31 66 GLU B C 1
ATOM 2623 O O . GLU B 1 66 ? -14.594 16.453 7.246 1 78.31 66 GLU B O 1
ATOM 2628 N N . GLU B 1 67 ? -13.453 14.766 7.699 1 86.75 67 GLU B N 1
ATOM 2629 C CA . GLU B 1 67 ? -12.375 15.102 6.777 1 86.75 67 GLU B CA 1
ATOM 2630 C C . GLU B 1 67 ? -12.867 15.141 5.336 1 86.75 67 GLU B C 1
ATOM 2632 O O . GLU B 1 67 ? -13.492 14.188 4.867 1 86.75 67 GLU B O 1
ATOM 2637 N N . PRO B 1 68 ? -12.703 16.344 4.641 1 86.5 68 PRO B N 1
ATOM 2638 C CA . PRO B 1 68 ? -13.078 16.344 3.225 1 86.5 68 PRO B CA 1
ATOM 2639 C C . PRO B 1 68 ? -12.406 15.227 2.432 1 86.5 68 PRO B C 1
ATOM 2641 O O . PRO B 1 68 ? -11.328 14.766 2.812 1 86.5 68 PRO B O 1
ATOM 2644 N N . ALA B 1 69 ? -13.07 14.828 1.281 1 87.19 69 ALA B N 1
ATOM 2645 C CA . ALA B 1 69 ? -12.516 13.773 0.43 1 87.19 69 ALA B CA 1
ATOM 2646 C C . ALA B 1 69 ? -11.156 14.18 -0.133 1 87.19 69 ALA B C 1
ATOM 2648 O O . ALA B 1 69 ? -10.875 15.367 -0.309 1 87.19 69 ALA B O 1
ATOM 2649 N N . TYR B 1 70 ? -10.375 13.195 -0.416 1 91.44 70 TYR B N 1
ATOM 2650 C CA . TYR B 1 70 ? -9.016 13.422 -0.885 1 91.44 70 TYR B CA 1
ATOM 2651 C C . TYR B 1 70 ? -9 14.32 -2.115 1 91.44 70 TYR B C 1
ATOM 2653 O O . TYR B 1 70 ? -8.227 15.281 -2.184 1 91.44 70 TYR B O 1
ATOM 2661 N N . VAL B 1 71 ? -9.812 14.086 -3.09 1 86.56 71 VAL B N 1
ATOM 2662 C CA . VAL B 1 71 ? -9.836 14.797 -4.363 1 86.56 71 VAL B CA 1
ATOM 2663 C C . VAL B 1 71 ? -10.148 16.281 -4.125 1 86.56 71 VAL B C 1
ATOM 2665 O O . VAL B 1 71 ? -9.57 17.156 -4.77 1 86.56 71 VAL B O 1
ATOM 2668 N N . GLN B 1 72 ? -10.969 16.562 -3.189 1 88.25 72 GLN B N 1
ATOM 2669 C CA . GLN B 1 72 ? -11.297 17.938 -2.832 1 88.25 72 GLN B CA 1
ATOM 2670 C C . GLN B 1 72 ? -10.125 18.625 -2.145 1 88.25 72 GLN B C 1
ATOM 2672 O O . GLN B 1 72 ? -9.797 19.766 -2.457 1 88.25 72 GLN B O 1
ATOM 2677 N N . ARG B 1 73 ? -9.477 17.891 -1.272 1 91.75 73 ARG B N 1
ATOM 2678 C CA . ARG B 1 73 ? -8.352 18.453 -0.534 1 91.75 73 ARG B CA 1
ATOM 2679 C C . ARG B 1 73 ? -7.18 18.75 -1.466 1 91.75 73 ARG B C 1
ATOM 2681 O O . ARG B 1 73 ? -6.453 19.719 -1.263 1 91.75 73 ARG B O 1
ATOM 2688 N N . GLU B 1 74 ? -7.027 17.953 -2.471 1 91.5 74 GLU B N 1
ATOM 2689 C CA . GLU B 1 74 ? -5.902 18.094 -3.391 1 91.5 74 GLU B CA 1
ATOM 2690 C C . GLU B 1 74 ? -5.965 19.422 -4.133 1 91.5 74 GLU B C 1
ATOM 2692 O O . GLU B 1 74 ? -4.93 20.016 -4.445 1 91.5 74 GLU B O 1
ATOM 2697 N N . VAL B 1 75 ? -7.137 19.953 -4.316 1 90.44 75 VAL B N 1
ATOM 2698 C CA . VAL B 1 75 ? -7.289 21.141 -5.156 1 90.44 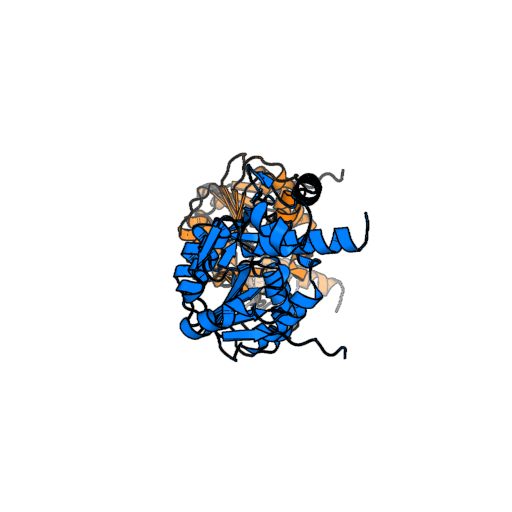75 VAL B CA 1
ATOM 2699 C C . VAL B 1 75 ? -7.367 22.391 -4.281 1 90.44 75 VAL B C 1
ATOM 2701 O O . VAL B 1 75 ? -6.969 23.484 -4.707 1 90.44 75 VAL B O 1
ATOM 2704 N N . LEU B 1 76 ? -7.832 22.266 -3.082 1 90.06 76 LEU B N 1
ATOM 2705 C CA . LEU B 1 76 ? -7.895 23.391 -2.156 1 90.06 76 LEU B CA 1
ATOM 2706 C C . LEU B 1 76 ? -6.492 23.828 -1.736 1 90.06 76 LEU B C 1
ATOM 2708 O O . LEU B 1 76 ? -5.668 22.984 -1.355 1 90.06 76 LEU B O 1
ATOM 2712 N N . GLN B 1 77 ? -6.172 25.141 -1.839 1 93.88 77 GLN B N 1
ATOM 2713 C CA . GLN B 1 77 ? -4.895 25.734 -1.447 1 93.88 77 GLN B CA 1
ATOM 2714 C C . GLN B 1 77 ? -3.734 25.047 -2.164 1 93.88 77 GLN B C 1
ATOM 2716 O O . GLN B 1 77 ? -2.686 24.797 -1.562 1 93.88 77 GLN B O 1
ATOM 2721 N N . ALA B 1 78 ? -3.932 24.703 -3.406 1 95.19 78 ALA B N 1
ATOM 2722 C CA . ALA B 1 78 ? -2.961 23.922 -4.168 1 95.19 78 ALA B CA 1
ATOM 2723 C C . ALA B 1 78 ? -1.618 24.641 -4.246 1 95.19 78 ALA B C 1
ATOM 2725 O O . ALA B 1 78 ? -0.565 24.016 -4.066 1 95.19 78 ALA B O 1
ATOM 2726 N N . GLU B 1 79 ? -1.682 25.969 -4.473 1 96.06 79 GLU B N 1
ATOM 2727 C CA . GLU B 1 79 ? -0.442 26.734 -4.582 1 96.06 79 GLU B CA 1
ATOM 2728 C C . GLU B 1 79 ? 0.285 26.797 -3.242 1 96.06 79 GLU B C 1
ATOM 2730 O O . GLU B 1 79 ? 1.506 26.641 -3.186 1 96.06 79 GLU B O 1
ATOM 2735 N N . GLU B 1 80 ? -0.447 27.078 -2.201 1 96.75 80 GLU B N 1
ATOM 2736 C CA . GLU B 1 80 ? 0.131 27.109 -0.861 1 96.75 80 GLU B CA 1
ATOM 2737 C C . GLU B 1 80 ? 0.773 25.766 -0.505 1 96.75 80 GLU B C 1
ATOM 2739 O O . GLU B 1 80 ? 1.89 25.734 0.016 1 96.75 80 GLU B O 1
ATOM 2744 N N . LYS B 1 81 ? 0.045 24.688 -0.825 1 97.88 81 LYS B N 1
ATOM 2745 C CA . LYS B 1 81 ? 0.572 23.344 -0.54 1 97.88 81 LYS B CA 1
ATOM 2746 C C . LYS B 1 81 ? 1.848 23.078 -1.333 1 97.88 81 LYS B C 1
ATOM 2748 O O . LYS B 1 81 ? 2.783 22.453 -0.824 1 97.88 81 LYS B O 1
ATOM 2753 N N . ARG B 1 82 ? 1.869 23.516 -2.531 1 97.5 82 ARG B N 1
ATOM 2754 C CA . ARG B 1 82 ? 3.062 23.344 -3.354 1 97.5 82 ARG B CA 1
ATOM 2755 C C . ARG B 1 82 ? 4.258 24.062 -2.736 1 97.5 82 ARG B C 1
ATOM 2757 O O . ARG B 1 82 ? 5.344 23.5 -2.623 1 97.5 82 ARG B O 1
ATOM 2764 N N . ARG B 1 83 ? 4.043 25.297 -2.334 1 98.06 83 ARG B N 1
ATOM 2765 C CA . ARG B 1 83 ? 5.098 26.062 -1.686 1 98.06 83 ARG B CA 1
ATOM 2766 C C . ARG B 1 83 ? 5.59 25.375 -0.42 1 98.06 83 ARG B C 1
ATOM 2768 O O . ARG B 1 83 ? 6.797 25.219 -0.216 1 98.06 83 ARG B O 1
ATOM 2775 N N . ILE B 1 84 ? 4.688 24.953 0.358 1 98.56 84 ILE B N 1
ATOM 2776 C CA . ILE B 1 84 ? 4.988 24.312 1.63 1 98.56 84 ILE B CA 1
ATOM 2777 C C . ILE B 1 84 ? 5.742 23 1.377 1 98.56 84 ILE B C 1
ATOM 2779 O O . ILE B 1 84 ? 6.75 22.734 2.029 1 98.56 84 ILE B O 1
ATOM 2783 N N . GLY B 1 85 ? 5.262 22.203 0.419 1 98.31 85 GLY B N 1
ATOM 2784 C CA . GLY B 1 85 ? 5.914 20.953 0.076 1 98.31 85 GLY B CA 1
ATOM 2785 C C . GLY B 1 85 ? 7.359 21.125 -0.355 1 98.31 85 GLY B C 1
ATOM 2786 O O . GLY B 1 85 ? 8.242 20.406 0.103 1 98.31 85 GLY B O 1
ATOM 2787 N N . HIS B 1 86 ? 7.574 22.109 -1.192 1 97.31 86 HIS B N 1
ATOM 2788 C CA . HIS B 1 86 ? 8.922 22.375 -1.671 1 97.31 86 HIS B CA 1
ATOM 2789 C C . HIS B 1 86 ? 9.836 22.812 -0.528 1 97.31 86 HIS B C 1
ATOM 2791 O O . HIS B 1 86 ? 10.969 22.344 -0.422 1 97.31 86 HIS B O 1
ATOM 2797 N N . ALA B 1 87 ? 9.344 23.688 0.265 1 98.06 87 ALA B N 1
ATOM 2798 C CA . ALA B 1 87 ? 10.117 24.172 1.406 1 98.06 87 ALA B CA 1
ATOM 2799 C C . ALA B 1 87 ? 10.438 23.016 2.365 1 98.06 87 ALA B C 1
ATOM 2801 O O . ALA B 1 87 ? 11.57 22.891 2.836 1 98.06 87 ALA B O 1
ATOM 2802 N N . ALA B 1 88 ? 9.469 22.219 2.662 1 98.62 88 ALA B N 1
ATOM 2803 C CA . ALA B 1 88 ? 9.656 21.078 3.559 1 98.62 88 ALA B CA 1
ATOM 2804 C C . ALA B 1 88 ? 10.688 20.094 2.998 1 98.62 88 ALA B C 1
ATOM 2806 O O . ALA B 1 88 ? 11.547 19.609 3.73 1 98.62 88 ALA B O 1
ATOM 2807 N N . ALA B 1 89 ? 10.609 19.828 1.718 1 98.06 89 ALA B N 1
ATOM 2808 C CA . ALA B 1 89 ? 11.531 18.891 1.074 1 98.06 89 ALA B CA 1
ATOM 2809 C C . ALA B 1 89 ? 12.969 19.391 1.152 1 98.06 89 ALA B C 1
ATOM 2811 O O . ALA B 1 89 ? 13.914 18.594 1.176 1 98.06 89 ALA B O 1
ATOM 2812 N N . SER B 1 90 ? 13.117 20.703 1.163 1 97.06 90 SER B N 1
ATOM 2813 C CA . SER B 1 90 ? 14.453 21.281 1.225 1 97.06 90 SER B CA 1
ATOM 2814 C C . SER B 1 90 ? 15.141 20.969 2.549 1 97.06 90 SER B C 1
ATOM 2816 O O . SER B 1 90 ? 16.359 21.125 2.676 1 97.06 90 SER B O 1
ATOM 2818 N N . LEU B 1 91 ? 14.383 20.516 3.52 1 98.06 91 LEU B N 1
ATOM 2819 C CA . LEU B 1 91 ? 14.93 20.188 4.832 1 98.06 91 LEU B CA 1
ATOM 2820 C C . LEU B 1 91 ? 15.547 18.797 4.828 1 98.06 91 LEU B C 1
ATOM 2822 O O . LEU B 1 91 ? 16.234 18.406 5.777 1 98.06 91 LEU B O 1
ATOM 2826 N N . ILE B 1 92 ? 15.312 17.984 3.797 1 98.25 92 ILE B N 1
ATOM 2827 C CA . ILE B 1 92 ? 15.766 16.609 3.717 1 98.25 92 ILE B CA 1
ATOM 2828 C C . ILE B 1 92 ? 17.219 16.562 3.242 1 98.25 92 ILE B C 1
ATOM 2830 O O . ILE B 1 92 ? 17.594 17.281 2.326 1 98.25 92 ILE B O 1
ATOM 2834 N N . GLN B 1 93 ? 17.969 15.734 3.812 1 97.62 93 GLN B N 1
ATOM 2835 C CA . GLN B 1 93 ? 19.344 15.492 3.404 1 97.62 93 GLN B CA 1
ATOM 2836 C C . GLN B 1 93 ? 19.5 14.125 2.734 1 97.62 93 GLN B C 1
ATOM 2838 O O . GLN B 1 93 ? 18.672 13.234 2.951 1 97.62 93 GLN B O 1
ATOM 2843 N N . ASP B 1 94 ? 20.609 14 1.993 1 97.62 94 ASP B N 1
ATOM 2844 C CA . ASP B 1 94 ? 20.906 12.711 1.363 1 97.62 94 ASP B CA 1
ATOM 2845 C C . ASP B 1 94 ? 21.078 11.609 2.41 1 97.62 94 ASP B C 1
ATOM 2847 O O . ASP B 1 94 ? 21.562 11.867 3.514 1 97.62 94 ASP B O 1
ATOM 2851 N N . ARG B 1 95 ? 20.625 10.375 2.117 1 97.62 95 ARG B N 1
ATOM 2852 C CA . ARG B 1 95 ? 20.844 9.148 2.869 1 97.62 95 ARG B CA 1
ATOM 2853 C C . ARG B 1 95 ? 20.016 9.133 4.152 1 97.62 95 ARG B C 1
ATOM 2855 O O . ARG B 1 95 ? 20.266 8.328 5.055 1 97.62 95 ARG B O 1
ATOM 2862 N N . GLU B 1 96 ? 19 10.094 4.215 1 98.44 96 GLU B N 1
ATOM 2863 C CA . GLU B 1 96 ? 18.125 10.094 5.383 1 98.44 96 GLU B CA 1
ATOM 2864 C C . GLU B 1 96 ? 16.984 9.078 5.219 1 98.44 96 GLU B C 1
ATOM 2866 O O . GLU B 1 96 ? 16.672 8.672 4.098 1 98.44 96 GLU B O 1
ATOM 2871 N N . THR B 1 97 ? 16.516 8.609 6.316 1 98.69 97 THR B N 1
ATOM 2872 C CA . THR B 1 97 ? 15.25 7.887 6.398 1 98.69 97 THR B CA 1
ATOM 2873 C C . THR B 1 97 ? 14.133 8.805 6.898 1 98.69 97 THR B C 1
ATOM 2875 O O . THR B 1 97 ? 14.242 9.398 7.973 1 98.69 97 THR B O 1
ATOM 2878 N N . ILE B 1 98 ? 13.102 8.883 6.07 1 98.81 98 ILE B N 1
ATOM 2879 C CA . ILE B 1 98 ? 12.031 9.797 6.441 1 98.81 98 ILE B CA 1
ATOM 2880 C C . ILE B 1 98 ? 10.688 9.086 6.352 1 98.81 98 ILE B C 1
ATOM 2882 O O . ILE B 1 98 ? 10.562 8.055 5.684 1 98.81 98 ILE B O 1
ATOM 2886 N N . VAL B 1 99 ? 9.711 9.609 7.082 1 98.88 99 VAL B N 1
ATOM 2887 C CA . VAL B 1 99 ? 8.328 9.148 6.949 1 98.88 99 VAL B CA 1
ATOM 2888 C C . VAL B 1 99 ? 7.434 10.32 6.547 1 98.88 99 VAL B C 1
ATOM 2890 O O . VAL B 1 99 ? 7.594 11.438 7.055 1 98.88 99 VAL B O 1
ATOM 2893 N N . LEU B 1 100 ? 6.609 10.062 5.551 1 98.56 100 LEU B N 1
ATOM 2894 C CA . LEU B 1 100 ? 5.641 11.039 5.07 1 98.56 100 LEU B CA 1
ATOM 2895 C C . LEU B 1 100 ? 4.227 10.664 5.508 1 98.56 100 LEU B C 1
ATOM 2897 O O . LEU B 1 100 ? 3.727 9.602 5.148 1 98.56 100 LEU B O 1
ATOM 2901 N N . ASP B 1 101 ? 3.633 11.547 6.199 1 97.38 101 ASP B N 1
ATOM 2902 C CA . ASP B 1 101 ? 2.232 11.414 6.586 1 97.38 101 ASP B CA 1
ATOM 2903 C C . ASP B 1 101 ? 1.316 11.492 5.367 1 97.38 101 ASP B C 1
ATOM 2905 O O . ASP B 1 101 ? 1.737 11.93 4.293 1 97.38 101 ASP B O 1
ATOM 2909 N N . ASP B 1 102 ? 0.134 10.945 5.609 1 94.88 102 ASP B N 1
ATOM 2910 C CA . ASP B 1 102 ? -0.86 11.07 4.547 1 94.88 102 ASP B CA 1
ATOM 2911 C C . ASP B 1 102 ? -1.355 12.508 4.426 1 94.88 102 ASP B C 1
ATOM 2913 O O . ASP B 1 102 ? -1.662 13.148 5.434 1 94.88 102 ASP B O 1
ATOM 2917 N N . GLY B 1 103 ? -1.337 12.977 3.146 1 95.31 103 GLY B N 1
ATOM 2918 C CA . GLY B 1 103 ? -1.856 14.312 2.906 1 95.31 103 GLY B CA 1
ATOM 2919 C C . GLY B 1 103 ? -1.545 14.836 1.518 1 95.31 103 GLY B C 1
ATOM 2920 O O . GLY B 1 103 ? -0.6 14.375 0.874 1 95.31 103 GLY B O 1
ATOM 2921 N N . THR B 1 104 ? -2.404 15.781 1.163 1 96.19 104 THR B N 1
ATOM 2922 C CA . THR B 1 104 ? -2.205 16.406 -0.137 1 96.19 104 THR B CA 1
ATOM 2923 C C . THR B 1 104 ? -1.032 17.391 -0.09 1 96.19 104 THR B C 1
ATOM 2925 O O . THR B 1 104 ? -0.435 17.703 -1.123 1 96.19 104 THR B O 1
ATOM 2928 N N . THR B 1 105 ? -0.684 17.844 1.081 1 97.56 105 THR B N 1
ATOM 2929 C CA . THR B 1 105 ? 0.466 18.734 1.21 1 97.56 105 THR B CA 1
ATOM 2930 C C . THR B 1 105 ? 1.771 17.953 1.114 1 97.56 105 THR B C 1
ATOM 2932 O O . THR B 1 105 ? 2.697 18.359 0.413 1 97.56 105 THR B O 1
ATOM 2935 N N . THR B 1 106 ? 1.878 16.844 1.817 1 97.88 106 THR B N 1
ATOM 2936 C CA . THR B 1 106 ? 3.086 16.031 1.753 1 97.88 106 THR B CA 1
ATOM 2937 C C . THR B 1 106 ? 3.305 15.5 0.34 1 97.88 106 THR B C 1
ATOM 2939 O O . THR B 1 106 ? 4.445 15.297 -0.083 1 97.88 106 THR B O 1
ATOM 2942 N N . LEU B 1 107 ? 2.242 15.258 -0.389 1 97.44 107 LEU B N 1
ATOM 2943 C CA . LEU B 1 107 ? 2.363 14.828 -1.775 1 97.44 107 LEU B CA 1
ATOM 2944 C C . LEU B 1 107 ? 3.201 15.812 -2.582 1 97.44 107 LEU B C 1
ATOM 2946 O O . LEU B 1 107 ? 3.959 15.406 -3.469 1 97.44 107 LEU B O 1
ATOM 2950 N N . LYS B 1 108 ? 3.119 17.047 -2.254 1 97.06 108 LYS B N 1
ATOM 2951 C CA . LYS B 1 108 ? 3.807 18.094 -3.002 1 97.06 108 LYS B CA 1
ATOM 2952 C C . LYS B 1 108 ? 5.297 18.109 -2.68 1 97.06 108 LYS B C 1
ATOM 2954 O O . LYS B 1 108 ? 6.074 18.812 -3.34 1 97.06 108 LYS B O 1
ATOM 2959 N N . MET B 1 109 ? 5.715 17.344 -1.694 1 98.06 109 MET B N 1
ATOM 2960 C CA . MET B 1 109 ? 7.137 17.219 -1.382 1 98.06 109 MET B CA 1
ATOM 2961 C C . MET B 1 109 ? 7.852 16.375 -2.424 1 98.06 109 MET B C 1
ATOM 2963 O O . MET B 1 109 ? 9.07 16.484 -2.598 1 98.06 109 MET B O 1
ATOM 2967 N N . ILE B 1 110 ? 7.133 15.484 -3.1 1 97.31 110 ILE B N 1
ATOM 2968 C CA . ILE B 1 110 ? 7.707 14.352 -3.809 1 97.31 110 ILE B CA 1
ATOM 2969 C C . ILE B 1 110 ? 8.57 14.844 -4.969 1 97.31 110 ILE B C 1
ATOM 2971 O O . ILE B 1 110 ? 9.68 14.352 -5.184 1 97.31 110 ILE B O 1
ATOM 2975 N N . ASP B 1 111 ? 8.148 15.867 -5.656 1 93.06 111 ASP B N 1
ATOM 2976 C CA . ASP B 1 111 ? 8.875 16.359 -6.828 1 93.06 111 ASP B CA 1
ATOM 2977 C C . ASP B 1 111 ? 10.273 16.828 -6.449 1 93.06 111 ASP B C 1
ATOM 2979 O O . ASP B 1 111 ? 11.211 16.719 -7.242 1 93.06 111 ASP B O 1
ATOM 2983 N N . THR B 1 112 ? 10.383 17.391 -5.309 1 92.25 112 THR B N 1
ATOM 2984 C CA . THR B 1 112 ? 11.672 17.891 -4.832 1 92.25 112 THR B CA 1
ATOM 2985 C C . THR B 1 112 ? 12.445 16.766 -4.129 1 92.25 112 THR B C 1
ATOM 2987 O O . THR B 1 112 ? 13.664 16.656 -4.281 1 92.25 112 THR B O 1
ATOM 2990 N N . LEU B 1 113 ? 11.727 15.945 -3.473 1 92.38 113 LEU B N 1
ATOM 2991 C CA . LEU B 1 113 ? 12.289 14.859 -2.684 1 92.38 113 LEU B CA 1
ATOM 2992 C C . LEU B 1 113 ? 13.055 13.875 -3.572 1 92.38 113 LEU B C 1
ATOM 2994 O O . LEU B 1 113 ? 14.062 13.312 -3.156 1 92.38 113 LEU B O 1
ATOM 2998 N N . VAL B 1 114 ? 12.617 13.758 -4.785 1 90.25 114 VAL B N 1
ATOM 2999 C CA . VAL B 1 114 ? 13.172 12.734 -5.66 1 90.25 114 VAL B CA 1
ATOM 3000 C C . VAL B 1 114 ? 14.555 13.156 -6.141 1 90.25 114 VAL B C 1
ATOM 3002 O O . VAL B 1 114 ? 15.305 12.344 -6.695 1 90.25 114 VAL B O 1
ATOM 3005 N N . MET B 1 115 ? 14.922 14.422 -5.848 1 90.19 115 MET B N 1
ATOM 3006 C CA . MET B 1 115 ? 16.234 14.93 -6.234 1 90.19 115 MET B CA 1
ATOM 3007 C C . MET B 1 115 ? 17.297 14.523 -5.215 1 90.19 115 MET B C 1
ATOM 3009 O O . MET B 1 115 ? 18.484 14.648 -5.477 1 90.19 115 MET B O 1
ATOM 3013 N N . ARG B 1 116 ? 16.875 14.031 -4.141 1 93.62 116 ARG B N 1
ATOM 3014 C CA . ARG B 1 116 ? 17.781 13.586 -3.096 1 93.62 116 ARG B CA 1
ATOM 3015 C C . ARG B 1 116 ? 18.281 12.172 -3.365 1 93.62 116 ARG B C 1
ATOM 3017 O O . ARG B 1 116 ? 17.578 11.383 -4.02 1 93.62 116 ARG B O 1
ATOM 3024 N N . LYS B 1 117 ? 19.484 11.898 -2.818 1 94.25 117 LYS B N 1
ATOM 3025 C CA . LYS B 1 117 ? 20.109 10.609 -3.098 1 94.25 117 LYS B CA 1
ATOM 3026 C C . LYS B 1 117 ? 20.031 9.688 -1.884 1 94.25 117 LYS B C 1
ATOM 3028 O O . LYS B 1 117 ? 20.188 10.133 -0.747 1 94.25 117 LYS B O 1
ATOM 3033 N N . GLY B 1 118 ? 19.766 8.414 -2.141 1 96.12 118 GLY B N 1
ATOM 3034 C CA . GLY B 1 118 ? 19.906 7.371 -1.137 1 96.12 118 GLY B CA 1
ATOM 3035 C C . GLY B 1 118 ? 18.875 7.484 -0.024 1 96.12 118 GLY B C 1
ATOM 3036 O O . GLY B 1 118 ? 19.156 7.145 1.126 1 96.12 118 GLY B O 1
ATOM 3037 N N . LEU B 1 119 ? 17.703 7.984 -0.302 1 97.81 119 LEU B N 1
ATOM 3038 C CA . LEU B 1 119 ? 16.672 8.148 0.712 1 97.81 119 LEU B CA 1
ATOM 3039 C C . LEU B 1 119 ? 15.938 6.832 0.955 1 97.81 119 LEU B C 1
ATOM 3041 O O . LEU B 1 119 ? 15.859 5.98 0.063 1 97.81 119 LEU B O 1
ATOM 3045 N N . THR B 1 120 ? 15.562 6.637 2.154 1 98.06 120 THR B N 1
ATOM 3046 C CA . THR B 1 120 ? 14.5 5.691 2.471 1 98.06 120 THR B CA 1
ATOM 3047 C C . THR B 1 120 ? 13.234 6.426 2.895 1 98.06 120 THR B C 1
ATOM 3049 O O . THR B 1 120 ? 13.242 7.188 3.863 1 98.06 120 THR B O 1
ATOM 3052 N N . VAL B 1 121 ? 12.188 6.168 2.152 1 98.56 121 VAL B N 1
ATOM 3053 C CA . VAL B 1 121 ? 10.953 6.906 2.4 1 98.56 121 VAL B CA 1
ATOM 3054 C C . VAL B 1 121 ? 9.859 5.945 2.846 1 98.56 121 VAL B C 1
ATOM 3056 O O . VAL B 1 121 ? 9.477 5.035 2.102 1 98.56 121 VAL B O 1
ATOM 3059 N N . LEU B 1 122 ? 9.344 6.133 4.039 1 98.69 122 LEU B N 1
ATOM 3060 C CA . LEU B 1 122 ? 8.172 5.414 4.523 1 98.69 122 LEU B CA 1
ATOM 3061 C C . LEU B 1 122 ? 6.898 6.188 4.223 1 98.69 122 LEU B C 1
ATOM 3063 O O . LEU B 1 122 ? 6.832 7.398 4.453 1 98.69 122 LEU B O 1
ATOM 3067 N N . VAL B 1 123 ? 5.91 5.48 3.68 1 98.12 123 VAL B N 1
ATOM 3068 C CA . VAL B 1 123 ? 4.68 6.168 3.301 1 98.12 123 VAL B CA 1
ATOM 3069 C C . VAL B 1 123 ? 3.471 5.328 3.707 1 98.12 123 VAL B C 1
ATOM 3071 O O . VAL B 1 123 ? 3.57 4.105 3.828 1 98.12 123 VAL B O 1
ATOM 3074 N N . THR B 1 124 ? 2.314 6.039 3.922 1 97.19 124 THR B N 1
ATOM 3075 C CA . THR B 1 124 ? 1.038 5.383 4.176 1 97.19 124 THR B CA 1
ATOM 3076 C C . THR B 1 12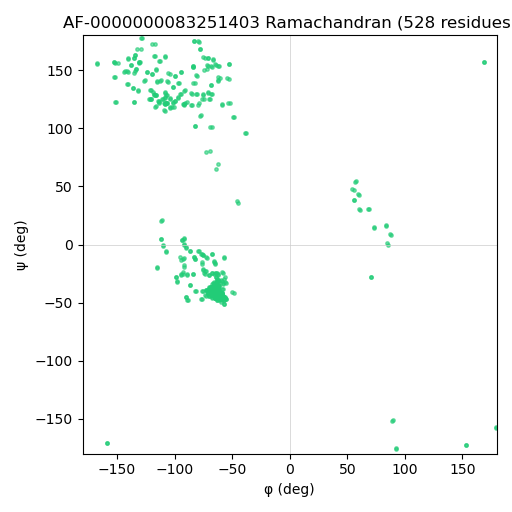4 ? 0.047 5.676 3.051 1 97.19 124 THR B C 1
ATOM 3078 O O . THR B 1 124 ? -0.98 5.004 2.932 1 97.19 124 THR B O 1
ATOM 3081 N N . SER B 1 125 ? 0.289 6.715 2.311 1 97.38 125 SER B N 1
ATOM 3082 C CA . SER B 1 125 ? -0.597 7.203 1.258 1 97.38 125 SER B CA 1
ATOM 3083 C C . SER B 1 125 ? -0.418 6.402 -0.028 1 97.38 125 SER B C 1
ATOM 3085 O O . SER B 1 125 ? 0.696 6.281 -0.542 1 97.38 125 SER B O 1
ATOM 3087 N N . VAL B 1 126 ? -1.513 5.957 -0.561 1 97.44 126 VAL B N 1
ATOM 3088 C CA . VAL B 1 126 ? -1.495 5.211 -1.816 1 97.44 126 VAL B CA 1
ATOM 3089 C C . VAL B 1 126 ? -1.106 6.145 -2.963 1 97.44 126 VAL B C 1
ATOM 3091 O O . VAL B 1 126 ? -0.382 5.746 -3.877 1 97.44 126 VAL B O 1
ATOM 3094 N N . HIS B 1 127 ? -1.537 7.359 -2.928 1 96.44 127 HIS B N 1
ATOM 3095 C CA . HIS B 1 127 ? -1.169 8.336 -3.947 1 96.44 127 HIS B CA 1
ATOM 3096 C C . HIS B 1 127 ? 0.335 8.594 -3.949 1 96.44 127 HIS B C 1
ATOM 3098 O O . HIS B 1 127 ? 0.97 8.578 -5.004 1 96.44 127 HIS B O 1
ATOM 3104 N N . THR B 1 128 ? 0.864 8.812 -2.764 1 97.12 128 THR B N 1
ATOM 3105 C CA . THR B 1 128 ? 2.299 9.055 -2.637 1 97.12 128 THR B CA 1
ATOM 3106 C C . THR B 1 128 ? 3.092 7.836 -3.111 1 97.12 128 THR B C 1
ATOM 3108 O O . THR B 1 128 ? 4.086 7.98 -3.826 1 97.12 128 THR B O 1
ATOM 3111 N N . LEU B 1 129 ? 2.602 6.688 -2.736 1 97.88 129 LEU B N 1
ATOM 3112 C CA . LEU B 1 129 ? 3.23 5.438 -3.156 1 97.88 129 LEU B CA 1
ATOM 3113 C C . LEU B 1 129 ? 3.305 5.355 -4.68 1 97.88 129 LEU B C 1
ATOM 3115 O O . LEU B 1 129 ? 4.379 5.117 -5.238 1 97.88 129 LEU B O 1
ATOM 3119 N N . ASN B 1 130 ? 2.186 5.574 -5.324 1 96.88 130 ASN B N 1
ATOM 3120 C CA . ASN B 1 130 ? 2.119 5.469 -6.777 1 96.88 130 ASN B CA 1
ATOM 3121 C C . ASN B 1 130 ? 3.047 6.473 -7.453 1 96.88 130 ASN B C 1
ATOM 3123 O O . ASN B 1 130 ? 3.715 6.141 -8.438 1 96.88 130 ASN B O 1
ATOM 3127 N N . LEU B 1 131 ? 3.098 7.625 -6.926 1 96.19 131 LEU B N 1
ATOM 3128 C CA . LEU B 1 131 ? 3.963 8.664 -7.48 1 96.19 131 LEU B CA 1
ATOM 3129 C C . LEU B 1 131 ? 5.43 8.273 -7.34 1 96.19 131 LEU B C 1
ATOM 3131 O O . LEU B 1 131 ? 6.203 8.391 -8.297 1 96.19 131 LEU B O 1
ATOM 3135 N N . LEU B 1 132 ? 5.812 7.781 -6.18 1 97.44 132 LEU B N 1
ATOM 3136 C CA . LEU B 1 132 ? 7.195 7.391 -5.93 1 97.44 132 LEU B CA 1
ATOM 3137 C C . LEU B 1 132 ? 7.605 6.227 -6.82 1 97.44 132 LEU B C 1
ATOM 3139 O O . LEU B 1 132 ? 8.727 6.191 -7.332 1 97.44 132 LEU B O 1
ATOM 3143 N N . ILE B 1 133 ? 6.711 5.293 -6.984 1 96.56 133 ILE B N 1
ATOM 3144 C CA . ILE B 1 133 ? 6.969 4.164 -7.867 1 96.56 133 ILE B CA 1
ATOM 3145 C C . ILE B 1 133 ? 7.234 4.668 -9.281 1 96.56 133 ILE B C 1
ATOM 3147 O O . ILE B 1 133 ? 8.18 4.223 -9.945 1 96.56 133 ILE B O 1
ATOM 3151 N N . GLY B 1 134 ? 6.398 5.59 -9.727 1 94.56 134 GLY B N 1
ATOM 3152 C CA . GLY B 1 134 ? 6.59 6.176 -11.047 1 94.56 134 GLY B CA 1
ATOM 3153 C C . GLY B 1 134 ? 7.953 6.824 -11.219 1 94.56 134 GLY B C 1
ATOM 3154 O O . GLY B 1 134 ? 8.633 6.598 -12.219 1 94.56 134 GLY B O 1
ATOM 3155 N N . TYR B 1 135 ? 8.328 7.609 -10.258 1 95 135 TYR B N 1
ATOM 3156 C CA . TYR B 1 135 ? 9.609 8.305 -10.32 1 95 135 TYR B CA 1
ATOM 3157 C C . TYR B 1 135 ? 10.766 7.309 -10.312 1 95 135 TYR B C 1
ATOM 3159 O O . TYR B 1 135 ? 11.766 7.5 -11.008 1 95 135 TYR B O 1
ATOM 3167 N N . ARG B 1 136 ? 10.594 6.289 -9.484 1 94.44 136 ARG B N 1
ATOM 3168 C CA . ARG B 1 136 ? 11.641 5.27 -9.406 1 94.44 136 ARG B CA 1
ATOM 3169 C C . ARG B 1 136 ? 11.781 4.527 -10.727 1 94.44 136 ARG B C 1
ATOM 3171 O O . ARG B 1 136 ? 12.898 4.332 -11.219 1 94.44 136 ARG B O 1
ATOM 3178 N N . ASN B 1 137 ? 10.742 4.121 -11.305 1 92.38 137 ASN B N 1
ATOM 3179 C CA . ASN B 1 137 ? 10.75 3.342 -12.539 1 92.38 137 ASN B CA 1
ATOM 3180 C C . ASN B 1 137 ? 11.258 4.164 -13.719 1 92.38 137 ASN B C 1
ATOM 3182 O O . ASN B 1 137 ? 11.781 3.611 -14.688 1 92.38 137 ASN B O 1
ATOM 3186 N N . ARG B 1 138 ? 11.125 5.469 -13.594 1 92.56 138 ARG B N 1
ATOM 3187 C CA . ARG B 1 138 ? 11.625 6.359 -14.633 1 92.56 138 ARG B CA 1
ATOM 3188 C C . ARG B 1 138 ? 13.102 6.688 -14.398 1 92.56 138 ARG B C 1
ATOM 3190 O O . ARG B 1 138 ? 13.703 7.434 -15.18 1 92.56 138 ARG B O 1
ATOM 3197 N N . GLY B 1 139 ? 13.648 6.27 -13.352 1 92 139 GLY B N 1
ATOM 3198 C CA . GLY B 1 139 ? 15.055 6.473 -13.062 1 92 139 GLY B CA 1
ATOM 3199 C C . GLY B 1 139 ? 15.352 7.828 -12.445 1 92 139 GLY B C 1
ATOM 3200 O O . GLY B 1 139 ? 16.516 8.242 -12.383 1 92 139 GLY B O 1
ATOM 3201 N N . VAL B 1 140 ? 14.352 8.547 -11.938 1 91.31 140 VAL B N 1
ATOM 3202 C CA . VAL B 1 140 ? 14.516 9.898 -11.406 1 91.31 140 VAL B CA 1
ATOM 3203 C C . VAL B 1 140 ? 14.742 9.836 -9.898 1 91.31 140 VAL B C 1
ATOM 3205 O O . VAL B 1 140 ? 15.328 10.75 -9.312 1 91.31 140 VAL B O 1
ATOM 3208 N N . PHE B 1 141 ? 14.258 8.797 -9.305 1 94.5 141 PHE B N 1
ATOM 3209 C CA . PHE B 1 141 ? 14.375 8.57 -7.871 1 94.5 141 PHE B CA 1
ATOM 3210 C C . PHE B 1 141 ? 15.164 7.301 -7.586 1 94.5 141 PHE B C 1
ATOM 3212 O O . PHE B 1 141 ? 14.844 6.23 -8.109 1 94.5 141 PHE B O 1
ATOM 3219 N N . ASP B 1 142 ? 16.172 7.391 -6.742 1 93.19 142 ASP B N 1
ATOM 3220 C CA . ASP B 1 142 ? 17.031 6.23 -6.504 1 93.19 142 ASP B CA 1
ATOM 3221 C C . ASP B 1 142 ? 16.844 5.695 -5.086 1 93.19 142 ASP B C 1
ATOM 3223 O O . ASP B 1 142 ? 17.578 4.801 -4.652 1 93.19 142 ASP B O 1
ATOM 3227 N N . GLY B 1 143 ? 15.977 6.199 -4.34 1 94.94 143 GLY B N 1
ATOM 3228 C CA . GLY B 1 143 ? 15.766 5.793 -2.959 1 94.94 143 GLY B CA 1
ATOM 3229 C C . GLY B 1 143 ? 14.883 4.566 -2.824 1 94.94 143 GLY B C 1
ATOM 3230 O O . GLY B 1 143 ? 14.391 4.039 -3.822 1 94.94 143 GLY B O 1
ATOM 3231 N N . ASP B 1 144 ? 14.758 4.129 -1.618 1 96.56 144 ASP B N 1
ATOM 3232 C CA . ASP B 1 144 ? 13.898 3.002 -1.267 1 96.56 144 ASP B CA 1
ATOM 3233 C C . ASP B 1 144 ? 12.562 3.484 -0.699 1 96.56 144 ASP B C 1
ATOM 3235 O O . ASP B 1 144 ? 12.508 4.52 -0.036 1 96.56 144 ASP B O 1
ATOM 3239 N N . VAL B 1 145 ? 11.57 2.729 -1.026 1 97.94 145 VAL B N 1
ATOM 3240 C CA . VAL B 1 145 ? 10.234 3.039 -0.521 1 97.94 145 VAL B CA 1
ATOM 3241 C C . VAL B 1 145 ? 9.75 1.908 0.384 1 97.94 145 VAL B C 1
ATOM 3243 O O . VAL B 1 145 ? 9.828 0.733 0.017 1 97.94 145 VAL B O 1
ATOM 3246 N N . VAL B 1 146 ? 9.32 2.246 1.546 1 98.19 146 VAL B N 1
ATOM 3247 C CA . VAL B 1 146 ? 8.688 1.31 2.471 1 98.19 146 VAL B CA 1
ATOM 3248 C C . VAL B 1 146 ? 7.227 1.689 2.67 1 98.19 146 VAL B C 1
ATOM 3250 O O . VAL B 1 146 ? 6.918 2.824 3.043 1 98.19 146 VAL B O 1
ATOM 3253 N N . LEU B 1 147 ? 6.387 0.775 2.396 1 98.25 147 LEU B N 1
ATOM 3254 C CA . LEU B 1 147 ? 4.957 0.978 2.592 1 98.25 147 LEU B CA 1
ATOM 3255 C C . LEU B 1 147 ? 4.527 0.516 3.98 1 98.25 147 LEU B C 1
ATOM 3257 O O . LEU B 1 147 ? 4.723 -0.648 4.34 1 98.25 147 LEU B O 1
ATOM 3261 N N . ILE B 1 148 ? 4.008 1.435 4.703 1 98.12 148 ILE B N 1
ATOM 3262 C CA . ILE B 1 148 ? 3.438 1.094 6.004 1 98.12 148 ILE B CA 1
ATOM 3263 C C . ILE B 1 148 ? 2.068 0.443 5.812 1 98.12 148 ILE B C 1
ATOM 3265 O O . ILE B 1 148 ? 1.108 1.107 5.418 1 98.12 148 ILE B O 1
ATOM 3269 N N . GLY B 1 149 ? 2.002 -0.832 6.113 1 97.38 149 GLY B N 1
ATOM 3270 C CA . GLY B 1 149 ? 0.792 -1.605 5.887 1 97.38 149 GLY B CA 1
ATOM 3271 C C . GLY B 1 149 ? -0.271 -1.375 6.941 1 97.38 149 GLY B C 1
ATOM 3272 O O . GLY B 1 149 ? -0.012 -0.734 7.961 1 97.38 149 GLY B O 1
ATOM 3273 N N . GLY B 1 150 ? -1.49 -1.87 6.629 1 97.25 150 GLY B N 1
ATOM 3274 C CA . GLY B 1 150 ? -2.646 -1.749 7.504 1 97.25 150 GLY B CA 1
ATOM 3275 C C . GLY B 1 150 ? -3.965 -1.762 6.75 1 97.25 150 GLY B C 1
ATOM 3276 O O . GLY B 1 150 ? -4.008 -2.094 5.566 1 97.25 150 GLY B O 1
ATOM 3277 N N . ARG B 1 151 ? -4.984 -1.484 7.551 1 96.81 151 ARG B N 1
ATOM 3278 C CA . ARG B 1 151 ? -6.301 -1.372 6.926 1 96.81 151 ARG B CA 1
ATOM 3279 C C . ARG B 1 151 ? -6.383 -0.136 6.039 1 96.81 151 ARG B C 1
ATOM 3281 O O . ARG B 1 151 ? -5.906 0.937 6.414 1 96.81 151 ARG B O 1
ATOM 3288 N N . VAL B 1 152 ? -6.996 -0.362 4.859 1 97.31 152 VAL B N 1
ATOM 3289 C CA . VAL B 1 152 ? -7.02 0.714 3.875 1 97.31 152 VAL B CA 1
ATOM 3290 C C . VAL B 1 152 ? -8.289 1.54 4.043 1 97.31 152 VAL B C 1
ATOM 3292 O O . VAL B 1 152 ? -9.398 0.995 4.035 1 97.31 152 VAL B O 1
ATOM 3295 N N . ASN B 1 153 ? -8.078 2.805 4.301 1 95.88 153 ASN B N 1
ATOM 3296 C CA . ASN B 1 153 ? -9.164 3.771 4.148 1 95.88 153 ASN B CA 1
ATOM 3297 C C . ASN B 1 153 ? -9.32 4.215 2.697 1 95.88 153 ASN B C 1
ATOM 3299 O O . ASN B 1 153 ? -8.523 5.008 2.195 1 95.88 153 ASN B O 1
ATOM 3303 N N . THR B 1 154 ? -10.305 3.674 2.012 1 93.38 154 THR B N 1
ATOM 3304 C CA . THR B 1 154 ? -10.422 3.873 0.572 1 93.38 154 THR B CA 1
ATOM 3305 C C . THR B 1 154 ? -10.875 5.297 0.258 1 93.38 154 THR B C 1
ATOM 3307 O O . THR B 1 154 ? -10.602 5.816 -0.828 1 93.38 154 THR B O 1
ATOM 3310 N N . LYS B 1 155 ? -11.492 5.922 1.156 1 90.81 155 LYS B N 1
ATOM 3311 C CA . LYS B 1 155 ? -11.93 7.305 0.97 1 90.81 155 LYS B CA 1
ATOM 3312 C C . LYS B 1 155 ? -10.742 8.258 0.956 1 90.81 155 LYS B C 1
ATOM 3314 O O . LYS B 1 155 ? -10.727 9.219 0.185 1 90.81 155 LYS B O 1
ATOM 3319 N N . HIS B 1 156 ? -9.781 7.957 1.771 1 93.44 156 HIS B N 1
ATOM 3320 C CA . HIS B 1 156 ? -8.656 8.867 1.93 1 93.44 156 HIS B CA 1
ATOM 3321 C C . HIS B 1 156 ? -7.383 8.281 1.333 1 93.44 156 HIS B C 1
ATOM 3323 O O . HIS B 1 156 ? -6.332 8.93 1.337 1 93.44 156 HIS B O 1
ATOM 3329 N N . TYR B 1 157 ? -7.457 7.07 0.78 1 96.25 157 TYR B N 1
ATOM 3330 C CA . TYR B 1 157 ? -6.355 6.418 0.082 1 96.25 157 TYR B CA 1
ATOM 3331 C C . TYR B 1 157 ? -5.133 6.305 0.981 1 96.25 157 TYR B C 1
ATOM 3333 O O . TYR B 1 157 ? -4.023 6.676 0.584 1 96.25 157 TYR B O 1
ATOM 3341 N N . ARG B 1 158 ? -5.387 5.695 2.17 1 96.88 158 ARG B N 1
ATOM 3342 C CA . ARG B 1 158 ? -4.289 5.559 3.123 1 96.88 158 ARG B CA 1
ATOM 3343 C C . ARG B 1 158 ? -4.496 4.344 4.023 1 96.88 158 ARG B C 1
ATOM 3345 O O . ARG B 1 158 ? -5.617 3.852 4.164 1 96.88 158 ARG B O 1
ATOM 3352 N N . THR B 1 159 ? -3.373 3.891 4.547 1 97.06 159 THR B N 1
ATOM 3353 C CA . THR B 1 159 ? -3.439 2.887 5.602 1 97.06 159 THR B CA 1
ATOM 3354 C C . THR B 1 159 ? -3.396 3.547 6.977 1 97.06 159 THR B C 1
ATOM 3356 O O . THR B 1 159 ? -2.834 4.633 7.133 1 97.06 159 THR B O 1
ATOM 3359 N N . SER B 1 160 ? -4.055 2.922 7.922 1 94.5 160 SER B N 1
ATOM 3360 C CA . SER B 1 160 ? -4.051 3.371 9.312 1 94.5 160 SER B CA 1
ATOM 3361 C C . SER B 1 160 ? -4.438 2.24 10.258 1 94.5 160 SER B C 1
ATOM 3363 O O . SER B 1 160 ? -4.367 1.064 9.891 1 94.5 160 SER B O 1
ATOM 3365 N N . GLY B 1 161 ? -4.641 2.658 11.508 1 94 161 GLY B N 1
ATOM 3366 C CA . GLY B 1 161 ? -5.094 1.687 12.492 1 94 161 GLY B CA 1
ATOM 3367 C C . GLY B 1 161 ? -3.955 1.031 13.25 1 94 161 GLY B C 1
ATOM 3368 O O . GLY B 1 161 ? -2.789 1.39 13.062 1 94 161 GLY B O 1
ATOM 3369 N N . SER B 1 162 ? -4.387 0.109 14.062 1 95.19 162 SER B N 1
ATOM 3370 C CA . SER B 1 162 ? -3.449 -0.522 14.984 1 95.19 162 SER B CA 1
ATOM 3371 C C . SER B 1 162 ? -2.34 -1.253 14.242 1 95.19 162 SER B C 1
ATOM 3373 O O . SER B 1 162 ? -1.19 -1.268 14.688 1 95.19 162 SER B O 1
ATOM 3375 N N . LEU B 1 163 ? -2.637 -1.825 13.109 1 95.25 163 LEU B N 1
ATOM 3376 C CA . LEU B 1 163 ? -1.643 -2.549 12.328 1 95.25 163 LEU B CA 1
ATOM 3377 C C . LEU B 1 163 ? -0.558 -1.603 11.82 1 95.25 163 LEU B C 1
ATOM 3379 O O . LEU B 1 163 ? 0.631 -1.918 11.898 1 95.25 163 LEU B O 1
ATOM 3383 N N . ALA B 1 164 ? -0.973 -0.486 11.336 1 97.12 164 ALA B N 1
ATOM 3384 C CA . ALA B 1 164 ? -0.029 0.517 10.844 1 97.12 164 ALA B CA 1
ATOM 3385 C C . ALA B 1 164 ? 0.837 1.055 11.977 1 97.12 164 ALA B C 1
ATOM 3387 O O . ALA B 1 164 ? 2.043 1.246 11.812 1 97.12 164 ALA B O 1
ATOM 3388 N N . ILE B 1 165 ? 0.188 1.276 13.102 1 97 165 ILE B N 1
ATOM 3389 C CA . ILE B 1 165 ? 0.897 1.761 14.281 1 97 165 ILE B CA 1
ATOM 3390 C C . ILE B 1 165 ? 1.962 0.747 14.695 1 97 165 ILE B C 1
ATOM 3392 O O . ILE B 1 165 ? 3.113 1.113 14.938 1 97 165 ILE B O 1
ATOM 3396 N N . HIS B 1 166 ? 1.567 -0.473 14.711 1 95.69 166 HIS B N 1
ATOM 3397 C CA . HIS B 1 166 ? 2.5 -1.535 15.07 1 95.69 166 HIS B CA 1
ATOM 3398 C C . HIS B 1 166 ? 3.641 -1.629 14.062 1 95.69 166 HIS B C 1
ATOM 3400 O O . HIS B 1 166 ? 4.805 -1.77 14.445 1 95.69 166 HIS B O 1
ATOM 3406 N N . PHE B 1 167 ? 3.354 -1.567 12.828 1 95.88 167 PHE B N 1
ATOM 3407 C CA . PHE B 1 167 ? 4.355 -1.601 11.766 1 95.88 167 PHE B CA 1
ATOM 3408 C C . PHE B 1 167 ? 5.387 -0.497 11.961 1 95.88 167 PHE B C 1
ATOM 3410 O O . PHE B 1 167 ? 6.594 -0.758 11.961 1 95.88 167 PHE B O 1
ATOM 3417 N N . MET B 1 168 ? 4.945 0.682 12.25 1 97 168 MET B N 1
ATOM 3418 C CA . MET B 1 168 ? 5.801 1.858 12.375 1 97 168 MET B CA 1
ATOM 3419 C C . MET B 1 168 ? 6.668 1.77 13.625 1 97 168 MET B C 1
ATOM 3421 O O . MET B 1 168 ? 7.773 2.311 13.664 1 97 168 MET B O 1
ATOM 3425 N N . SER B 1 169 ? 6.219 1.079 14.57 1 95.69 169 SER B N 1
ATOM 3426 C CA . SER B 1 169 ? 6.906 1.013 15.852 1 95.69 169 SER B CA 1
ATOM 3427 C C . SER B 1 169 ? 8.242 0.285 15.734 1 95.69 169 SER B C 1
ATOM 3429 O O . SER B 1 169 ? 9.078 0.357 16.641 1 95.69 169 SER B O 1
ATOM 3431 N N . HIS B 1 170 ? 8.484 -0.296 14.578 1 93.19 170 HIS B N 1
ATOM 3432 C CA . HIS B 1 170 ? 9.727 -1.029 14.352 1 93.19 170 HIS B CA 1
ATOM 3433 C C . HIS B 1 170 ? 10.781 -0.138 13.711 1 93.19 170 HIS B C 1
ATOM 3435 O O . HIS B 1 170 ? 11.898 -0.586 13.445 1 93.19 170 HIS B O 1
ATOM 3441 N N . PHE B 1 171 ? 10.469 1.089 13.539 1 96.5 171 PHE B N 1
ATOM 3442 C CA . PHE B 1 171 ? 11.375 1.971 12.812 1 96.5 171 PHE B CA 1
ATOM 3443 C C . PHE B 1 171 ? 11.75 3.182 13.656 1 96.5 171 PHE B C 1
ATOM 3445 O O . PHE B 1 171 ? 11.008 3.57 14.562 1 96.5 171 PHE B O 1
ATOM 3452 N N . HIS B 1 172 ? 12.938 3.637 13.422 1 97.94 172 HIS B N 1
ATOM 3453 C CA . HIS B 1 172 ? 13.375 4.977 13.805 1 97.94 172 HIS B CA 1
ATOM 3454 C C . HIS B 1 172 ? 13.836 5.773 12.594 1 97.94 172 HIS B C 1
ATOM 3456 O O . HIS B 1 172 ? 14.711 5.328 11.844 1 97.94 172 HIS B O 1
ATOM 3462 N N . VAL B 1 173 ? 13.25 6.934 12.422 1 98.62 173 VAL B N 1
ATOM 3463 C CA . VAL B 1 173 ? 13.547 7.699 11.219 1 98.62 173 VAL B CA 1
ATOM 3464 C C . VAL B 1 173 ? 14.203 9.023 11.594 1 98.62 173 VAL B C 1
ATOM 3466 O O . VAL B 1 173 ? 14.172 9.43 12.758 1 98.62 173 VAL B O 1
ATOM 3469 N N . ASP B 1 174 ? 14.852 9.625 10.602 1 98.81 174 ASP B N 1
ATOM 3470 C CA . ASP B 1 174 ? 15.508 10.914 10.828 1 98.81 174 ASP B CA 1
ATOM 3471 C C . ASP B 1 174 ? 14.477 12.031 10.953 1 98.81 174 ASP B C 1
ATOM 3473 O O . ASP B 1 174 ? 14.578 12.883 11.836 1 98.81 174 ASP B O 1
ATOM 3477 N N . LYS B 1 175 ? 13.477 12 10.039 1 98.88 175 LYS B N 1
ATOM 3478 C CA . LYS B 1 175 ? 12.492 13.078 10.008 1 98.88 175 LYS B CA 1
ATOM 3479 C C . LYS B 1 175 ? 11.094 12.539 9.734 1 98.88 175 LYS B C 1
ATOM 3481 O O . LYS B 1 175 ? 10.922 11.641 8.914 1 98.88 175 LYS B O 1
ATOM 3486 N N . ALA B 1 176 ? 10.164 13.078 10.453 1 98.88 176 ALA B N 1
ATOM 3487 C CA . ALA B 1 176 ? 8.75 12.859 10.172 1 98.88 176 ALA B CA 1
ATOM 3488 C C . ALA B 1 176 ? 8.094 14.133 9.656 1 98.88 176 ALA B C 1
ATOM 3490 O O . ALA B 1 176 ? 8.188 15.188 10.281 1 98.88 176 ALA B O 1
ATOM 3491 N N . PHE B 1 177 ? 7.473 14.031 8.5 1 98.88 177 PHE B N 1
ATOM 3492 C CA . PHE B 1 177 ? 6.691 15.125 7.938 1 98.88 177 PHE B CA 1
ATOM 3493 C C . PHE B 1 177 ? 5.199 14.867 8.102 1 98.88 177 PHE B C 1
ATOM 3495 O O . PHE B 1 177 ? 4.656 13.93 7.512 1 98.88 177 PHE B O 1
ATOM 3502 N N . LEU B 1 178 ? 4.543 15.734 8.836 1 98.38 178 LEU B N 1
ATOM 3503 C CA . LEU B 1 178 ? 3.139 15.547 9.18 1 98.38 178 LEU B CA 1
ATOM 3504 C C . LEU B 1 178 ? 2.275 16.641 8.57 1 98.38 178 LEU B C 1
ATOM 3506 O O . LEU B 1 178 ? 2.73 17.781 8.398 1 98.38 178 LEU B O 1
ATOM 3510 N N . VAL B 1 179 ? 1.085 16.25 8.32 1 96.94 179 VAL B N 1
ATOM 3511 C CA . VAL B 1 179 ? 0.104 17.234 7.852 1 96.94 179 VAL B CA 1
ATOM 3512 C C . VAL B 1 179 ? -0.894 17.531 8.969 1 96.94 179 VAL B C 1
ATOM 3514 O O . VAL B 1 179 ? -1.479 16.625 9.555 1 96.94 179 VAL B O 1
ATOM 3517 N N . ALA B 1 180 ? -1.078 18.781 9.234 1 95.5 180 ALA B N 1
ATOM 3518 C CA . ALA B 1 180 ? -2.039 19.203 10.25 1 95.5 180 ALA B CA 1
ATOM 3519 C C . ALA B 1 180 ? -3.375 19.578 9.609 1 95.5 180 ALA B C 1
ATOM 3521 O O . ALA B 1 180 ? -3.412 20.219 8.555 1 95.5 180 ALA B O 1
ATOM 3522 N N . ASP B 1 181 ? -4.418 19.156 10.281 1 94.19 181 ASP B N 1
ATOM 3523 C CA . ASP B 1 181 ? -5.73 19.688 9.922 1 94.19 181 ASP B CA 1
ATOM 3524 C C . ASP B 1 181 ? -6.043 20.953 10.711 1 94.19 181 ASP B C 1
ATOM 3526 O O . ASP B 1 181 ? -6.867 21.766 10.281 1 94.19 181 ASP B O 1
ATOM 3530 N N . GLY B 1 182 ? -5.438 21.078 11.844 1 93.5 182 GLY B N 1
ATOM 3531 C CA . GLY B 1 182 ? -5.523 22.25 12.688 1 93.5 182 GLY B CA 1
ATOM 3532 C C . GLY B 1 182 ? -4.301 22.453 13.562 1 93.5 182 GLY B C 1
ATOM 3533 O O . GLY B 1 182 ? -3.689 21.484 14.023 1 93.5 182 GLY B O 1
ATOM 3534 N N . LEU B 1 183 ? -4.008 23.719 13.711 1 94.06 183 LEU B N 1
ATOM 3535 C CA . LEU B 1 183 ? -2.85 24.078 14.516 1 94.06 183 LEU B CA 1
ATOM 3536 C C . LEU B 1 183 ? -3.189 25.234 15.469 1 94.06 183 LEU B C 1
ATOM 3538 O O . LEU B 1 183 ? -3.633 26.297 15.023 1 94.06 183 LEU B O 1
ATOM 3542 N N . GLN B 1 184 ? -2.996 24.953 16.719 1 89.69 184 GLN B N 1
ATOM 3543 C CA . GLN B 1 184 ? -3.18 25.984 17.734 1 89.69 184 GLN B CA 1
ATOM 3544 C C . GLN B 1 184 ? -2.01 26 18.719 1 89.69 184 GLN B C 1
ATOM 3546 O O . GLN B 1 184 ? -1.452 24.953 19.047 1 89.69 184 GLN B O 1
ATOM 3551 N N . ILE B 1 185 ? -1.777 27.156 19.234 1 88.12 185 ILE B N 1
ATOM 3552 C CA . ILE B 1 185 ? -0.613 27.312 20.094 1 88.12 185 ILE B CA 1
ATOM 3553 C C . ILE B 1 185 ? -0.801 26.516 21.391 1 88.12 185 ILE B C 1
ATOM 3555 O O . ILE B 1 185 ? 0.146 25.906 21.891 1 88.12 185 ILE B O 1
ATOM 3559 N N . ASP B 1 186 ? -1.995 26.453 21.922 1 84.38 186 ASP B N 1
ATOM 3560 C CA . ASP B 1 186 ? -2.254 25.734 23.172 1 84.38 186 ASP B CA 1
ATOM 3561 C C . ASP B 1 186 ? -2.809 24.344 22.875 1 84.38 186 ASP B C 1
ATOM 3563 O O . ASP B 1 186 ? -2.473 23.375 23.578 1 84.38 186 ASP B O 1
ATOM 3567 N N . GLY B 1 187 ? -3.52 24.234 21.828 1 87.38 187 GLY B N 1
ATOM 3568 C CA . GLY B 1 187 ? -4.156 22.969 21.5 1 87.38 187 GLY B CA 1
ATOM 3569 C C . GLY B 1 187 ? -3.234 22 20.766 1 87.38 187 GLY B C 1
ATOM 3570 O O . GLY B 1 187 ? -3.461 20.797 20.766 1 87.38 187 GLY B O 1
ATOM 3571 N N . GLY B 1 188 ? -2.275 22.609 20.109 1 94.5 188 GLY B N 1
ATOM 3572 C CA . GLY B 1 188 ? -1.32 21.766 19.406 1 94.5 188 GLY B CA 1
ATOM 3573 C C . GLY B 1 188 ? -1.74 21.438 17.984 1 94.5 188 GLY B C 1
ATOM 3574 O O . GLY B 1 188 ? -2.375 22.266 17.312 1 94.5 188 GLY B O 1
ATOM 3575 N N . VAL B 1 189 ? -1.268 20.266 17.531 1 97.19 189 VAL B N 1
ATOM 3576 C CA . VAL B 1 189 ? -1.577 19.781 16.203 1 97.19 189 VAL B CA 1
ATOM 3577 C C . VAL B 1 189 ? -2.783 18.844 16.25 1 97.19 189 VAL B C 1
ATOM 3579 O O . VAL B 1 189 ? -2.824 17.922 17.078 1 97.19 189 VAL B O 1
ATOM 3582 N N . THR B 1 190 ? -3.783 19.109 15.367 1 94.44 190 THR B N 1
ATOM 3583 C CA . THR B 1 190 ? -5.004 18.312 15.461 1 94.44 190 THR B CA 1
ATOM 3584 C C . THR B 1 190 ? -5.402 17.781 14.086 1 94.44 190 THR B C 1
ATOM 3586 O O . THR B 1 190 ? -4.93 18.266 13.062 1 94.44 190 THR B O 1
ATOM 3589 N N . ALA B 1 191 ? -6.176 16.688 14.094 1 94.25 191 ALA B N 1
ATOM 3590 C CA . ALA B 1 191 ? -6.676 16.031 12.891 1 94.25 191 ALA B CA 1
ATOM 3591 C C . ALA B 1 191 ? -8.156 15.695 13.023 1 94.25 191 ALA B C 1
ATOM 3593 O O . ALA B 1 191 ? -8.711 15.695 14.125 1 94.25 191 ALA B O 1
ATOM 3594 N N . TYR B 1 192 ? -8.797 15.422 11.891 1 89.62 192 TYR B N 1
ATOM 3595 C CA . TYR B 1 192 ? -10.219 15.078 11.844 1 89.62 192 TYR B CA 1
ATOM 3596 C C . TYR B 1 192 ? -10.453 13.68 12.414 1 89.62 192 TYR B C 1
ATOM 3598 O O . TYR B 1 192 ? -11.43 13.453 13.133 1 89.62 192 TYR B O 1
ATOM 3606 N N . GLU B 1 193 ? -9.484 12.727 12.047 1 89.81 193 GLU B N 1
ATOM 3607 C CA . GLU B 1 193 ? -9.734 11.312 12.305 1 89.81 193 GLU B CA 1
ATOM 3608 C C . GLU B 1 193 ? -8.789 10.773 13.375 1 89.81 193 GLU B C 1
ATOM 3610 O O . GLU B 1 193 ? -7.586 11.062 13.352 1 89.81 193 GLU B O 1
ATOM 3615 N N . ASP B 1 194 ? -9.344 9.93 14.18 1 91.31 194 ASP B N 1
ATOM 3616 C CA . ASP B 1 194 ? -8.57 9.422 15.312 1 91.31 194 ASP B CA 1
ATOM 3617 C C . ASP B 1 194 ? -7.465 8.477 14.844 1 91.31 194 ASP B C 1
ATOM 3619 O O . ASP B 1 194 ? -6.32 8.586 15.281 1 91.31 194 ASP B O 1
ATOM 3623 N N . GLU B 1 195 ? -7.742 7.574 13.93 1 93 195 GLU B N 1
ATOM 3624 C CA . GLU B 1 195 ? -6.742 6.617 13.469 1 93 195 GLU B CA 1
ATOM 3625 C C . GLU B 1 195 ? -5.578 7.328 12.781 1 93 195 GLU B C 1
ATOM 3627 O O . GLU B 1 195 ? -4.426 6.922 12.93 1 93 195 GLU B O 1
ATOM 3632 N N . ARG B 1 196 ? -5.922 8.289 12.07 1 93.06 196 ARG B N 1
ATOM 3633 C CA . ARG B 1 196 ? -4.871 9.086 11.445 1 93.06 196 ARG B CA 1
ATOM 3634 C C . ARG B 1 196 ? -4.027 9.805 12.492 1 93.06 196 ARG B C 1
ATOM 3636 O O . ARG B 1 196 ? -2.797 9.805 12.414 1 93.06 196 ARG B O 1
ATOM 3643 N N . ALA B 1 197 ? -4.691 10.383 13.445 1 95.25 197 ALA B N 1
ATOM 3644 C CA . ALA B 1 197 ? -3.996 11.125 14.492 1 95.25 197 ALA B CA 1
ATOM 3645 C C . ALA B 1 197 ? -3.045 10.219 15.266 1 95.25 197 ALA B C 1
ATOM 3647 O O . ALA B 1 197 ? -1.899 10.594 15.531 1 95.25 197 ALA B O 1
ATOM 3648 N N . MET B 1 198 ? -3.523 9.062 15.578 1 96.44 198 MET B N 1
ATOM 3649 C CA . MET B 1 198 ? -2.715 8.125 16.344 1 96.44 198 MET B CA 1
ATOM 3650 C C . MET B 1 198 ? -1.494 7.672 15.547 1 96.44 198 MET B C 1
ATOM 3652 O O . MET B 1 198 ? -0.4 7.547 16.109 1 96.44 198 MET B O 1
ATOM 3656 N N . LEU B 1 199 ? -1.66 7.441 14.312 1 97.88 199 LEU B N 1
ATOM 3657 C CA . LEU B 1 199 ? -0.536 7.043 13.469 1 97.88 199 LEU B CA 1
ATOM 3658 C C . LEU B 1 199 ? 0.463 8.18 13.32 1 97.88 199 LEU B C 1
ATOM 3660 O O . LEU B 1 199 ? 1.675 7.973 13.414 1 97.88 199 LEU B O 1
ATOM 3664 N N . SER B 1 200 ? -0.013 9.359 13.109 1 97.94 200 SER B N 1
ATOM 3665 C CA . SER B 1 200 ? 0.863 10.523 13.016 1 97.94 200 SER B CA 1
ATOM 3666 C C . SER B 1 200 ? 1.67 10.703 14.297 1 97.94 200 SER B C 1
ATOM 3668 O O . SER B 1 200 ? 2.859 11.031 14.25 1 97.94 200 SER B O 1
ATOM 3670 N N . ARG B 1 201 ? 1.006 10.523 15.406 1 97.69 201 ARG B N 1
ATOM 3671 C CA . ARG B 1 201 ? 1.709 10.594 16.672 1 97.69 201 ARG B CA 1
ATOM 3672 C C . ARG B 1 201 ? 2.836 9.57 16.734 1 97.69 201 ARG B C 1
ATOM 3674 O O . ARG B 1 201 ? 3.918 9.859 17.266 1 97.69 201 ARG B O 1
ATOM 3681 N N . THR B 1 202 ? 2.557 8.398 16.25 1 98.38 202 THR B N 1
ATOM 3682 C CA . THR B 1 202 ? 3.562 7.344 16.219 1 98.38 202 THR B CA 1
ATOM 3683 C C . THR B 1 202 ? 4.738 7.742 15.336 1 98.38 202 THR B C 1
ATOM 3685 O O . THR B 1 202 ? 5.891 7.453 15.656 1 98.38 202 THR B O 1
ATOM 3688 N N . PHE B 1 203 ? 4.477 8.414 14.211 1 98.69 203 PHE B N 1
ATOM 3689 C CA . PHE B 1 203 ? 5.559 8.93 13.375 1 98.69 203 PHE B CA 1
ATOM 3690 C C . PHE B 1 203 ? 6.477 9.844 14.18 1 98.69 203 PHE B C 1
ATOM 3692 O O . PHE B 1 203 ? 7.699 9.688 14.141 1 98.69 203 PHE B O 1
ATOM 3699 N N . MET B 1 204 ? 5.867 10.695 14.938 1 98.44 204 MET B N 1
ATOM 3700 C CA . MET B 1 204 ? 6.625 11.672 15.711 1 98.44 204 MET B CA 1
ATOM 3701 C C . MET B 1 204 ? 7.473 10.977 16.781 1 98.44 204 MET B C 1
ATOM 3703 O O . MET B 1 204 ? 8.648 11.305 16.953 1 98.44 204 MET B O 1
ATOM 3707 N N . LYS B 1 205 ? 6.883 10.031 17.406 1 98 205 LYS B N 1
ATOM 3708 C CA . LYS B 1 205 ? 7.551 9.312 18.484 1 98 205 LYS B CA 1
ATOM 3709 C C . LYS B 1 205 ? 8.789 8.578 17.984 1 98 205 LYS B C 1
ATOM 3711 O O . LYS B 1 205 ? 9.766 8.414 18.719 1 98 205 LYS B O 1
ATOM 3716 N N . HIS B 1 206 ? 8.812 8.25 16.766 1 98.38 206 HIS B N 1
ATOM 3717 C CA . HIS B 1 206 ? 9.883 7.43 16.219 1 98.38 206 HIS B CA 1
ATOM 3718 C C . HIS B 1 206 ? 10.758 8.227 15.25 1 98.38 206 HIS B C 1
ATOM 3720 O O . HIS B 1 206 ? 11.438 7.648 14.398 1 98.38 206 HIS B O 1
ATOM 3726 N N . ALA B 1 207 ? 10.727 9.523 15.352 1 98.75 207 ALA B N 1
ATOM 3727 C CA . ALA B 1 207 ? 11.539 10.391 14.5 1 98.75 207 ALA B CA 1
ATOM 3728 C C . ALA B 1 207 ? 12.492 11.25 15.336 1 98.75 207 ALA B C 1
ATOM 3730 O O . ALA B 1 207 ? 12.141 11.672 16.438 1 98.75 207 ALA B O 1
ATOM 3731 N N . LYS B 1 208 ? 13.641 11.523 14.805 1 98.62 208 LYS B N 1
ATOM 3732 C CA . LYS B 1 208 ? 14.555 12.461 15.445 1 98.62 208 LYS B CA 1
ATOM 3733 C C . LYS B 1 208 ? 14.023 13.883 15.383 1 98.62 208 LYS B C 1
ATOM 3735 O O . LYS B 1 208 ? 14.211 14.664 16.312 1 98.62 208 LYS B O 1
ATOM 3740 N N . GLN B 1 209 ? 13.398 14.188 14.273 1 98.69 209 GLN B N 1
ATOM 3741 C CA . GLN B 1 209 ? 12.82 15.508 14.07 1 98.69 209 GLN B CA 1
ATOM 3742 C C . GLN B 1 209 ? 11.391 15.406 13.547 1 98.69 209 GLN B C 1
ATOM 3744 O O . GLN B 1 209 ? 11.109 14.625 12.641 1 98.69 209 GLN B O 1
ATOM 3749 N N . SER B 1 210 ? 10.516 16.156 14.156 1 98.81 210 SER B N 1
ATOM 3750 C CA . SER B 1 210 ? 9.117 16.219 13.742 1 98.81 210 SER B CA 1
ATOM 3751 C C . SER B 1 210 ? 8.797 17.547 13.07 1 98.81 210 SER B C 1
ATOM 3753 O O . SER B 1 210 ? 8.953 18.609 13.68 1 98.81 210 SER B O 1
ATOM 3755 N N . ILE B 1 211 ? 8.32 17.484 11.828 1 98.94 211 ILE B N 1
ATOM 3756 C CA . ILE B 1 211 ? 8.031 18.656 11.016 1 98.94 211 ILE B CA 1
ATOM 3757 C C . ILE B 1 211 ? 6.559 18.672 10.625 1 98.94 211 ILE B C 1
ATOM 3759 O O . ILE B 1 211 ? 6.055 17.703 10.047 1 98.94 211 ILE B O 1
ATOM 3763 N N . VAL B 1 212 ? 5.895 19.75 10.938 1 98.81 212 VAL B N 1
ATOM 3764 C CA . VAL B 1 212 ? 4.461 19.844 10.664 1 98.81 212 VAL B CA 1
ATOM 3765 C C . VAL B 1 212 ? 4.215 20.812 9.508 1 98.81 212 VAL B C 1
ATOM 3767 O O . VAL B 1 212 ? 4.742 21.922 9.5 1 98.81 212 VAL B O 1
ATOM 3770 N N . LEU B 1 213 ? 3.416 20.359 8.562 1 98.81 213 LEU B N 1
ATOM 3771 C CA . LEU B 1 213 ? 3.023 21.156 7.406 1 98.81 213 LEU B CA 1
ATOM 3772 C C . LEU B 1 213 ? 1.59 21.656 7.551 1 98.81 213 LEU B C 1
ATOM 3774 O O . LEU B 1 213 ? 0.67 20.875 7.762 1 98.81 213 LEU B O 1
ATOM 3778 N N . ALA B 1 214 ? 1.436 23 7.426 1 97.88 214 ALA B N 1
ATOM 3779 C CA . ALA B 1 214 ? 0.112 23.594 7.59 1 97.88 214 ALA B CA 1
ATOM 3780 C C . ALA B 1 214 ? -0.02 24.875 6.77 1 97.88 214 ALA B C 1
ATOM 3782 O O . ALA B 1 214 ? 0.766 25.812 6.934 1 97.88 214 ALA B O 1
ATOM 3783 N N . ASP B 1 215 ? -1.025 24.844 5.902 1 96.88 215 ASP B N 1
ATOM 3784 C CA . ASP B 1 215 ? -1.284 26.109 5.227 1 96.88 215 ASP B CA 1
ATOM 3785 C C . ASP B 1 215 ? -2.08 27.047 6.121 1 96.88 215 ASP B C 1
ATOM 3787 O O . ASP B 1 215 ? -2.535 26.656 7.199 1 96.88 215 ASP B O 1
ATOM 3791 N N . HIS B 1 216 ? -2.27 28.281 5.621 1 93.75 216 HIS B N 1
ATOM 3792 C CA . HIS B 1 216 ? -2.846 29.359 6.426 1 93.75 216 HIS B CA 1
ATOM 3793 C C . HIS B 1 216 ? -4.227 28.984 6.941 1 93.75 216 HIS B C 1
ATOM 3795 O O . HIS B 1 216 ? -4.66 29.469 7.988 1 93.75 216 HIS B O 1
ATOM 3801 N N . THR B 1 217 ? -4.918 28.047 6.242 1 90.81 217 THR B N 1
ATOM 3802 C CA . THR B 1 217 ? -6.285 27.719 6.621 1 90.81 217 THR B CA 1
ATOM 3803 C C . THR B 1 217 ? -6.297 26.844 7.871 1 90.81 217 THR B C 1
ATOM 3805 O O . THR B 1 217 ? -7.34 26.672 8.516 1 90.81 217 THR B O 1
ATOM 3808 N N . LYS B 1 218 ? -5.16 26.234 8.227 1 92.94 218 LYS B N 1
ATOM 3809 C CA . LYS B 1 218 ? -5.07 25.312 9.367 1 92.94 218 LYS B CA 1
ATOM 3810 C C . LYS B 1 218 ? -4.68 26.062 10.633 1 92.94 218 LYS B C 1
ATOM 3812 O O . LYS B 1 218 ? -4.801 25.531 11.742 1 92.94 218 LYS B O 1
ATOM 3817 N N . ILE B 1 219 ? -4.102 27.281 10.445 1 92 219 ILE B N 1
ATOM 3818 C CA . ILE B 1 219 ? -3.541 28.047 11.562 1 92 219 ILE B CA 1
ATOM 3819 C C . ILE B 1 219 ? -4.672 28.641 12.391 1 92 219 ILE B C 1
ATOM 3821 O O . ILE B 1 219 ? -5.551 29.312 11.852 1 92 219 ILE B O 1
ATOM 3825 N N . GLY B 1 220 ? -4.641 28.359 13.633 1 86.75 220 GLY B N 1
ATOM 3826 C CA . GLY B 1 220 ? -5.645 28.906 14.539 1 86.75 220 GLY B CA 1
ATOM 3827 C C . GLY B 1 220 ? -6.898 28.047 14.617 1 86.75 220 GLY B C 1
ATOM 3828 O O . GLY B 1 220 ? -7.902 28.469 15.203 1 86.75 220 GLY B O 1
ATOM 3829 N N . THR B 1 221 ? -6.812 26.859 14.008 1 85.38 221 THR B N 1
ATOM 3830 C CA . THR B 1 221 ? -7.973 25.984 14.016 1 85.38 221 THR B CA 1
ATOM 3831 C C . THR B 1 221 ? -7.688 24.719 14.836 1 85.38 221 THR B C 1
ATOM 3833 O O . THR B 1 221 ? -6.531 24.422 15.133 1 85.38 221 THR B O 1
ATOM 3836 N N . ASN B 1 222 ? -8.805 24.125 15.273 1 84.75 222 ASN B N 1
ATOM 3837 C CA . ASN B 1 222 ? -8.711 22.875 16.031 1 84.75 222 ASN B CA 1
ATOM 3838 C C . ASN B 1 222 ? -9.719 21.844 15.539 1 84.75 222 ASN B C 1
ATOM 3840 O O . ASN B 1 222 ? -10.805 22.203 15.078 1 84.75 222 ASN B O 1
ATOM 3844 N N . HIS B 1 223 ? -9.32 20.609 15.664 1 87.12 223 HIS B N 1
ATOM 3845 C CA . HIS B 1 223 ? -10.203 19.5 15.32 1 87.12 223 HIS B CA 1
ATOM 3846 C C . HIS B 1 223 ? -10.266 18.484 16.453 1 87.12 223 HIS B C 1
ATOM 3848 O O . HIS B 1 223 ? -9.625 18.656 17.484 1 87.12 223 HIS B O 1
ATOM 3854 N N . TYR B 1 224 ? -11.055 17.5 16.234 1 82.06 224 TYR B N 1
ATOM 3855 C CA . TYR B 1 224 ? -11.508 16.578 17.266 1 82.06 224 TYR B CA 1
ATOM 3856 C C . TYR B 1 224 ? -10.344 15.781 17.844 1 82.06 224 TYR B C 1
ATOM 3858 O O . TYR B 1 224 ? -10.273 15.531 19.047 1 82.06 224 TYR B O 1
ATOM 3866 N N . CYS B 1 225 ? -9.344 15.461 17.078 1 89.88 225 CYS B N 1
ATOM 3867 C CA . CYS B 1 225 ? -8.289 14.562 17.516 1 89.88 225 CYS B CA 1
ATOM 3868 C C . CYS B 1 225 ? -6.957 15.297 17.641 1 89.88 225 CYS B C 1
ATOM 3870 O O . CYS B 1 225 ? -6.457 15.844 16.656 1 89.88 225 CYS B O 1
ATOM 3872 N N . ARG B 1 226 ? -6.461 15.234 18.828 1 93.12 226 ARG B N 1
ATOM 3873 C CA . ARG B 1 226 ? -5.148 15.836 19.031 1 93.12 226 ARG B CA 1
ATOM 3874 C C . ARG B 1 226 ? -4.031 14.867 18.672 1 93.12 226 ARG B C 1
ATOM 3876 O O . ARG B 1 226 ? -4.031 13.719 19.109 1 93.12 226 ARG B O 1
ATOM 3883 N N . ILE B 1 227 ? -3.098 15.344 17.859 1 97 227 ILE B N 1
ATOM 3884 C CA . ILE B 1 227 ? -1.933 14.547 17.484 1 97 227 ILE B CA 1
ATOM 3885 C C . ILE B 1 227 ? -0.815 14.758 18.5 1 97 227 ILE B C 1
ATOM 3887 O O . ILE B 1 227 ? -0.264 13.789 19.031 1 97 227 ILE B O 1
ATOM 3891 N N . ALA B 1 228 ? -0.579 15.984 18.797 1 97.5 228 ALA B N 1
ATOM 3892 C CA . ALA B 1 228 ? 0.532 16.328 19.688 1 97.5 228 ALA B CA 1
ATOM 3893 C C . ALA B 1 228 ? 0.427 17.781 20.141 1 97.5 228 ALA B C 1
ATOM 3895 O O . ALA B 1 228 ? -0.257 18.594 19.516 1 97.5 228 ALA B O 1
ATOM 3896 N N . GLY B 1 229 ? 1.069 17.969 21.297 1 95.69 229 GLY B N 1
ATOM 3897 C CA . GLY B 1 229 ? 1.308 19.359 21.656 1 95.69 229 GLY B CA 1
ATOM 3898 C C . GLY B 1 229 ? 2.359 20.031 20.781 1 95.69 229 GLY B C 1
ATOM 3899 O O . GLY B 1 229 ? 3.236 19.359 20.234 1 95.69 229 GLY B O 1
ATOM 3900 N N . LEU B 1 230 ? 2.238 21.344 20.672 1 94.62 230 LEU B N 1
ATOM 3901 C CA . LEU B 1 230 ? 3.166 22.031 19.797 1 94.62 230 LEU B CA 1
ATOM 3902 C C . LEU B 1 230 ? 4.598 21.938 20.312 1 94.62 230 LEU B C 1
ATOM 3904 O O . LEU B 1 230 ? 5.551 22.062 19.547 1 94.62 230 LEU B O 1
ATOM 3908 N N . GLU B 1 231 ? 4.734 21.734 21.609 1 94.38 231 GLU B N 1
ATOM 3909 C CA . GLU B 1 231 ? 6.059 21.609 22.219 1 94.38 231 GLU B CA 1
ATOM 3910 C C . GLU B 1 231 ? 6.785 20.375 21.719 1 94.38 231 GLU B C 1
ATOM 3912 O O . GLU B 1 231 ? 8 20.25 21.875 1 94.38 231 GLU B O 1
ATOM 3917 N N . GLU B 1 232 ? 6.094 19.453 21.125 1 96.69 232 GLU B N 1
ATOM 3918 C CA . GLU B 1 232 ? 6.676 18.219 20.594 1 96.69 232 GLU B CA 1
ATOM 3919 C C . GLU B 1 232 ? 7.074 18.375 19.125 1 96.69 232 GLU B C 1
ATOM 3921 O O . GLU B 1 232 ? 7.629 17.453 18.531 1 96.69 232 GLU B O 1
ATOM 3926 N N . VAL B 1 233 ? 6.844 19.531 18.594 1 98.06 233 VAL B N 1
ATOM 3927 C CA . VAL B 1 233 ? 7.121 19.828 17.188 1 98.06 233 VAL B CA 1
ATOM 3928 C C . VAL B 1 233 ? 8.422 20.609 17.078 1 98.06 233 VAL B C 1
ATOM 3930 O O . VAL B 1 233 ? 8.641 21.578 17.812 1 98.06 233 VAL B O 1
ATOM 3933 N N . ASP B 1 234 ? 9.234 20.219 16.141 1 98.38 234 ASP B N 1
ATOM 3934 C CA . ASP B 1 234 ? 10.5 20.922 15.961 1 98.38 234 ASP B CA 1
ATOM 3935 C C . ASP B 1 234 ? 10.352 22.078 14.977 1 98.38 234 ASP B C 1
ATOM 3937 O O . ASP B 1 234 ? 10.883 23.172 15.195 1 98.38 234 ASP B O 1
ATOM 3941 N N . ILE B 1 235 ? 9.672 21.797 13.867 1 98.69 235 ILE B N 1
ATOM 3942 C CA . ILE B 1 235 ? 9.547 22.797 12.805 1 98.69 235 ILE B CA 1
ATOM 3943 C C . ILE B 1 235 ? 8.109 22.828 12.297 1 98.69 235 ILE B C 1
ATOM 3945 O O . ILE B 1 235 ? 7.484 21.781 12.117 1 98.69 235 ILE B O 1
ATOM 3949 N N . VAL B 1 236 ? 7.609 23.984 12.141 1 98.69 236 VAL B N 1
ATOM 3950 C CA . VAL B 1 236 ? 6.367 24.203 11.406 1 98.69 236 VAL B CA 1
ATOM 3951 C C . VAL B 1 236 ? 6.668 24.875 10.07 1 98.69 236 VAL B C 1
ATOM 3953 O O . VAL B 1 236 ? 7.355 25.906 10.031 1 98.69 236 VAL B O 1
ATOM 3956 N N . VAL B 1 237 ? 6.176 24.281 8.977 1 98.81 237 VAL B N 1
ATOM 3957 C CA . VAL B 1 237 ? 6.297 24.875 7.656 1 98.81 237 VAL B CA 1
ATOM 3958 C C . VAL B 1 237 ? 4.93 25.375 7.188 1 98.81 237 VAL B C 1
ATOM 3960 O O . VAL B 1 237 ? 3.971 24.594 7.133 1 98.81 237 VAL B O 1
ATOM 3963 N N . SER B 1 238 ? 4.824 26.656 6.906 1 98.69 238 SER B N 1
ATOM 3964 C CA . SER B 1 238 ? 3.561 27.266 6.496 1 98.69 238 SER B CA 1
ATOM 3965 C C . SER B 1 238 ? 3.773 28.297 5.387 1 98.69 238 SER B C 1
ATOM 3967 O O . SER B 1 238 ? 4.898 28.734 5.152 1 98.69 238 SER B O 1
ATOM 3969 N N . ASP B 1 239 ? 2.67 28.578 4.695 1 97.69 239 ASP B N 1
ATOM 3970 C CA . ASP B 1 239 ? 2.734 29.578 3.646 1 97.69 239 ASP B CA 1
ATOM 3971 C C . ASP B 1 239 ? 2.682 30.984 4.238 1 97.69 239 ASP B C 1
ATOM 3973 O O . ASP B 1 239 ? 2.91 31.969 3.535 1 97.69 239 ASP B O 1
ATOM 3977 N N . VAL B 1 240 ? 2.473 31.109 5.582 1 95.81 240 VAL B N 1
ATOM 3978 C CA . VAL B 1 240 ? 2.34 32.406 6.215 1 95.81 240 VAL B CA 1
ATOM 3979 C C . VAL B 1 240 ? 3.166 32.438 7.5 1 95.81 240 VAL B C 1
ATOM 3981 O O . VAL B 1 240 ? 3.551 31.406 8.031 1 95.81 240 VAL B O 1
ATOM 3984 N N . ALA B 1 241 ? 3.432 33.656 7.922 1 96.44 241 ALA B N 1
ATOM 3985 C CA . ALA B 1 241 ? 4.062 33.844 9.227 1 96.44 241 ALA B CA 1
ATOM 3986 C C . ALA B 1 241 ? 3.111 33.438 10.352 1 96.44 241 ALA B C 1
ATOM 3988 O O . ALA B 1 241 ? 1.89 33.5 10.188 1 96.44 241 ALA B O 1
ATOM 3989 N N . PRO B 1 242 ? 3.658 33.031 11.453 1 94.62 242 PRO B N 1
ATOM 3990 C CA . PRO B 1 242 ? 2.754 32.781 12.57 1 94.62 242 PRO B CA 1
ATOM 3991 C C . PRO B 1 242 ? 2.029 34.031 13.07 1 94.62 242 PRO B C 1
ATOM 3993 O O . PRO B 1 242 ? 2.533 35.125 12.898 1 94.62 242 PRO B O 1
ATOM 3996 N N . PRO B 1 243 ? 0.875 33.812 13.672 1 87.56 243 PRO B N 1
ATOM 3997 C CA . PRO B 1 243 ? 0.239 34.938 14.336 1 87.56 243 PRO B CA 1
ATOM 3998 C C . PRO B 1 243 ? 1.165 35.656 15.328 1 87.56 243 PRO B C 1
ATOM 4000 O O . PRO B 1 243 ? 1.927 34.969 16.031 1 87.56 243 PRO B O 1
ATOM 4003 N N . LYS B 1 244 ? 1.036 36.938 15.367 1 89.38 244 LYS B N 1
ATOM 4004 C CA . LYS B 1 244 ? 1.932 37.75 16.188 1 89.38 244 LYS B CA 1
ATOM 4005 C C . LYS B 1 244 ? 1.861 37.312 17.656 1 89.38 244 LYS B C 1
ATOM 4007 O O . LYS B 1 244 ? 2.881 37.281 18.344 1 89.38 244 LYS B O 1
ATOM 4012 N N . GLU B 1 245 ? 0.713 36.906 18.062 1 87.38 245 GLU B N 1
ATOM 4013 C CA . GLU B 1 245 ? 0.478 36.531 19.453 1 87.38 245 GLU B CA 1
ATOM 4014 C C . GLU B 1 245 ? 1.157 35.219 19.812 1 87.38 245 GLU B C 1
ATOM 4016 O O . GLU B 1 245 ? 1.278 34.875 20.984 1 87.38 245 GLU B O 1
ATOM 4021 N N . TRP B 1 246 ? 1.649 34.5 18.75 1 91.56 246 TRP B N 1
ATOM 4022 C CA . TRP B 1 246 ? 2.248 33.188 19 1 91.56 246 TRP B CA 1
ATOM 4023 C C . TRP B 1 246 ? 3.754 33.312 19.203 1 91.56 246 TRP B C 1
ATOM 4025 O O . TRP B 1 246 ? 4.395 32.375 19.703 1 91.56 246 TRP B O 1
ATOM 4035 N N . HIS B 1 247 ? 4.375 34.469 18.891 1 93.62 247 HIS B N 1
ATOM 4036 C CA . HIS B 1 247 ? 5.824 34.594 18.766 1 93.62 247 HIS B CA 1
ATOM 4037 C C . HIS B 1 247 ? 6.52 34.219 20.078 1 93.62 247 HIS B C 1
ATOM 4039 O O . HIS B 1 247 ? 7.434 33.406 20.094 1 93.62 247 HIS B O 1
ATOM 4045 N N . ALA B 1 248 ? 6.098 34.75 21.156 1 93.44 248 ALA B N 1
ATOM 4046 C CA . ALA B 1 248 ? 6.734 34.5 22.438 1 93.44 248 ALA B CA 1
ATOM 4047 C C . ALA B 1 248 ? 6.656 33.031 22.828 1 93.44 248 ALA B C 1
ATOM 4049 O O . ALA B 1 248 ? 7.637 32.438 23.312 1 93.44 248 ALA B O 1
ATOM 4050 N N . ARG B 1 249 ? 5.59 32.469 22.562 1 92.62 249 ARG B N 1
ATOM 4051 C CA . ARG B 1 249 ? 5.375 31.078 22.922 1 92.62 249 ARG B CA 1
ATOM 4052 C C . ARG B 1 249 ? 6.188 30.141 22.031 1 92.62 249 ARG B C 1
ATOM 4054 O O . ARG B 1 249 ? 6.68 29.109 22.484 1 92.62 249 ARG B O 1
ATOM 4061 N N . LEU B 1 250 ? 6.273 30.438 20.781 1 95.25 250 LEU B N 1
ATOM 4062 C CA . LEU B 1 250 ? 7.078 29.656 19.844 1 95.25 250 LEU B CA 1
ATOM 4063 C C . LEU B 1 250 ? 8.547 29.656 20.266 1 95.25 250 LEU B C 1
ATOM 4065 O O . LEU B 1 250 ? 9.211 28.609 20.203 1 95.25 250 LEU B O 1
ATOM 4069 N N . GLU B 1 251 ? 8.984 30.812 20.672 1 94.25 251 GLU B N 1
ATOM 4070 C CA . GLU B 1 251 ? 10.359 30.938 21.156 1 94.25 251 GLU B CA 1
ATOM 4071 C C . GLU B 1 251 ? 10.57 30.125 22.422 1 94.25 251 GLU B C 1
ATOM 4073 O O . GLU B 1 251 ? 11.578 29.438 22.562 1 94.25 251 GLU B O 1
ATOM 4078 N N . GLU B 1 252 ? 9.672 30.234 23.328 1 94.12 252 GLU B N 1
ATOM 4079 C CA . GLU B 1 252 ? 9.742 29.516 24.594 1 94.12 252 GLU B CA 1
ATOM 4080 C C . GLU B 1 252 ? 9.797 28 24.359 1 94.12 252 GLU B C 1
ATOM 4082 O O . GLU B 1 252 ? 10.523 27.297 25.047 1 94.12 252 GLU B O 1
ATOM 4087 N N . LYS B 1 253 ? 9.055 27.594 23.391 1 92.69 253 LYS B N 1
ATOM 4088 C CA . LYS B 1 253 ? 8.938 26.156 23.125 1 92.69 253 LYS B CA 1
ATOM 4089 C C . LYS B 1 253 ? 10.008 25.703 22.141 1 92.69 253 LYS B C 1
ATOM 4091 O O . LYS B 1 253 ? 10.078 24.516 21.797 1 92.69 253 LYS B O 1
ATOM 4096 N N . ASP B 1 254 ? 10.797 26.594 21.656 1 94.81 254 ASP B N 1
ATOM 4097 C CA . ASP B 1 254 ? 11.891 26.312 20.734 1 94.81 254 ASP B CA 1
ATOM 4098 C C . ASP B 1 254 ? 11.375 25.672 19.438 1 94.81 254 ASP B C 1
ATOM 4100 O O . ASP B 1 254 ? 11.891 24.656 19 1 94.81 254 ASP B O 1
ATOM 4104 N N . ILE B 1 255 ? 10.305 26.203 18.953 1 96.5 255 ILE B N 1
ATOM 4105 C CA . ILE B 1 255 ? 9.727 25.766 17.688 1 96.5 255 ILE B CA 1
ATOM 4106 C C . ILE B 1 255 ? 10.18 26.688 16.562 1 96.5 255 ILE B C 1
ATOM 4108 O O . ILE B 1 255 ? 10.016 27.906 16.656 1 96.5 255 ILE B O 1
ATOM 4112 N N . HIS B 1 256 ? 10.711 26.109 15.547 1 97.88 256 HIS B N 1
ATOM 4113 C CA . HIS B 1 256 ? 11.117 26.891 14.375 1 97.88 256 HIS B CA 1
ATOM 4114 C C . HIS B 1 256 ? 9.984 26.984 13.359 1 97.88 256 HIS B C 1
ATOM 4116 O O . HIS B 1 256 ? 9.438 25.969 12.938 1 97.88 256 HIS B O 1
ATOM 4122 N N . TRP B 1 257 ? 9.617 28.203 13.062 1 98.19 257 TRP B N 1
ATOM 4123 C CA . TRP B 1 257 ? 8.578 28.453 12.07 1 98.19 257 TRP B CA 1
ATOM 4124 C C . TRP B 1 257 ? 9.188 28.859 10.734 1 98.19 257 TRP B C 1
ATOM 4126 O O . TRP B 1 257 ? 9.883 29.875 10.641 1 98.19 257 TRP B O 1
ATOM 4136 N N . MET B 1 258 ? 8.945 28.062 9.695 1 98.5 258 MET B N 1
ATOM 4137 C CA . MET B 1 258 ? 9.477 28.312 8.359 1 98.5 258 MET B CA 1
ATOM 4138 C C . MET B 1 258 ? 8.367 28.75 7.41 1 98.5 258 MET B C 1
ATOM 4140 O O . MET B 1 258 ? 7.418 28 7.16 1 98.5 258 MET B O 1
ATOM 4144 N N . VAL B 1 259 ? 8.461 29.984 6.918 1 98.5 259 VAL B N 1
ATOM 4145 C CA . VAL B 1 259 ? 7.516 30.469 5.922 1 98.5 259 VAL B CA 1
ATOM 4146 C C . VAL B 1 259 ? 7.977 30.062 4.523 1 98.5 259 VAL B C 1
ATOM 4148 O O . VAL B 1 259 ? 9.07 30.422 4.094 1 98.5 259 VAL B O 1
ATOM 4151 N N . ALA B 1 260 ? 7.145 29.297 3.814 1 98.25 260 ALA B N 1
ATOM 4152 C CA . ALA B 1 260 ? 7.457 28.859 2.459 1 98.25 260 ALA B CA 1
ATOM 4153 C C . ALA B 1 260 ? 7.414 30.016 1.476 1 98.25 260 ALA B C 1
ATOM 4155 O O . ALA B 1 260 ? 6.395 30.719 1.363 1 98.25 260 ALA B O 1
ATOM 4156 N N . PRO B 1 261 ? 8.422 30.266 0.747 1 95.56 261 PRO B N 1
ATOM 4157 C CA . PRO B 1 261 ? 8.43 31.375 -0.212 1 95.56 261 PRO B CA 1
ATOM 4158 C C . PRO B 1 261 ? 7.578 31.094 -1.448 1 95.56 261 PRO B C 1
ATOM 4160 O O . PRO B 1 261 ? 7.262 29.938 -1.73 1 95.56 261 PRO B O 1
ATOM 4163 N N . PRO B 1 262 ? 7.184 32.188 -2.195 1 92.94 262 PRO B N 1
ATOM 4164 C CA . PRO B 1 262 ? 6.52 31.953 -3.479 1 92.94 262 PRO B CA 1
ATOM 4165 C C . PRO B 1 262 ? 7.406 31.219 -4.477 1 92.94 262 PRO B C 1
ATOM 4167 O O . PRO B 1 262 ? 8.633 31.375 -4.449 1 92.94 262 PRO B O 1
ATOM 4170 N N . LEU B 1 263 ? 6.766 30.328 -5.207 1 86.38 263 LEU B N 1
ATOM 4171 C CA . LEU B 1 263 ? 7.531 29.594 -6.211 1 86.38 263 LEU B CA 1
ATOM 4172 C C . LEU B 1 263 ? 7.723 30.438 -7.469 1 86.38 263 LEU B C 1
ATOM 4174 O O . LEU B 1 263 ? 6.816 31.156 -7.879 1 86.38 263 LEU B O 1
ATOM 4178 N N . ILE B 1 264 ? 9.016 30.75 -7.91 1 73.44 264 ILE B N 1
ATOM 4179 C CA . ILE B 1 264 ? 9.32 31.547 -9.086 1 73.44 264 ILE B CA 1
ATOM 4180 C C . ILE B 1 264 ? 8.906 30.797 -10.352 1 73.44 264 ILE B C 1
ATOM 4182 O O . ILE B 1 264 ? 9.203 29.609 -10.5 1 73.44 264 ILE B O 1
ATOM 4186 N N . SER B 1 265 ? 7.77 31.094 -10.992 1 57.75 265 SER B N 1
ATOM 4187 C CA . SER B 1 265 ? 7.387 30.547 -12.281 1 57.75 265 SER B CA 1
ATOM 4188 C C . SER B 1 265 ? 8.594 30.422 -13.211 1 57.75 265 SER B C 1
ATOM 4190 O O . SER B 1 265 ? 9.359 31.375 -13.367 1 57.75 265 SER B O 1
ATOM 4192 N N . GLN B 1 266 ? 9.227 29.266 -13.305 1 42.62 266 GLN B N 1
ATOM 4193 C CA . GLN B 1 266 ? 10.117 29.25 -14.453 1 42.62 266 GLN B CA 1
ATOM 4194 C C . GLN B 1 266 ? 9.336 29.328 -15.758 1 42.62 266 GLN B C 1
ATOM 4196 O O . GLN B 1 266 ? 8.227 28.797 -15.859 1 42.62 266 GLN B O 1
#

Foldseek 3Di:
DDPLLVVLLVVLLLCQLQVQWDFLVRSCVVSVHDSVSQVVSQVVCVVVVQWADDVRTTGGCPVVLDDDFQVVQLVPCVQFLLLLLCVVLVVDAALFEEEEAQDSSVLSVQVSNQQHYAYEYEYFAQSSVVVQVVCVVVVSHDYHYHYQDADADPRRRGHWDPSSLVSLLVAAGAEYEEEAQAAHQAQGGADSDARSLQNSLSSLVRYNAYEYEDEPVRYSHHYDGGNDHNLSHAEYEYCDDHPPVNVVSCVVSNHHYHHRDRDDDD/DDPLLVVLLVVLLVCQLQAQWDFLVRSCVVSVHDSVSQVVSQVVCVVVVQWADDVRTTGGCPVVLDDDFQVVQLPPCVQFLLLLLCVVLVVDAALFEEEEAQDSSVLSVQVSNQQHYAYEYEYFAQSSVVVQVVCVVVVSHDYHYHYQDADADPRRRGHWDPSSLVSLLVAAGAEYEEEAQAADQAQGGADSDARSLQNSLSSLVRYNAYEYEDEPSRYNHHYDGGNDHNLSHAEYEYCDDHDPVCVVSCVVSNHHYHHRDRDDDD

Solvent-accessible surface area (backbone atoms only — not comparable to full-atom values): 26679 Å² total; per-residue (Å²): 132,53,74,67,55,54,52,53,48,50,50,51,50,51,44,16,37,61,60,47,42,44,43,47,74,58,49,23,66,73,68,70,49,52,67,66,55,51,49,50,49,49,50,52,36,29,75,67,60,59,27,37,70,47,94,67,28,34,28,46,35,62,58,73,65,57,68,76,50,45,76,59,51,51,60,54,61,41,68,47,28,39,26,24,11,43,50,56,33,68,72,61,60,67,61,36,35,35,36,43,41,62,49,62,39,55,48,38,16,48,81,54,44,34,74,44,48,54,30,36,40,33,34,30,23,50,64,52,48,54,51,51,37,52,37,35,74,70,67,60,25,72,45,47,46,32,39,48,20,16,44,51,40,60,71,66,38,27,38,32,41,71,55,22,41,56,57,53,69,77,47,77,30,52,34,19,42,37,62,44,62,4,30,28,86,85,69,7,32,12,21,57,44,58,46,57,18,54,40,53,35,49,43,44,73,32,24,76,36,26,33,37,38,37,48,67,85,15,58,32,24,72,45,84,19,67,40,41,51,48,70,73,33,43,32,39,35,13,50,45,76,76,60,78,88,45,52,67,57,33,58,75,47,60,38,44,77,44,60,25,60,84,76,78,81,125,133,55,74,68,56,55,52,52,49,51,49,50,50,51,44,16,43,52,60,44,41,44,43,45,73,59,49,23,66,74,67,70,48,52,66,66,57,50,50,51,49,50,51,53,36,30,75,67,58,60,28,37,72,47,94,66,30,33,28,45,34,62,54,72,64,56,69,74,52,46,75,60,50,49,60,54,62,42,67,45,28,39,25,26,10,43,49,57,32,68,71,62,61,68,61,37,35,34,36,43,42,62,47,61,38,56,48,37,16,48,81,54,44,34,75,42,48,54,31,34,40,34,34,31,23,50,64,53,48,54,51,51,36,53,36,36,73,70,69,60,25,72,46,48,45,31,39,46,20,15,44,51,41,61,71,65,38,28,37,31,43,69,55,22,42,57,58,51,69,78,48,75,30,52,34,19,43,36,60,42,62,5,31,29,86,84,70,7,32,12,19,56,44,59,47,56,18,53,38,52,34,50,44,43,75,32,24,75,35,26,33,38,38,36,47,69,85,16,53,35,26,71,45,83,18,66,41,40,54,48,70,73,33,43,32,39,33,14,51,45,75,75,60,77,88,44,51,68,57,33,58,76,47,61,38,45,78,43,59,26,59,84,76,78,83,126

Secondary structure (DSSP, 8-state):
--HHHHHHHHHHHHHHHHHSEEEHHHHHHHHT--HHHHHHHHHHHHHTTSEEEETTEEEE-TT--SPPPHHHHHHTTHHHHHHHHHHHHTT--TT-EEEE-SSHHHHTTHHHHTTSSS-EEEE-BHHHHHHHHHHHHTTS--SEEEE--EEEETTTTEEEHHHHHHHHTT--EEEEEEE-SEEETTTEEEES-HHHHHHHHHHHHTEEEEEEE--GGGBT---SEEEE-GGG-SEEEESSPPPGGGHHHHHHTTPEEEEPPPP---/--HHHHHHHHHHHHHHHHHSEEEHHHHHHHHT--HHHHHHHHHHHHHTTSEEEETTEEEE-TT--SPPPHHHHHHTTHHHHHHHHHHHHTT--TT-EEEE-SSHHHHTTHHHHTTSSS-EEEE-BHHHHHHHHHHHHTTS--SEEEE--EEEETTTTEEEHHHHHHHHTT--EEEEEEE-SEEETTTEEEES-HHHHHHHHHHHHTEEEEEEE--GGGBT---SEEEE-GGG-SEEEESSPPPGGGHHHHHHTTPEEEEPPPP---

pLDDT: mean 91.3, std 9.65, range [42.62, 98.94]

Nearest PDB structures (foldseek):
  7l6l-assembly1_E  TM=9.212E-01  e=4.447E-15  Escherichia coli K-12
  7lda-assembly1_A  TM=7.850E-01  e=4.494E-05  Stenotrophomonas maltophilia K279a
  4zem-assembly1_A  TM=6.261E-01  e=3.975E-05  Thermochaetoides thermophila
  4kdr-assembly1_A  TM=5.555E-01  e=2.365E-02  Escherichia coli K-12
  2zbq-assembly1_A  TM=5.400E-01  e=1.744E+00  Thermus thermophilus

Organism: NCBI:txid582686

InterPro domains:
  IPR001034 DeoR-type HTH domain [PF08220] (8-61)
  IPR001034 DeoR-type HTH domain [PR00037] (26-40)
  IPR001034 DeoR-type HTH domain [PR00037] (40-58)
  IPR001034 DeoR-type HTH domain [PS51000] (5-60)
  IPR001034 DeoR-type HTH domain [SM00420] (8-60)
  IPR014036 DeoR-like transcriptional repressor, C-terminal sensor domain [PF00455] (77-239)
  IPR036388 Winged helix-like DNA-binding domain superfamily [G3DSA:1.10.10.10] (5-59)
  IPR036390 Winged helix DNA-binding domain superfamily [SSF46785] (6-75)
  IPR037171 NagB/RpiA transferase-like [SSF100950] (77-242)
  IPR050313 Carbohydrate Metabolism HTH-type Transcriptional Regulators [PTHR30363] (4-260)

Sequence (532 aa):
MSLAGEERKQIILNMLQLQGKVRTPELVATLEVSSETVRRYLEELESESKLKRVYGGAVKINVEREEPAYVQREVLQAEEKRRIGHAAASLIQDRETIVLDDGTTTLKMIDTLVMRKGLTVLVTSVHTLNLLIGYRNRGVFDGDVVLIGGRVNTKHYRTSGSLAIHFMSHFHVDKAFLVADGLQIDGGVTAYEDERAMLSRTFMKHAKQSIVLADHTKIGTNHYCRIAGLEEVDIVVSDVAPPKEWHARLEEKDIHWMVAPPLISQMSLAGEERKQIILNMLQLQGKVRTPELVATLEVSSETVRRYLEELESESKLKRVYGGAVKINVEREEPAYVQREVLQAEEKRRIGHAAASLIQDRETIVLDDGTTTLKMIDTLVMRKGLTVLVTSVHTLNLLIGYRNRGVFDGDVVLIGGRVNTKHYRTSGSLAIHFMSHFHVDKAFLVADGLQIDGGVTAYEDERAMLSRTFMKHAKQSIVLADHTKIGTNHYCRIAGLEEVDIVVSDVAPPKEWHARLEEKDIHWMVAPPLISQ